Protein AF-A0A318E7V9-F1 (afdb_monomer_lite)

Organism: NCBI:txid985250

Radius of gyration: 25.45 Å; chains: 1; bounding box: 98×47×63 Å

Structure (mmCIF, N/CA/C/O backbone):
data_AF-A0A318E7V9-F1
#
_entry.id   AF-A0A318E7V9-F1
#
loop_
_atom_site.group_PDB
_atom_site.id
_atom_site.type_symbol
_atom_site.label_atom_id
_atom_site.label_alt_id
_atom_site.label_comp_id
_atom_site.label_asym_id
_atom_site.label_entity_id
_atom_site.label_seq_id
_atom_site.pdbx_PDB_ins_code
_atom_site.Cartn_x
_atom_site.Cartn_y
_atom_site.Cartn_z
_atom_site.occupancy
_atom_site.B_iso_or_equiv
_atom_site.auth_seq_id
_atom_site.auth_comp_id
_atom_site.auth_asym_id
_atom_site.auth_atom_id
_atom_site.pdbx_PDB_model_num
ATOM 1 N N . MET A 1 1 ? -69.175 25.626 -27.132 1.00 37.28 1 MET A N 1
ATOM 2 C CA . MET A 1 1 ? -69.167 24.151 -27.256 1.00 37.28 1 MET A CA 1
ATOM 3 C C . MET A 1 1 ? -67.862 23.679 -26.631 1.00 37.28 1 MET A C 1
ATOM 5 O O . MET A 1 1 ? -66.822 23.889 -27.226 1.00 37.28 1 MET A O 1
ATOM 9 N N . LEU A 1 2 ? -67.815 23.515 -25.309 1.00 35.59 2 LEU A N 1
ATOM 10 C CA . LEU A 1 2 ? -68.075 22.267 -24.577 1.00 35.59 2 LEU A CA 1
ATOM 11 C C . LEU A 1 2 ? -67.210 21.102 -25.097 1.00 35.59 2 LEU A C 1
ATOM 13 O O . LEU A 1 2 ? -67.615 20.417 -26.027 1.00 35.59 2 LEU A O 1
ATOM 17 N N . SER A 1 3 ? -66.051 20.890 -24.469 1.00 34.19 3 SER A N 1
ATOM 18 C CA . SER A 1 3 ? -65.355 19.600 -24.465 1.00 34.19 3 SER A CA 1
ATOM 19 C C . SER A 1 3 ? -64.949 19.277 -23.034 1.00 34.19 3 SER A C 1
ATOM 21 O O . SER A 1 3 ? -64.411 20.107 -22.306 1.00 34.19 3 SER A O 1
ATOM 23 N N . VAL A 1 4 ? -65.350 18.077 -22.647 1.00 36.44 4 VAL A N 1
ATOM 24 C CA . VAL A 1 4 ? -65.527 17.540 -21.303 1.00 36.44 4 VAL A CA 1
ATOM 25 C C . VAL A 1 4 ? -64.186 17.090 -20.716 1.00 36.44 4 VAL A C 1
ATOM 27 O O . VAL A 1 4 ? -63.471 16.318 -21.349 1.00 36.44 4 VAL A O 1
ATOM 30 N N . LEU A 1 5 ? -63.868 17.530 -19.493 1.00 35.12 5 LEU A N 1
ATOM 31 C CA . LEU A 1 5 ? -62.866 16.880 -18.642 1.00 35.12 5 LEU A CA 1
ATOM 32 C C . LEU A 1 5 ? -63.482 15.600 -18.060 1.00 35.12 5 LEU A C 1
ATOM 34 O O . LEU A 1 5 ? -64.432 15.672 -17.280 1.00 35.12 5 LEU A O 1
ATOM 38 N N . LEU A 1 6 ? -62.934 14.438 -18.416 1.00 36.97 6 LEU A N 1
ATOM 39 C CA . LEU A 1 6 ? -63.203 13.182 -17.718 1.00 36.97 6 LEU A CA 1
ATOM 40 C C . LEU A 1 6 ? -62.250 13.086 -16.516 1.00 36.97 6 LEU A C 1
ATOM 42 O O . LEU A 1 6 ? -61.045 12.912 -16.685 1.00 36.97 6 LEU A O 1
ATOM 46 N N . ALA A 1 7 ? -62.791 13.204 -15.306 1.00 40.47 7 ALA A N 1
ATOM 47 C CA . ALA A 1 7 ? -62.084 12.864 -14.079 1.00 40.47 7 ALA A CA 1
ATOM 48 C C . ALA A 1 7 ? -62.104 11.338 -13.900 1.00 40.47 7 ALA A C 1
ATOM 50 O O . ALA A 1 7 ? -63.152 10.759 -13.617 1.00 40.47 7 ALA A O 1
ATOM 51 N N . LEU A 1 8 ? -60.955 10.681 -14.065 1.00 39.03 8 LEU A N 1
ATOM 52 C CA . LEU A 1 8 ? -60.754 9.305 -13.614 1.00 39.03 8 LEU A CA 1
ATOM 53 C C . LEU A 1 8 ? -60.236 9.349 -12.174 1.00 39.03 8 LEU A C 1
ATOM 55 O O . LEU A 1 8 ? -59.047 9.521 -11.921 1.00 39.03 8 LEU A O 1
ATOM 59 N N . THR A 1 9 ? -61.156 9.218 -11.224 1.00 43.19 9 THR A N 1
ATOM 60 C CA . THR A 1 9 ? -60.852 8.939 -9.820 1.00 43.19 9 THR A CA 1
ATOM 61 C C . THR A 1 9 ? -60.405 7.482 -9.699 1.00 43.19 9 THR A C 1
ATOM 63 O O . THR A 1 9 ? -61.235 6.578 -9.606 1.00 43.19 9 THR A O 1
ATOM 66 N N . GLY A 1 10 ? -59.096 7.237 -9.740 1.00 39.94 10 GLY A N 1
ATOM 67 C CA . GLY A 1 10 ? -58.530 5.980 -9.252 1.00 39.94 10 GLY A CA 1
ATOM 68 C C . GLY A 1 10 ? -58.600 5.949 -7.721 1.00 39.94 10 GLY A C 1
ATOM 69 O O . GLY A 1 10 ? -58.435 7.002 -7.099 1.00 39.94 10 GLY A O 1
ATOM 70 N N . PRO A 1 11 ? -58.855 4.793 -7.083 1.00 43.66 11 PRO A N 1
ATOM 71 C CA . PRO A 1 11 ? -58.748 4.708 -5.639 1.00 43.66 11 PRO A CA 1
ATOM 72 C C . PRO A 1 11 ? -57.291 4.989 -5.273 1.00 43.66 11 PRO A C 1
ATOM 74 O O . PRO A 1 11 ? -56.378 4.338 -5.781 1.00 43.66 11 PRO A O 1
ATOM 77 N N . ALA A 1 12 ? -57.077 5.978 -4.407 1.00 43.66 12 ALA A N 1
ATOM 78 C CA . ALA A 1 12 ? -55.818 6.125 -3.707 1.00 43.66 12 ALA A CA 1
ATOM 79 C C . ALA A 1 12 ? -55.574 4.803 -2.973 1.00 43.66 12 ALA A C 1
ATOM 81 O O . ALA A 1 12 ? -56.265 4.486 -2.004 1.00 43.66 12 ALA A O 1
ATOM 82 N N . GLN A 1 13 ? -54.642 3.993 -3.476 1.00 44.66 13 GLN A N 1
ATOM 83 C CA . GLN A 1 13 ? -54.058 2.936 -2.673 1.00 44.66 13 GLN A CA 1
ATOM 84 C C . GLN A 1 13 ? -53.429 3.653 -1.487 1.00 44.66 13 GLN A C 1
ATOM 86 O O . GLN A 1 13 ? -52.423 4.345 -1.636 1.00 44.66 13 GLN A O 1
ATOM 91 N N . ALA A 1 14 ? -54.082 3.546 -0.332 1.00 43.56 14 ALA A N 1
ATOM 92 C CA . ALA A 1 14 ? -53.464 3.846 0.937 1.00 43.56 14 ALA A CA 1
ATOM 93 C C . ALA A 1 14 ? -52.206 2.980 0.990 1.00 43.56 14 ALA A C 1
ATOM 95 O O . ALA A 1 14 ? -52.280 1.768 1.195 1.00 43.56 14 ALA A O 1
ATOM 96 N N . GLN A 1 15 ? -51.056 3.592 0.715 1.00 48.06 15 GLN A N 1
ATOM 97 C CA . GLN A 1 15 ? -49.796 3.072 1.197 1.00 48.06 15 GLN A CA 1
ATOM 98 C C . GLN A 1 15 ? -49.979 3.060 2.709 1.00 48.06 15 GLN A C 1
ATOM 100 O O . GLN A 1 15 ? -49.971 4.106 3.349 1.00 48.06 15 GLN A O 1
ATOM 105 N N . THR A 1 16 ? -50.294 1.893 3.265 1.00 44.66 16 THR A N 1
ATOM 106 C CA . THR A 1 16 ? -50.144 1.659 4.693 1.00 44.66 16 THR A CA 1
ATOM 107 C C . THR A 1 16 ? -48.685 1.953 4.986 1.00 44.66 16 THR A C 1
ATOM 109 O O . THR A 1 16 ? -47.822 1.131 4.675 1.00 44.66 16 THR A O 1
ATOM 112 N N . GLU A 1 17 ? -48.413 3.157 5.490 1.00 44.03 17 GLU A N 1
ATOM 113 C CA . GLU A 1 17 ? -47.162 3.472 6.158 1.00 44.03 17 GLU A CA 1
ATOM 114 C C . GLU A 1 17 ? -46.961 2.356 7.175 1.00 44.03 17 GLU A C 1
ATOM 116 O O . GLU A 1 17 ? -47.747 2.180 8.110 1.00 44.03 17 GLU A O 1
ATOM 121 N N . ARG A 1 18 ? -45.965 1.511 6.910 1.00 50.75 18 ARG A N 1
ATOM 122 C CA . ARG A 1 18 ? -45.506 0.524 7.876 1.00 50.75 18 ARG A CA 1
ATOM 123 C C . ARG A 1 18 ? -45.201 1.328 9.147 1.00 50.75 18 ARG A C 1
ATOM 125 O O . ARG A 1 18 ? -44.535 2.359 9.009 1.00 50.75 18 ARG A O 1
ATOM 132 N N . PRO A 1 19 ? -45.712 0.943 10.334 1.00 53.81 19 PRO A N 1
ATOM 133 C CA . PRO A 1 19 ? -45.350 1.632 11.567 1.00 53.81 19 PRO A CA 1
ATOM 134 C C . PRO A 1 19 ? -43.831 1.754 11.580 1.00 53.81 19 PRO A C 1
ATOM 136 O O . PRO A 1 19 ? -43.168 0.784 11.214 1.00 53.81 19 PRO A O 1
ATOM 139 N N . ALA A 1 20 ? -43.292 2.934 11.892 1.00 55.31 20 ALA A N 1
ATOM 140 C CA . ALA A 1 20 ? -41.852 3.078 12.040 1.00 55.31 20 ALA A CA 1
ATOM 141 C C . ALA A 1 20 ? -41.410 2.017 13.055 1.00 55.31 20 ALA A C 1
ATOM 143 O O . ALA A 1 20 ? -41.781 2.112 14.226 1.00 55.31 20 ALA A O 1
ATOM 144 N N . ASP A 1 21 ? -40.742 0.964 12.572 1.00 66.25 21 ASP A N 1
ATOM 145 C CA . ASP A 1 21 ? -40.249 -0.118 13.416 1.00 66.25 21 ASP A CA 1
ATOM 146 C C . ASP A 1 21 ? -39.419 0.549 14.519 1.00 66.25 21 ASP A C 1
ATOM 148 O O . ASP A 1 21 ? -38.590 1.412 14.212 1.00 66.25 21 ASP A O 1
ATOM 152 N N . ASP A 1 22 ? -39.691 0.225 15.790 1.00 80.25 22 ASP A N 1
ATOM 153 C CA . ASP A 1 22 ? -38.943 0.786 16.918 1.00 80.25 22 ASP A CA 1
ATOM 154 C C . ASP A 1 22 ? -37.443 0.601 16.629 1.00 80.25 22 ASP A C 1
ATOM 156 O O . ASP A 1 22 ? -36.990 -0.546 16.522 1.00 80.25 22 ASP A O 1
ATOM 160 N N . PRO A 1 23 ? -36.661 1.690 16.476 1.00 76.44 23 PRO A N 1
ATOM 161 C CA . PRO A 1 23 ? -35.250 1.591 16.127 1.00 76.44 23 PRO A CA 1
ATOM 162 C C . PRO A 1 23 ? -34.469 0.698 17.094 1.00 76.44 23 PRO A C 1
ATOM 164 O O . PRO A 1 23 ? -33.533 0.015 16.680 1.00 76.44 23 PRO A O 1
ATOM 167 N N . HIS A 1 24 ? -34.870 0.649 18.368 1.00 77.19 24 HIS A N 1
ATOM 168 C CA . HIS A 1 24 ? -34.244 -0.222 19.357 1.00 77.19 24 HIS A CA 1
ATOM 169 C C . HIS A 1 24 ? -34.551 -1.699 19.104 1.00 77.19 24 HIS A C 1
ATOM 171 O O . HIS A 1 24 ? -33.645 -2.530 19.186 1.00 77.19 24 HIS A O 1
ATOM 177 N N . GLN A 1 25 ? -35.795 -2.031 18.751 1.00 82.25 25 GLN A N 1
ATOM 178 C CA . GLN A 1 25 ? -36.177 -3.395 18.388 1.00 82.25 25 GLN A CA 1
ATOM 179 C C . GLN A 1 25 ? -35.479 -3.840 17.095 1.00 82.25 25 GLN A C 1
ATOM 181 O O . GLN A 1 25 ? -34.926 -4.938 17.046 1.00 82.25 25 GLN A O 1
ATOM 186 N N . ALA A 1 26 ? -35.419 -2.970 16.084 1.00 80.62 26 ALA A N 1
ATOM 187 C CA . ALA A 1 26 ? -34.736 -3.261 14.826 1.00 80.62 26 ALA A CA 1
ATOM 188 C C . ALA A 1 26 ? -33.240 -3.565 15.036 1.00 80.62 26 ALA A C 1
ATOM 190 O O . ALA A 1 26 ? -32.713 -4.521 14.468 1.00 80.62 26 ALA A O 1
ATOM 191 N N . VAL A 1 27 ? -32.554 -2.802 15.897 1.00 81.25 27 VAL A N 1
ATOM 192 C CA . VAL A 1 27 ? -31.149 -3.069 16.258 1.00 81.25 27 VAL A CA 1
ATOM 193 C C . VAL A 1 27 ? -31.008 -4.371 17.053 1.00 81.25 27 VAL A C 1
ATOM 195 O O . VAL A 1 27 ? -30.080 -5.141 16.795 1.00 81.25 27 VAL A O 1
ATOM 198 N N . ALA A 1 28 ? -31.927 -4.650 17.984 1.00 83.44 28 ALA A N 1
ATOM 199 C CA . ALA A 1 28 ? -31.911 -5.871 18.793 1.00 83.44 28 ALA A CA 1
ATOM 200 C C . ALA A 1 28 ? -32.092 -7.147 17.952 1.00 83.44 28 ALA A C 1
ATOM 202 O O . ALA A 1 28 ? -31.483 -8.171 18.255 1.00 83.44 28 ALA A O 1
ATOM 203 N N . GLU A 1 29 ? -32.883 -7.084 16.880 1.00 85.56 29 GLU A N 1
ATOM 204 C CA . GLU A 1 29 ? -33.044 -8.177 15.915 1.00 85.56 29 GLU A CA 1
ATOM 205 C C . GLU A 1 29 ? -31.859 -8.266 14.936 1.00 85.56 29 GLU A C 1
ATOM 207 O O . GLU A 1 29 ? -31.438 -9.361 14.551 1.00 85.56 29 GLU A O 1
ATOM 212 N N . PHE A 1 30 ? -31.279 -7.124 14.555 1.00 87.56 30 PHE A N 1
ATOM 213 C CA . PHE A 1 30 ? -30.169 -7.053 13.606 1.00 87.56 30 PHE A CA 1
ATOM 214 C C . PHE A 1 30 ? -28.846 -7.578 14.179 1.00 87.56 30 PHE A C 1
ATOM 216 O O . PHE A 1 30 ? -28.163 -8.364 13.518 1.00 87.56 30 PHE A O 1
ATOM 223 N N . LEU A 1 31 ? -28.473 -7.180 15.399 1.00 89.56 31 LEU A N 1
ATOM 224 C CA . LEU A 1 31 ? -27.171 -7.495 16.005 1.00 89.56 31 LEU A CA 1
ATOM 225 C C . LEU A 1 31 ? -26.845 -9.006 16.053 1.00 89.56 31 LEU A C 1
ATOM 227 O O . LEU A 1 31 ? -25.748 -9.384 15.628 1.00 89.56 31 LEU A O 1
ATOM 231 N N . PRO A 1 32 ? -27.763 -9.902 16.478 1.00 92.56 32 PRO A N 1
ATOM 232 C CA . PRO A 1 32 ? -27.521 -11.347 16.471 1.00 92.56 32 PRO A CA 1
ATOM 233 C C . PRO A 1 32 ? -27.253 -11.937 15.078 1.00 92.56 32 PRO A C 1
ATOM 235 O O . PRO A 1 32 ? -26.625 -12.990 14.973 1.00 92.56 32 PRO A O 1
ATOM 238 N N . SER A 1 33 ? -27.691 -11.268 14.003 1.00 91.88 33 SER A N 1
ATOM 239 C CA . SER A 1 33 ? -27.450 -11.715 12.623 1.00 91.88 33 SER A CA 1
ATOM 240 C C . SER A 1 33 ? -26.012 -11.475 12.147 1.00 91.88 33 SER A C 1
ATOM 242 O O . SER A 1 33 ? -25.562 -12.107 11.189 1.00 91.88 33 SER A O 1
ATOM 244 N N . CYS A 1 34 ? -25.268 -10.590 12.816 1.00 95.31 34 CYS A N 1
ATOM 245 C CA . CYS A 1 34 ? -23.984 -10.115 12.319 1.00 95.31 34 CYS A CA 1
ATOM 246 C C . CYS A 1 34 ? -22.874 -11.167 12.368 1.00 95.31 34 CYS A C 1
ATOM 248 O O . CYS A 1 34 ? -22.229 -11.415 11.351 1.00 95.31 34 CYS A O 1
ATOM 250 N N . ALA A 1 35 ? -22.653 -11.818 13.513 1.00 93.06 35 ALA A N 1
ATOM 251 C CA . ALA A 1 35 ? -21.585 -12.814 13.633 1.00 93.06 35 ALA A CA 1
ATOM 252 C C . ALA A 1 35 ? -21.764 -14.012 12.669 1.00 93.06 35 ALA A C 1
ATOM 254 O O . ALA A 1 35 ? -20.801 -14.352 11.976 1.00 93.06 35 ALA A O 1
ATOM 255 N N . PRO A 1 36 ? -22.971 -14.606 12.521 1.00 95.12 36 PRO A N 1
ATOM 256 C CA . PRO A 1 36 ? -23.217 -15.628 11.502 1.00 95.12 36 PRO A CA 1
ATOM 257 C C . PRO A 1 36 ? -22.948 -15.147 10.071 1.00 95.12 36 PRO A C 1
ATOM 259 O O . PRO A 1 36 ? -22.400 -15.903 9.271 1.00 95.12 36 PRO A O 1
ATOM 262 N N . ARG A 1 37 ? -23.290 -13.891 9.748 1.00 95.56 37 ARG A N 1
ATOM 263 C CA . ARG A 1 37 ? -23.056 -13.307 8.418 1.00 95.56 37 ARG A CA 1
ATOM 264 C C . ARG A 1 37 ? -21.565 -13.240 8.085 1.00 95.56 37 ARG A C 1
ATOM 266 O O . ARG A 1 37 ? -21.173 -13.680 7.007 1.00 95.56 37 ARG A O 1
ATOM 273 N N . PHE A 1 38 ? -20.731 -12.754 9.009 1.00 96.81 38 PHE A N 1
ATOM 274 C CA . PHE A 1 38 ? -19.275 -12.753 8.818 1.00 96.81 38 PHE A CA 1
ATOM 275 C C . PHE A 1 38 ? -18.733 -14.172 8.627 1.00 96.81 38 PHE A C 1
ATOM 277 O O . PHE A 1 38 ? -18.029 -14.421 7.652 1.00 96.81 38 PHE A O 1
ATOM 284 N N . ALA A 1 39 ? -19.134 -15.118 9.483 1.00 96.62 39 ALA A N 1
ATOM 285 C CA . ALA A 1 39 ? -18.681 -16.505 9.397 1.00 96.62 39 ALA A CA 1
ATOM 286 C C . ALA A 1 39 ? -19.048 -17.174 8.058 1.00 96.62 39 ALA A C 1
ATOM 288 O O . ALA A 1 39 ? -18.232 -17.889 7.477 1.00 96.62 39 ALA A O 1
ATOM 289 N N . GLN A 1 40 ? -20.255 -16.923 7.543 1.00 96.50 40 GLN A N 1
ATOM 290 C CA . GLN A 1 40 ? -20.699 -17.460 6.256 1.00 96.50 40 GLN A CA 1
ATOM 291 C C . GLN A 1 40 ? -19.867 -16.915 5.088 1.00 96.50 40 GLN A C 1
ATOM 293 O O . GLN A 1 40 ? -19.450 -17.682 4.218 1.00 96.50 40 GLN A O 1
ATOM 298 N N . ILE A 1 41 ? -19.627 -15.602 5.053 1.00 96.88 41 ILE A N 1
ATOM 299 C CA . ILE A 1 41 ? -18.816 -14.978 4.000 1.00 96.88 41 ILE A CA 1
ATOM 300 C C . ILE A 1 41 ? -17.357 -15.427 4.105 1.00 96.88 41 ILE A C 1
ATOM 302 O O . ILE A 1 41 ? -16.764 -15.776 3.088 1.00 96.88 41 ILE A O 1
ATOM 306 N N . ASP A 1 42 ? -16.800 -15.509 5.314 1.00 97.06 42 ASP A N 1
ATOM 307 C CA . ASP A 1 42 ? -15.446 -16.019 5.541 1.00 97.06 42 ASP A CA 1
ATOM 308 C C . ASP A 1 42 ? -15.268 -17.449 5.022 1.00 97.06 42 ASP A C 1
ATOM 310 O O . ASP A 1 42 ? -14.267 -17.739 4.366 1.00 97.06 42 ASP A O 1
ATOM 314 N N . ALA A 1 43 ? -16.253 -18.324 5.249 1.00 97.62 43 ALA A N 1
ATOM 315 C CA . ALA A 1 43 ? -16.230 -19.689 4.733 1.00 97.62 43 ALA A CA 1
ATOM 316 C C . ALA A 1 43 ? -16.234 -19.724 3.195 1.00 97.62 43 ALA A C 1
ATOM 318 O O . ALA A 1 43 ? -15.397 -20.406 2.608 1.00 97.62 43 ALA A O 1
ATOM 319 N N . ARG A 1 44 ? -17.105 -18.937 2.543 1.00 97.62 44 ARG A N 1
ATOM 320 C CA . ARG A 1 44 ? -17.163 -18.834 1.069 1.00 97.62 44 ARG A CA 1
ATOM 321 C C . ARG A 1 44 ? -15.842 -18.339 0.479 1.00 97.62 44 ARG A C 1
ATOM 323 O O . ARG A 1 44 ? -15.347 -18.897 -0.495 1.00 97.62 44 ARG A O 1
ATOM 330 N N . VAL A 1 45 ? -15.263 -17.296 1.075 1.00 97.75 45 VAL A N 1
ATOM 331 C CA . VAL A 1 45 ? -13.985 -16.714 0.636 1.00 97.75 45 VAL A CA 1
ATOM 332 C C . VAL A 1 45 ? -12.839 -17.715 0.778 1.00 97.75 45 VAL A C 1
ATOM 334 O O . VAL A 1 45 ? -12.003 -17.825 -0.122 1.00 97.75 45 VAL A O 1
ATOM 337 N N . ALA A 1 46 ? -12.793 -18.447 1.895 1.00 96.12 46 ALA A N 1
ATOM 338 C CA . ALA A 1 46 ? -11.776 -19.462 2.138 1.00 96.12 46 ALA A CA 1
ATOM 339 C C . ALA A 1 46 ? -11.912 -20.654 1.178 1.00 96.12 46 ALA A C 1
ATOM 341 O O . ALA A 1 46 ? -10.911 -21.075 0.603 1.00 96.12 46 ALA A O 1
ATOM 342 N N . GLU A 1 47 ? -13.133 -21.152 0.962 1.00 97.44 47 GLU A N 1
ATOM 343 C CA . GLU A 1 47 ? -13.429 -22.255 0.038 1.00 97.44 47 GLU A CA 1
ATOM 344 C C . GLU A 1 47 ? -13.012 -21.925 -1.401 1.00 97.44 47 GLU A C 1
ATOM 346 O O . GLU A 1 47 ? -12.405 -22.753 -2.078 1.00 97.44 47 GLU A O 1
ATOM 351 N N . ALA A 1 48 ? -13.263 -20.693 -1.848 1.00 95.81 48 ALA A N 1
ATOM 352 C CA . ALA A 1 48 ? -12.861 -20.233 -3.175 1.00 95.81 48 ALA A CA 1
ATOM 353 C C . ALA A 1 48 ? -11.369 -19.856 -3.279 1.00 95.81 48 ALA A C 1
ATOM 355 O O . ALA A 1 48 ? -10.859 -19.650 -4.380 1.00 95.81 48 ALA A O 1
ATOM 356 N N . GLY A 1 49 ? -10.651 -19.734 -2.155 1.00 94.50 49 GLY A N 1
ATOM 357 C CA . GLY A 1 49 ? -9.241 -19.336 -2.143 1.00 94.50 49 GLY A CA 1
ATOM 358 C C . GLY A 1 49 ? -8.992 -17.900 -2.625 1.00 94.50 49 GLY A C 1
ATOM 359 O O . GLY A 1 49 ? -7.925 -17.620 -3.181 1.00 94.50 49 GLY A O 1
ATOM 360 N N . VAL A 1 50 ? -9.967 -17.003 -2.424 1.00 96.31 50 VAL A N 1
ATOM 361 C CA . VAL A 1 50 ? -9.952 -15.600 -2.897 1.00 96.31 50 VAL A CA 1
ATOM 362 C C . VAL A 1 50 ? -9.737 -14.576 -1.778 1.00 96.31 50 VAL A C 1
ATOM 364 O O . VAL A 1 50 ? -10.014 -13.393 -1.957 1.00 96.31 50 VAL A O 1
ATOM 367 N N . GLY A 1 51 ? -9.259 -15.028 -0.615 1.00 96.06 51 GLY A N 1
ATOM 368 C CA . GLY A 1 51 ? -8.951 -14.157 0.519 1.00 96.06 51 GLY A CA 1
ATOM 369 C C . GLY A 1 51 ? -7.920 -13.087 0.166 1.00 96.06 51 GLY A C 1
ATOM 370 O O . GLY A 1 51 ? -6.869 -13.409 -0.384 1.00 96.06 51 GLY A O 1
ATOM 371 N N . ASP A 1 52 ? -8.209 -11.835 0.520 1.00 96.06 52 ASP A N 1
ATOM 372 C CA . ASP A 1 52 ? -7.250 -10.738 0.389 1.00 96.06 52 ASP A CA 1
ATOM 373 C C . ASP A 1 52 ? -6.263 -10.751 1.564 1.00 96.06 52 ASP A C 1
ATOM 375 O O . ASP A 1 52 ? -6.653 -10.895 2.728 1.00 96.06 52 ASP A O 1
ATOM 379 N N . ALA A 1 53 ? -4.977 -10.592 1.249 1.00 93.12 53 ALA A N 1
ATOM 380 C CA . ALA A 1 53 ? -3.895 -10.627 2.221 1.00 93.12 53 ALA A CA 1
ATOM 381 C C . ALA A 1 53 ? -3.332 -9.234 2.567 1.00 93.12 53 ALA A C 1
ATOM 383 O O . ALA A 1 53 ? -2.395 -9.187 3.374 1.00 93.12 53 ALA A O 1
ATOM 384 N N . SER A 1 54 ? -3.911 -8.141 2.042 1.00 92.81 54 SER A N 1
ATOM 385 C CA . SER A 1 54 ? -3.495 -6.753 2.326 1.00 92.81 54 SER A CA 1
ATOM 386 C C . SER A 1 54 ? -3.606 -6.425 3.816 1.00 92.81 54 SER A C 1
ATOM 388 O O . SER A 1 54 ? -2.638 -5.997 4.442 1.00 92.81 54 SER A O 1
ATOM 390 N N . TYR A 1 55 ? -4.770 -6.714 4.406 1.00 95.19 55 TYR A N 1
ATOM 391 C CA . TYR A 1 55 ? -5.053 -6.484 5.822 1.00 95.19 55 TYR A CA 1
ATOM 392 C C . TYR A 1 55 ? -5.378 -7.790 6.544 1.00 95.19 55 TYR A C 1
ATOM 394 O O . TYR A 1 55 ? -5.990 -8.708 5.991 1.00 95.19 55 TYR A O 1
ATOM 402 N N . ARG A 1 56 ? -4.981 -7.894 7.815 1.00 93.88 56 ARG A N 1
ATOM 403 C CA . ARG A 1 56 ? -5.170 -9.108 8.621 1.00 93.88 56 ARG A CA 1
ATOM 404 C C . ARG A 1 56 ? -6.425 -9.006 9.475 1.00 93.88 56 ARG A C 1
ATOM 406 O O . ARG A 1 56 ? -6.583 -8.040 10.215 1.00 93.88 56 ARG A O 1
ATOM 413 N N . ARG A 1 57 ? -7.284 -10.027 9.410 1.00 95.00 57 ARG A N 1
ATOM 414 C CA . ARG A 1 57 ? -8.467 -10.162 10.279 1.00 95.00 57 ARG A CA 1
ATOM 415 C C . ARG A 1 57 ? -8.054 -10.193 11.746 1.00 95.00 57 ARG A C 1
ATOM 417 O O . ARG A 1 57 ? -7.178 -10.972 12.117 1.00 95.00 57 ARG A O 1
ATOM 424 N N . VAL A 1 58 ? -8.691 -9.355 12.558 1.00 96.81 58 VAL A N 1
ATOM 425 C CA . VAL A 1 58 ? -8.410 -9.254 13.991 1.00 96.81 58 VAL A CA 1
ATOM 426 C C . VAL A 1 58 ? -9.077 -10.421 14.721 1.00 96.81 58 VAL A C 1
ATOM 428 O O . VAL A 1 58 ? -10.287 -10.632 14.628 1.00 96.81 58 VAL A O 1
ATOM 431 N N . GLU A 1 59 ? -8.284 -11.197 15.457 1.00 92.56 59 GLU A N 1
ATOM 432 C CA . GLU A 1 59 ? -8.771 -12.367 16.197 1.00 92.56 59 GLU A CA 1
ATOM 433 C C . GLU A 1 59 ? -9.861 -11.975 17.211 1.00 92.56 59 GLU A C 1
ATOM 435 O O . GLU A 1 59 ? -9.641 -11.125 18.070 1.00 92.56 59 GLU A O 1
ATOM 440 N N . GLY A 1 60 ? -11.037 -12.605 17.117 1.00 94.50 60 GLY A N 1
ATOM 441 C CA . GLY A 1 60 ? -12.190 -12.314 17.979 1.00 94.50 60 GLY A CA 1
ATOM 442 C C . GLY A 1 60 ? -13.059 -11.135 17.528 1.00 94.50 60 GLY A C 1
ATOM 443 O O . GLY A 1 60 ? -14.139 -10.961 18.083 1.00 94.50 60 GLY A O 1
ATOM 444 N N . PHE A 1 61 ? -12.639 -10.384 16.504 1.00 96.94 61 PHE A N 1
ATOM 445 C CA . PHE A 1 61 ? -13.345 -9.213 15.974 1.00 96.94 61 PHE A CA 1
ATOM 446 C C . PHE A 1 61 ? -13.409 -9.301 14.433 1.00 96.94 61 PHE A C 1
ATOM 448 O O . PHE A 1 61 ? -12.684 -8.590 13.737 1.00 96.94 61 PHE A O 1
ATOM 455 N N . PRO A 1 62 ? -14.248 -10.192 13.860 1.00 95.62 62 PRO A N 1
ATOM 456 C CA . PRO A 1 62 ? -14.220 -10.553 12.430 1.00 95.62 62 PRO A CA 1
ATOM 457 C C . PRO A 1 62 ? -14.613 -9.421 11.465 1.00 95.62 62 PRO A C 1
ATOM 459 O O . PRO A 1 62 ? -14.457 -9.557 10.253 1.00 95.62 62 PRO A O 1
ATOM 462 N N . TYR A 1 63 ? -15.124 -8.321 12.014 1.00 96.69 63 TYR A N 1
ATOM 463 C CA . TYR A 1 63 ? -15.514 -7.095 11.324 1.00 96.69 63 TYR A CA 1
ATOM 464 C C . TYR A 1 63 ? -14.409 -6.025 11.321 1.00 96.69 63 TYR A C 1
ATOM 466 O O . TYR A 1 63 ? -14.647 -4.899 10.886 1.00 96.69 63 TYR A O 1
ATOM 474 N N . LEU A 1 64 ? -13.218 -6.354 11.834 1.00 98.19 64 LEU A N 1
ATOM 475 C CA . LEU A 1 64 ? -12.044 -5.486 11.855 1.00 98.19 64 LEU A CA 1
ATOM 476 C C . LEU A 1 64 ? -10.873 -6.169 11.150 1.00 98.19 64 LEU A C 1
ATOM 478 O O . LEU A 1 64 ? -10.582 -7.351 11.376 1.00 98.19 64 LEU A O 1
ATOM 482 N N . ARG A 1 65 ? -10.131 -5.392 10.357 1.00 97.81 65 ARG A N 1
ATOM 483 C CA . ARG A 1 65 ? -8.809 -5.786 9.869 1.00 97.81 65 ARG A CA 1
ATOM 484 C C . ARG A 1 65 ? -7.767 -4.741 10.204 1.00 97.81 65 ARG A C 1
ATOM 486 O O . ARG A 1 65 ? -8.042 -3.549 10.269 1.00 97.81 65 ARG A O 1
ATOM 493 N N . THR A 1 66 ? -6.544 -5.201 10.405 1.00 96.88 66 THR A N 1
ATOM 494 C CA . THR A 1 66 ? -5.429 -4.356 10.811 1.00 96.88 66 THR A CA 1
ATOM 495 C C . THR A 1 66 ? -4.191 -4.583 9.954 1.00 96.88 66 THR A C 1
ATOM 497 O O . THR A 1 66 ? -4.042 -5.608 9.285 1.00 96.88 66 THR A O 1
ATOM 500 N N . ASP A 1 67 ? -3.297 -3.609 10.011 1.00 95.06 67 ASP A N 1
ATOM 501 C CA . ASP A 1 67 ? -1.939 -3.621 9.495 1.00 95.06 67 ASP A CA 1
ATOM 502 C C . ASP A 1 67 ? -0.971 -3.159 10.599 1.00 95.06 67 ASP A C 1
ATOM 504 O O . ASP A 1 67 ? -1.348 -2.893 11.747 1.00 95.06 67 ASP A O 1
ATOM 508 N N . ARG A 1 68 ? 0.317 -3.074 10.261 1.00 94.25 68 ARG A N 1
ATOM 509 C CA . ARG A 1 68 ? 1.332 -2.620 11.215 1.00 94.25 68 ARG A CA 1
ATOM 510 C C . ARG A 1 68 ? 1.169 -1.143 11.570 1.00 94.25 68 ARG A C 1
ATOM 512 O O . ARG A 1 68 ? 1.387 -0.792 12.730 1.00 94.25 68 ARG A O 1
ATOM 519 N N . LEU A 1 69 ? 0.709 -0.303 10.641 1.00 95.75 69 LEU A N 1
ATOM 520 C CA . LEU A 1 69 ? 0.449 1.112 10.907 1.00 95.75 69 LEU A CA 1
ATOM 521 C C . LEU A 1 69 ? -0.612 1.290 11.997 1.00 95.75 69 LEU A C 1
ATOM 523 O O . LEU A 1 69 ? -0.340 1.948 13.000 1.00 95.75 69 LEU A O 1
ATOM 527 N N . MET A 1 70 ? -1.779 0.662 11.863 1.00 96.69 70 MET A N 1
ATOM 528 C CA . MET A 1 70 ? -2.850 0.736 12.860 1.00 96.69 70 MET A CA 1
ATOM 529 C C . MET A 1 70 ? -2.436 0.137 14.199 1.00 96.69 70 MET A C 1
ATOM 531 O O . MET A 1 70 ? -2.801 0.671 15.245 1.00 96.69 70 MET A O 1
ATOM 535 N N . SER A 1 71 ? -1.618 -0.915 14.205 1.00 94.75 71 SER A N 1
ATOM 536 C CA . SER A 1 71 ? -1.102 -1.472 15.460 1.00 94.75 71 SER A CA 1
ATOM 537 C C . SER A 1 71 ? -0.187 -0.525 16.240 1.00 94.75 71 SER A C 1
ATOM 539 O O . SER A 1 71 ? -0.089 -0.642 17.458 1.00 94.75 71 SER A O 1
ATOM 541 N N . SER A 1 72 ? 0.450 0.439 15.565 1.00 94.88 72 SER A N 1
ATOM 542 C CA . SER A 1 72 ? 1.401 1.363 16.194 1.00 94.88 72 SER A CA 1
ATOM 543 C C . SER A 1 72 ? 0.760 2.422 17.094 1.00 94.88 72 SER A C 1
ATOM 545 O O . SER A 1 72 ? 1.477 3.096 17.831 1.00 94.88 72 SER A O 1
ATOM 547 N N . TYR A 1 73 ? -0.563 2.597 17.013 1.00 95.69 73 TYR A N 1
ATOM 548 C CA . TYR A 1 73 ? -1.319 3.571 17.802 1.00 95.69 73 TYR A CA 1
ATOM 549 C C . TYR A 1 73 ? -1.769 3.022 19.163 1.00 95.69 73 TYR A C 1
ATOM 551 O O . TYR A 1 73 ? -2.424 3.745 19.901 1.00 95.69 73 TYR A O 1
ATOM 559 N N . ASP A 1 74 ? -1.420 1.780 19.532 1.00 90.94 74 ASP A N 1
ATOM 560 C CA . ASP A 1 74 ? -1.937 1.075 20.722 1.00 90.94 74 ASP A CA 1
ATOM 561 C C . ASP A 1 74 ? -1.784 1.828 22.058 1.00 90.94 74 ASP A C 1
ATOM 563 O O . ASP A 1 74 ? -2.508 1.537 23.009 1.00 90.94 74 ASP A O 1
ATOM 567 N N . ARG A 1 75 ? -0.864 2.797 22.133 1.00 90.38 75 ARG A N 1
ATOM 568 C CA . ARG A 1 75 ? -0.585 3.633 23.315 1.00 90.38 75 ARG A CA 1
ATOM 569 C C . ARG A 1 75 ? -1.174 5.044 23.263 1.00 90.38 75 ARG A C 1
ATOM 571 O O . ARG A 1 75 ? -0.899 5.837 24.153 1.00 90.38 75 ARG A O 1
ATOM 578 N N . GLU A 1 76 ? -1.939 5.373 22.229 1.00 93.25 76 GLU A N 1
ATOM 579 C CA . GLU A 1 76 ? -2.482 6.721 22.000 1.00 93.25 76 GLU A CA 1
ATOM 580 C C . GLU A 1 76 ? -4.014 6.760 21.992 1.00 93.25 76 GLU A C 1
ATOM 582 O O . GLU A 1 76 ? -4.603 7.798 21.707 1.00 93.25 76 GLU A O 1
ATOM 587 N N . LEU A 1 77 ? -4.664 5.635 22.299 1.00 95.44 77 LEU A N 1
ATOM 588 C CA . LEU A 1 77 ? -6.117 5.459 22.188 1.00 95.44 77 LEU A CA 1
ATOM 589 C C . LEU A 1 77 ? -6.889 5.868 23.453 1.00 95.44 77 LEU A C 1
ATOM 591 O O . LEU A 1 77 ? -8.075 5.572 23.563 1.00 95.44 77 LEU A O 1
ATOM 595 N N . ASP A 1 78 ? -6.226 6.532 24.403 1.00 93.75 78 ASP A N 1
ATOM 596 C CA . ASP A 1 78 ? -6.896 7.189 25.534 1.00 93.75 78 ASP A CA 1
ATOM 597 C C . ASP A 1 78 ? -7.599 8.493 25.096 1.00 93.75 78 ASP A C 1
ATOM 599 O O . ASP A 1 78 ? -8.487 8.985 25.792 1.00 93.75 78 ASP A O 1
ATOM 603 N N . ASP A 1 79 ? -7.215 9.046 23.939 1.00 94.75 79 ASP A N 1
ATOM 604 C CA . ASP A 1 79 ? -7.888 10.165 23.274 1.00 94.75 79 ASP A CA 1
ATOM 605 C C . ASP A 1 79 ? -9.103 9.643 22.472 1.00 94.75 79 ASP A C 1
ATOM 607 O O . ASP A 1 79 ? -8.914 8.834 21.553 1.00 94.75 79 ASP A O 1
ATOM 611 N N . PRO A 1 80 ? -10.341 10.083 22.783 1.00 94.94 80 PRO A N 1
ATOM 612 C CA . PRO A 1 80 ? -11.548 9.621 22.097 1.00 94.94 80 PRO A CA 1
ATOM 613 C C . PRO A 1 80 ? -11.538 9.859 20.583 1.00 94.94 80 PRO A C 1
ATOM 615 O O . PRO A 1 80 ? -11.957 8.979 19.833 1.00 94.94 80 PRO A O 1
ATOM 618 N N . ASP A 1 81 ? -11.009 10.995 20.117 1.00 96.56 81 ASP A N 1
ATOM 619 C CA . ASP A 1 81 ? -10.995 11.323 18.688 1.00 96.56 81 ASP A CA 1
ATOM 620 C C . ASP A 1 81 ? -10.032 10.391 17.936 1.00 96.56 81 ASP A C 1
ATOM 622 O O . ASP A 1 81 ? -10.312 9.939 16.819 1.00 96.56 81 ASP A O 1
ATOM 626 N N . LYS A 1 82 ? -8.899 10.047 18.566 1.00 97.06 82 LYS A N 1
ATOM 627 C CA . LYS A 1 82 ? -7.963 9.046 18.032 1.00 97.06 82 LYS A CA 1
ATOM 628 C C . LYS A 1 82 ? -8.565 7.649 18.046 1.00 97.06 82 LYS A C 1
ATOM 630 O O . LYS A 1 82 ? -8.396 6.924 17.067 1.00 97.06 82 LYS A O 1
ATOM 635 N N . LEU A 1 83 ? -9.255 7.265 19.120 1.00 97.31 83 LEU A N 1
ATOM 636 C CA . LEU A 1 83 ? -9.918 5.965 19.210 1.00 97.31 83 LEU A CA 1
ATOM 637 C C . LEU A 1 83 ? -10.961 5.797 18.099 1.00 97.31 83 LEU A C 1
ATOM 639 O O . LEU A 1 83 ? -10.957 4.774 17.412 1.00 97.31 83 LEU A O 1
ATOM 643 N N . ASP A 1 84 ? -11.799 6.806 17.871 1.00 97.06 84 ASP A N 1
ATOM 644 C CA . ASP A 1 84 ? -12.828 6.773 16.831 1.00 97.06 84 ASP A CA 1
ATOM 645 C C . ASP A 1 84 ? -12.222 6.698 15.425 1.00 97.06 84 ASP A C 1
ATOM 647 O O . ASP A 1 84 ? -12.644 5.870 14.609 1.00 97.06 84 ASP A O 1
ATOM 651 N N . ALA A 1 85 ? -11.191 7.502 15.145 1.00 97.88 85 ALA A N 1
ATOM 652 C CA . ALA A 1 85 ? -10.482 7.466 13.867 1.00 97.88 85 ALA A CA 1
ATOM 653 C C . ALA A 1 85 ? -9.760 6.125 13.636 1.00 97.88 85 ALA A C 1
ATOM 655 O O . ALA A 1 85 ? -9.769 5.591 12.524 1.00 97.88 85 ALA A O 1
ATOM 656 N N . TRP A 1 86 ? -9.183 5.540 14.687 1.00 98.19 86 TRP A N 1
ATOM 657 C CA . TRP A 1 86 ? -8.550 4.221 14.645 1.00 98.19 86 TRP A CA 1
ATOM 658 C C . TRP A 1 86 ? -9.565 3.106 14.373 1.00 98.19 86 TRP A C 1
ATOM 660 O O . TRP A 1 86 ? -9.362 2.289 13.475 1.00 98.19 86 TRP A O 1
ATOM 670 N N . LEU A 1 87 ? -10.703 3.102 15.073 1.00 98.12 87 LEU A N 1
ATOM 671 C CA . LEU A 1 87 ? -11.787 2.142 14.840 1.00 98.12 87 LEU A CA 1
ATOM 672 C C . LEU A 1 87 ? -12.412 2.292 13.452 1.00 98.12 87 LEU A C 1
ATOM 674 O O . LEU A 1 87 ? -12.780 1.295 12.828 1.00 98.12 87 LEU A O 1
ATOM 678 N N . LEU A 1 88 ? -12.567 3.522 12.957 1.00 98.06 88 LEU A N 1
ATOM 679 C CA . LEU A 1 88 ? -12.986 3.772 11.581 1.00 98.06 88 LEU A CA 1
ATOM 680 C C . LEU A 1 88 ? -12.014 3.125 10.595 1.00 98.06 88 LEU A C 1
ATOM 682 O O . LEU A 1 88 ? -12.449 2.316 9.781 1.00 98.06 88 LEU A O 1
ATOM 686 N N . GLN A 1 89 ? -10.710 3.367 10.743 1.00 98.38 89 GLN A N 1
ATOM 687 C CA . GLN A 1 89 ? -9.727 2.803 9.825 1.00 98.38 89 GLN A CA 1
ATOM 688 C C . GLN A 1 89 ? -9.693 1.267 9.845 1.00 98.38 89 GLN A C 1
ATOM 690 O O . GLN A 1 89 ? -9.578 0.649 8.791 1.00 98.38 89 GLN A O 1
ATOM 695 N N . LEU A 1 90 ? -9.827 0.621 11.009 1.00 98.56 90 LEU A N 1
ATOM 696 C CA . LEU A 1 90 ? -9.876 -0.848 11.086 1.00 98.56 90 LEU A CA 1
ATOM 697 C C . LEU A 1 90 ? -11.091 -1.450 10.358 1.00 98.56 90 LEU A C 1
ATOM 699 O O . LEU A 1 90 ? -11.000 -2.541 9.788 1.00 98.56 90 LEU A O 1
ATOM 703 N N . ARG A 1 91 ? -12.232 -0.750 10.381 1.00 98.50 91 ARG A N 1
ATOM 704 C CA . ARG A 1 91 ? -13.442 -1.139 9.639 1.00 98.50 91 ARG A CA 1
ATOM 705 C C . ARG A 1 91 ? -13.293 -0.862 8.147 1.00 98.50 91 ARG A C 1
ATOM 707 O O . ARG A 1 91 ? -13.715 -1.688 7.345 1.00 98.50 91 ARG A O 1
ATOM 714 N N . ASP A 1 92 ? -12.665 0.251 7.776 1.00 98.06 92 ASP A N 1
ATOM 715 C CA . ASP A 1 92 ? -12.377 0.578 6.377 1.00 98.06 92 ASP A CA 1
ATOM 716 C C . ASP A 1 92 ? -11.402 -0.428 5.756 1.00 98.06 92 ASP A C 1
ATOM 718 O O . ASP A 1 92 ? -11.623 -0.868 4.629 1.00 98.06 92 ASP A O 1
ATOM 722 N N . ASN A 1 93 ? -10.400 -0.880 6.516 1.00 98.06 93 ASN A N 1
ATOM 723 C CA . ASN A 1 93 ? -9.500 -1.963 6.123 1.00 98.06 93 ASN A CA 1
ATOM 724 C C . ASN A 1 93 ? -10.255 -3.282 5.882 1.00 98.06 93 ASN A C 1
ATOM 726 O O . ASN A 1 93 ? -9.986 -3.966 4.895 1.00 98.06 93 ASN A O 1
ATOM 730 N N . ASP A 1 94 ? -11.202 -3.660 6.759 1.00 98.50 94 ASP A N 1
ATOM 731 C CA . ASP A 1 94 ? -12.036 -4.845 6.502 1.00 98.50 94 ASP A CA 1
ATOM 732 C C . ASP A 1 94 ? -12.876 -4.644 5.247 1.00 98.50 94 ASP A C 1
ATOM 734 O O . ASP A 1 94 ? -12.815 -5.457 4.332 1.00 98.50 94 ASP A O 1
ATOM 738 N N . ASN A 1 95 ? -13.596 -3.530 5.164 1.00 97.88 95 ASN A N 1
ATOM 739 C CA . ASN A 1 95 ? -14.461 -3.211 4.041 1.00 97.88 95 ASN A CA 1
ATOM 740 C C . ASN A 1 95 ? -13.723 -3.220 2.690 1.00 97.88 95 ASN A C 1
ATOM 742 O O . ASN A 1 95 ? -14.250 -3.752 1.713 1.00 97.88 95 ASN A O 1
ATOM 746 N N . PHE A 1 96 ? -12.509 -2.671 2.638 1.00 97.62 96 PHE A N 1
ATOM 747 C CA . PHE A 1 96 ? -11.643 -2.724 1.465 1.00 97.62 96 PHE A CA 1
ATOM 748 C C . PHE A 1 96 ? -11.359 -4.171 1.047 1.00 97.62 96 PHE A C 1
ATOM 750 O O . PHE A 1 96 ? -11.671 -4.571 -0.076 1.00 97.62 96 PHE A O 1
ATOM 757 N N . SER A 1 97 ? -10.849 -4.990 1.973 1.00 97.81 97 SER A N 1
ATOM 758 C CA . SER A 1 97 ? -10.560 -6.395 1.687 1.00 97.81 97 SER A CA 1
ATOM 759 C C . SER A 1 97 ? -11.820 -7.181 1.313 1.00 97.81 97 SER A C 1
ATOM 761 O O . SER A 1 97 ? -11.763 -8.051 0.447 1.00 97.81 97 SER A O 1
ATOM 763 N N . ARG A 1 98 ? -12.972 -6.887 1.933 1.00 97.62 98 ARG A N 1
ATOM 764 C CA . ARG A 1 98 ? -14.253 -7.527 1.598 1.00 97.62 98 ARG A CA 1
ATOM 765 C C . ARG A 1 98 ? -14.698 -7.195 0.189 1.00 97.62 98 ARG A C 1
ATOM 767 O O . ARG A 1 98 ? -15.162 -8.091 -0.505 1.00 97.62 98 ARG A O 1
ATOM 774 N N . ASP A 1 99 ? -14.553 -5.951 -0.254 1.00 97.88 99 ASP A N 1
ATOM 775 C CA . ASP A 1 99 ? -14.925 -5.593 -1.621 1.00 97.88 99 ASP A CA 1
ATOM 776 C C . ASP A 1 99 ? -14.135 -6.417 -2.648 1.00 97.88 99 ASP A C 1
ATOM 778 O O . ASP A 1 99 ? -14.720 -6.988 -3.568 1.00 97.88 99 ASP A O 1
ATOM 782 N N . ILE A 1 100 ? -12.826 -6.566 -2.436 1.00 97.88 100 ILE A N 1
ATOM 783 C CA . ILE A 1 100 ? -11.947 -7.396 -3.271 1.00 97.88 100 ILE A CA 1
ATOM 784 C C . ILE A 1 100 ? -12.363 -8.870 -3.231 1.00 97.88 100 ILE A C 1
ATOM 786 O O . ILE A 1 100 ? -12.541 -9.496 -4.276 1.00 97.88 100 ILE A O 1
ATOM 790 N N . GLU A 1 101 ? -12.543 -9.427 -2.032 1.00 98.19 101 GLU A N 1
ATOM 791 C CA . GLU A 1 101 ? -12.938 -10.825 -1.832 1.00 98.19 101 GLU A CA 1
ATOM 792 C C . GLU A 1 101 ? -14.267 -11.142 -2.532 1.00 98.19 101 GLU A C 1
ATOM 794 O O . GLU A 1 101 ? -14.376 -12.146 -3.232 1.00 98.19 101 GLU A O 1
ATOM 799 N N . LEU A 1 102 ? -15.270 -10.268 -2.395 1.00 97.88 102 LEU A N 1
ATOM 800 C CA . LEU A 1 102 ? -16.587 -10.459 -3.000 1.00 97.88 102 LEU A CA 1
ATOM 801 C C . LEU A 1 102 ? -16.568 -10.277 -4.527 1.00 97.88 102 LEU A C 1
ATOM 803 O O . LEU A 1 102 ? -17.287 -10.996 -5.220 1.00 97.88 102 LEU A O 1
ATOM 807 N N . ARG A 1 103 ? -15.741 -9.370 -5.070 1.00 97.19 103 ARG A N 1
ATOM 808 C CA . ARG A 1 103 ? -15.516 -9.266 -6.528 1.00 97.19 103 ARG A CA 1
ATOM 809 C C . ARG A 1 103 ? -14.895 -10.547 -7.080 1.00 97.19 103 ARG A C 1
ATOM 811 O O . ARG A 1 103 ? -15.389 -11.093 -8.061 1.00 97.19 103 ARG A O 1
ATOM 818 N N . ASN A 1 104 ? -13.872 -11.068 -6.405 1.00 97.56 104 ASN A N 1
ATOM 819 C CA . ASN A 1 104 ? -13.169 -12.281 -6.823 1.00 97.56 104 ASN A CA 1
ATOM 820 C C . ASN A 1 104 ? -13.982 -13.569 -6.593 1.00 97.56 104 ASN A C 1
ATOM 822 O O . ASN A 1 104 ? -13.720 -14.578 -7.241 1.00 97.56 104 ASN A O 1
ATOM 826 N N . LEU A 1 105 ? -15.002 -13.542 -5.728 1.00 96.94 105 LEU A N 1
ATOM 827 C CA . LEU A 1 105 ? -16.035 -14.584 -5.661 1.00 96.94 105 LEU A CA 1
ATOM 828 C C . LEU A 1 105 ? -16.992 -14.569 -6.871 1.00 96.94 105 LEU A C 1
ATOM 830 O O . LEU A 1 105 ? -17.798 -15.487 -7.011 1.00 96.94 105 LEU A O 1
ATOM 834 N N . GLY A 1 106 ? -16.932 -13.543 -7.726 1.00 95.94 106 GLY A N 1
ATOM 835 C CA . GLY A 1 106 ? -17.787 -13.410 -8.905 1.00 95.94 106 GLY A CA 1
ATOM 836 C C . GLY A 1 106 ? -19.215 -12.963 -8.591 1.00 95.94 106 GLY A C 1
ATOM 837 O O . GLY A 1 106 ? -20.114 -13.216 -9.391 1.00 95.94 106 GLY A O 1
ATOM 838 N N . LEU A 1 107 ? -19.448 -12.326 -7.437 1.00 95.62 107 LEU A N 1
ATOM 839 C CA . LEU A 1 107 ? -20.765 -11.768 -7.123 1.00 95.62 107 LEU A CA 1
ATOM 840 C C . LEU A 1 107 ? -21.072 -10.599 -8.056 1.00 95.62 107 LEU A C 1
ATOM 842 O O . LEU A 1 107 ? -20.218 -9.744 -8.314 1.00 95.62 107 LEU A O 1
ATOM 846 N N . ASP A 1 108 ? -22.326 -10.516 -8.493 1.00 94.50 108 ASP A N 1
ATOM 847 C CA . ASP A 1 108 ? -22.781 -9.357 -9.245 1.00 94.50 108 ASP A CA 1
ATOM 848 C C . ASP A 1 108 ? -22.768 -8.083 -8.382 1.00 94.50 108 ASP A C 1
ATOM 850 O O . ASP A 1 108 ? -22.723 -8.110 -7.146 1.00 94.50 108 ASP A O 1
ATOM 854 N N . THR A 1 109 ? -22.809 -6.926 -9.044 1.00 94.44 109 THR A N 1
ATOM 855 C CA . THR A 1 109 ? -22.728 -5.624 -8.374 1.00 94.44 109 THR A CA 1
ATOM 856 C C . THR A 1 109 ? -23.827 -5.419 -7.332 1.00 94.44 109 THR A C 1
ATOM 858 O O . THR A 1 109 ? -23.555 -4.836 -6.286 1.00 94.44 109 THR A O 1
ATOM 861 N N . ARG A 1 110 ? -25.055 -5.894 -7.567 1.00 96.44 110 ARG A N 1
ATOM 862 C CA . ARG A 1 110 ? -26.178 -5.666 -6.651 1.00 96.44 110 ARG A CA 1
ATOM 863 C C . ARG A 1 110 ? -26.063 -6.540 -5.405 1.00 96.44 110 ARG A C 1
ATOM 865 O O . ARG A 1 110 ? -26.248 -6.025 -4.298 1.00 96.44 110 ARG A O 1
ATOM 872 N N . GLU A 1 111 ? -25.763 -7.828 -5.572 1.00 95.94 111 GLU A N 1
ATOM 873 C CA . GLU A 1 111 ? -25.537 -8.753 -4.455 1.00 95.94 111 GLU A CA 1
ATOM 874 C C . GLU A 1 111 ? -24.364 -8.261 -3.601 1.00 95.94 111 GLU A C 1
ATOM 876 O O . GLU A 1 111 ? -24.508 -8.078 -2.390 1.00 95.94 111 GLU A O 1
ATOM 881 N N . ARG A 1 112 ? -23.237 -7.935 -4.247 1.00 96.25 112 ARG A N 1
ATOM 882 C CA . ARG A 1 112 ? -22.039 -7.409 -3.584 1.00 96.25 112 ARG A CA 1
ATOM 883 C C . ARG A 1 112 ? -22.325 -6.125 -2.809 1.00 96.25 112 ARG A C 1
ATOM 885 O O . ARG A 1 112 ? -21.963 -6.036 -1.640 1.00 96.25 112 ARG A O 1
ATOM 892 N N . SER A 1 113 ? -22.982 -5.137 -3.421 1.00 96.44 113 SER A N 1
ATOM 893 C CA . SER A 1 113 ? -23.304 -3.877 -2.737 1.00 96.44 113 SER A CA 1
ATOM 894 C C . SER A 1 113 ? -24.214 -4.087 -1.528 1.00 96.44 113 SER A C 1
ATOM 896 O O . SER A 1 113 ? -23.994 -3.454 -0.499 1.00 96.44 113 SER A O 1
ATOM 898 N N . THR A 1 114 ? -25.195 -4.987 -1.625 1.00 96.00 114 THR A N 1
ATOM 899 C CA . THR A 1 114 ? -26.097 -5.304 -0.505 1.00 96.00 114 THR A CA 1
ATOM 900 C C . THR A 1 114 ? -25.321 -5.930 0.654 1.00 96.00 114 THR A C 1
ATOM 902 O O . THR A 1 114 ? -25.406 -5.450 1.781 1.00 96.00 114 THR A O 1
ATOM 905 N N . LEU A 1 115 ? -24.489 -6.938 0.370 1.00 95.75 115 LEU A N 1
ATOM 906 C CA . LEU A 1 115 ? -23.663 -7.593 1.388 1.00 95.75 115 LEU A CA 1
ATOM 907 C C . LEU A 1 115 ? -22.672 -6.629 2.047 1.00 95.75 115 LEU A C 1
ATOM 909 O O . LEU A 1 115 ? -22.541 -6.637 3.268 1.00 95.75 115 LEU A O 1
ATOM 913 N N . LEU A 1 116 ? -22.001 -5.774 1.269 1.00 96.88 116 LEU A N 1
ATOM 914 C CA . LEU A 1 116 ? -21.074 -4.780 1.816 1.00 96.88 116 LEU A CA 1
ATOM 915 C C . LEU A 1 116 ? -21.785 -3.786 2.738 1.00 96.88 116 LEU A C 1
ATOM 917 O O . LEU A 1 116 ? -21.248 -3.456 3.792 1.00 96.88 116 LEU A O 1
ATOM 921 N N . LEU A 1 117 ? -22.986 -3.323 2.380 1.00 95.62 117 LEU A N 1
ATOM 922 C CA . LEU A 1 117 ? -23.777 -2.437 3.239 1.00 95.62 117 LEU A CA 1
ATOM 923 C C . LEU A 1 117 ? -24.161 -3.125 4.555 1.00 95.62 117 LEU A C 1
ATOM 925 O O . LEU A 1 117 ? -23.935 -2.555 5.624 1.00 95.62 117 LEU A O 1
ATOM 929 N N . ASP A 1 118 ? -24.659 -4.360 4.491 1.00 94.06 118 ASP A N 1
ATOM 930 C CA . ASP A 1 118 ? -25.031 -5.140 5.675 1.00 94.06 118 ASP A CA 1
ATOM 931 C C . ASP A 1 118 ? -23.831 -5.399 6.596 1.00 94.06 118 ASP A C 1
ATOM 933 O O . ASP A 1 118 ? -23.932 -5.272 7.819 1.00 94.06 118 ASP A O 1
ATOM 937 N N . MET A 1 119 ? -22.676 -5.752 6.023 1.00 95.94 119 MET A N 1
ATOM 938 C CA . MET A 1 119 ? -21.446 -6.001 6.777 1.00 95.94 119 MET A CA 1
ATOM 939 C C . MET A 1 119 ? -20.893 -4.718 7.402 1.00 95.94 119 MET A C 1
ATOM 941 O O . MET A 1 119 ? -20.503 -4.744 8.568 1.00 95.94 119 MET A O 1
ATOM 945 N N . ARG A 1 120 ? -20.923 -3.583 6.688 1.00 96.38 120 ARG A N 1
ATOM 946 C CA . ARG A 1 120 ? -20.545 -2.268 7.241 1.00 96.38 120 ARG A CA 1
ATOM 947 C C . ARG A 1 120 ? -21.439 -1.882 8.413 1.00 96.38 120 ARG A C 1
ATOM 949 O O . ARG A 1 120 ? -20.933 -1.459 9.449 1.00 96.38 120 ARG A O 1
ATOM 956 N N . LEU A 1 121 ? -22.753 -2.060 8.277 1.00 95.00 121 LEU A N 1
ATOM 957 C CA . LEU A 1 121 ? -23.698 -1.767 9.352 1.00 95.00 121 LEU A CA 1
ATOM 958 C C . LEU A 1 121 ? -23.440 -2.660 10.573 1.00 95.00 121 LEU A C 1
ATOM 960 O O . LEU A 1 121 ? -23.417 -2.168 11.701 1.00 95.00 121 LEU A O 1
ATOM 964 N N . CYS A 1 122 ? -23.166 -3.949 10.354 1.00 96.00 122 CYS A N 1
ATOM 965 C CA . CYS A 1 122 ? -22.741 -4.852 11.419 1.00 96.00 122 CYS A CA 1
ATOM 966 C C . CYS A 1 122 ? -21.447 -4.395 12.094 1.00 96.00 122 CYS A C 1
ATOM 968 O O . CYS A 1 122 ? -21.386 -4.372 13.319 1.00 96.00 122 CYS A O 1
ATOM 970 N N . ALA A 1 123 ? -20.432 -4.003 11.321 1.00 97.19 123 ALA A N 1
ATOM 971 C CA . ALA A 1 123 ? -19.162 -3.530 11.856 1.00 97.19 123 ALA A CA 1
ATOM 972 C C . ALA A 1 123 ? -19.343 -2.285 12.736 1.00 97.19 123 ALA A C 1
ATOM 974 O O . ALA A 1 123 ? -18.754 -2.201 13.808 1.00 97.19 123 ALA A O 1
ATOM 975 N N . VAL A 1 124 ? -20.197 -1.337 12.327 1.00 95.50 124 VAL A N 1
ATOM 976 C CA . VAL A 1 124 ? -20.514 -0.140 13.124 1.00 95.50 124 VAL A CA 1
ATOM 977 C C . VAL A 1 124 ? -21.150 -0.509 14.461 1.00 95.50 124 VAL A C 1
ATOM 979 O O . VAL A 1 124 ? -20.651 -0.081 15.501 1.00 95.50 124 VAL A O 1
ATOM 982 N N . TRP A 1 125 ? -22.216 -1.312 14.447 1.00 94.12 125 TRP A N 1
ATOM 983 C CA . TRP A 1 125 ? -22.940 -1.649 15.671 1.00 94.12 125 TRP A CA 1
ATOM 984 C C . TRP A 1 125 ? -22.144 -2.561 16.605 1.00 94.12 125 TRP A C 1
ATOM 986 O O . TRP A 1 125 ? -22.154 -2.333 17.812 1.00 94.12 125 TRP A O 1
ATOM 996 N N . LEU A 1 126 ? -21.419 -3.549 16.073 1.00 94.44 126 LEU A N 1
ATOM 997 C CA . LEU A 1 126 ? -20.553 -4.406 16.886 1.00 94.44 126 LEU A CA 1
ATOM 998 C C . LEU A 1 126 ? -19.416 -3.598 17.521 1.00 94.44 126 LEU A C 1
ATOM 1000 O O . LEU A 1 126 ? -19.217 -3.697 18.728 1.00 94.44 126 LEU A O 1
ATOM 1004 N N . SER A 1 127 ? -18.731 -2.736 16.755 1.00 94.38 127 SER A N 1
ATOM 1005 C CA . SER A 1 127 ? -17.725 -1.823 17.315 1.00 94.38 127 SER A CA 1
ATOM 1006 C C . SER A 1 127 ? -18.306 -0.967 18.437 1.00 94.38 127 SER A C 1
ATOM 1008 O O . SER A 1 127 ? -17.734 -0.949 19.517 1.00 94.38 127 SER A O 1
ATOM 1010 N N . PHE A 1 128 ? -19.439 -0.298 18.204 1.00 92.38 128 PHE A N 1
ATOM 1011 C CA . PHE A 1 128 ? -20.056 0.597 19.186 1.00 92.38 128 PHE A CA 1
ATOM 1012 C C . PHE A 1 128 ? -20.441 -0.120 20.488 1.00 92.38 128 PHE A C 1
ATOM 1014 O O . PHE A 1 128 ? -20.164 0.373 21.579 1.00 92.38 128 PHE A O 1
ATOM 1021 N N . MET A 1 129 ? -21.064 -1.297 20.385 1.00 90.38 129 MET A N 1
ATOM 1022 C CA . MET A 1 129 ? -21.491 -2.060 21.559 1.00 90.38 129 MET A CA 1
ATOM 1023 C C . MET A 1 129 ? -20.302 -2.587 22.366 1.00 90.38 129 MET A C 1
ATOM 1025 O O . MET A 1 129 ? -20.342 -2.587 23.594 1.00 90.38 129 MET A O 1
ATOM 1029 N N . GLU A 1 130 ? -19.243 -3.036 21.691 1.00 92.12 130 GLU A N 1
ATOM 1030 C CA . GLU A 1 130 ? -18.087 -3.631 22.359 1.00 92.12 130 GLU A CA 1
ATOM 1031 C C . GLU A 1 130 ? -17.126 -2.594 22.944 1.00 92.12 130 GLU A C 1
ATOM 1033 O O . GLU A 1 130 ? -16.510 -2.857 23.974 1.00 92.12 130 GLU A O 1
ATOM 1038 N N . THR A 1 131 ? -17.003 -1.408 22.342 1.00 93.19 131 THR A N 1
ATOM 1039 C CA . THR A 1 131 ? -16.128 -0.347 22.870 1.00 93.19 131 THR A CA 1
ATOM 1040 C C . THR A 1 131 ? -16.719 0.348 24.096 1.00 93.19 131 THR A C 1
ATOM 1042 O O . THR A 1 131 ? -15.973 0.953 24.864 1.00 93.19 131 THR A O 1
ATOM 1045 N N . GLY A 1 132 ? -18.029 0.206 24.331 1.00 92.56 132 GLY A N 1
ATOM 1046 C CA . GLY A 1 132 ? -18.693 0.653 25.558 1.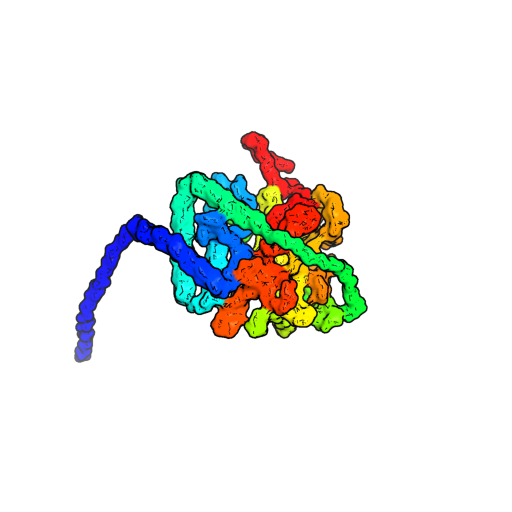00 92.56 132 GLY A CA 1
ATOM 1047 C C . GLY A 1 132 ? -18.278 -0.119 26.819 1.00 92.56 132 GLY A C 1
ATOM 1048 O O . GLY A 1 132 ? -18.453 0.390 27.925 1.00 92.56 132 GLY A O 1
ATOM 1049 N N . ASP A 1 133 ? -17.702 -1.318 26.674 1.00 95.56 133 ASP A N 1
ATOM 1050 C CA . ASP A 1 133 ? -17.110 -2.088 27.772 1.00 95.56 133 ASP A CA 1
ATOM 1051 C C . ASP A 1 133 ? -15.572 -1.909 27.784 1.00 95.56 133 ASP A C 1
ATOM 1053 O O . ASP A 1 133 ? -14.882 -2.365 26.864 1.00 95.56 133 ASP A O 1
ATOM 1057 N N . PRO A 1 134 ? -14.989 -1.300 28.838 1.00 95.12 134 PRO A N 1
ATOM 1058 C CA . PRO A 1 134 ? -13.545 -1.092 28.933 1.00 95.12 134 PRO A CA 1
ATOM 1059 C C . PRO A 1 134 ? -12.705 -2.376 28.864 1.00 95.12 134 PRO A C 1
ATOM 1061 O O . PRO A 1 134 ? -11.554 -2.333 28.425 1.00 95.12 134 PRO A O 1
ATOM 1064 N N . GLU A 1 135 ? -13.213 -3.524 29.318 1.00 96.62 135 GLU A N 1
ATOM 1065 C CA . GLU A 1 135 ? -12.477 -4.790 29.216 1.00 96.62 135 GLU A CA 1
ATOM 1066 C C . GLU A 1 135 ? -12.438 -5.300 27.776 1.00 96.62 135 GLU A C 1
ATOM 1068 O O . GLU A 1 135 ? -11.374 -5.723 27.301 1.00 96.62 135 GLU A O 1
ATOM 1073 N N . ARG A 1 136 ? -13.566 -5.189 27.066 1.00 96.25 136 ARG A N 1
ATOM 1074 C CA . ARG A 1 136 ? -13.683 -5.513 25.641 1.00 96.25 136 ARG A CA 1
ATOM 1075 C C . ARG A 1 136 ? -12.838 -4.597 24.771 1.00 96.25 136 ARG A C 1
ATOM 1077 O O . ARG A 1 136 ? -12.078 -5.112 23.952 1.00 96.25 136 ARG A O 1
ATOM 1084 N N . LEU A 1 137 ? -12.861 -3.286 25.010 1.00 96.25 137 LEU A N 1
ATOM 1085 C CA . LEU A 1 137 ? -11.992 -2.335 24.313 1.00 96.25 137 LEU A CA 1
ATOM 1086 C C . LEU A 1 137 ? -10.509 -2.703 24.483 1.00 96.25 137 LEU A C 1
ATOM 1088 O O . LEU A 1 137 ? -9.771 -2.823 23.505 1.00 96.25 137 LEU A O 1
ATOM 1092 N N . ARG A 1 138 ? -10.060 -2.977 25.715 1.00 96.06 138 ARG A N 1
ATOM 1093 C CA . ARG A 1 138 ? -8.670 -3.405 25.953 1.00 96.06 138 ARG A CA 1
ATOM 1094 C C . ARG A 1 138 ? -8.347 -4.737 25.274 1.00 96.06 138 ARG A C 1
ATOM 1096 O O . ARG A 1 138 ? -7.213 -4.933 24.838 1.00 96.06 138 ARG A O 1
ATOM 1103 N N . ALA A 1 139 ? -9.296 -5.672 25.209 1.00 97.19 139 ALA A N 1
ATOM 1104 C CA . ALA A 1 139 ? -9.116 -6.928 24.483 1.00 97.19 139 ALA A CA 1
ATOM 1105 C C . ALA A 1 139 ? -8.965 -6.695 22.973 1.00 97.19 139 ALA A C 1
ATOM 1107 O O . ALA A 1 139 ? -8.074 -7.290 22.368 1.00 97.19 139 ALA A O 1
ATOM 1108 N N . MET A 1 140 ? -9.753 -5.782 22.402 1.00 97.56 140 MET A N 1
ATOM 1109 C CA . MET A 1 140 ? -9.676 -5.374 20.999 1.00 97.56 140 MET A CA 1
ATOM 1110 C C . MET A 1 140 ? -8.314 -4.771 20.655 1.00 97.56 140 MET A C 1
ATOM 1112 O O . MET A 1 140 ? -7.650 -5.248 19.736 1.00 97.56 140 MET A O 1
ATOM 1116 N N . ILE A 1 141 ? -7.838 -3.802 21.443 1.00 96.88 141 ILE A N 1
ATOM 1117 C CA . ILE A 1 141 ? -6.521 -3.173 21.247 1.00 96.88 141 ILE A CA 1
ATOM 1118 C C . ILE A 1 141 ? -5.400 -4.224 21.291 1.00 96.88 141 ILE A C 1
ATOM 1120 O O . ILE A 1 141 ? -4.523 -4.254 20.424 1.00 96.88 141 ILE A O 1
ATOM 1124 N N . ARG A 1 142 ? -5.450 -5.156 22.257 1.00 96.25 142 ARG A N 1
ATOM 1125 C CA . ARG A 1 142 ? -4.480 -6.263 22.335 1.00 96.25 142 ARG A CA 1
ATOM 1126 C C . ARG A 1 142 ? -4.548 -7.194 21.124 1.00 96.25 142 ARG A C 1
ATOM 1128 O O . ARG A 1 142 ? -3.498 -7.615 20.639 1.00 96.25 142 ARG A O 1
ATOM 1135 N N . ALA A 1 143 ? -5.751 -7.533 20.661 1.00 96.81 143 ALA A N 1
ATOM 1136 C CA . ALA A 1 143 ? -5.948 -8.408 19.510 1.00 96.81 143 ALA A CA 1
ATOM 1137 C C . ALA A 1 143 ? -5.407 -7.772 18.225 1.00 96.81 143 ALA A C 1
ATOM 1139 O O . ALA A 1 143 ? -4.721 -8.448 17.456 1.00 96.81 143 ALA A O 1
ATOM 1140 N N . VAL A 1 144 ? -5.631 -6.469 18.031 1.00 96.62 144 VAL A N 1
ATOM 1141 C CA . VAL A 1 144 ? -5.068 -5.704 16.912 1.00 96.62 144 VAL A CA 1
ATOM 1142 C C . VAL A 1 144 ? -3.542 -5.771 16.922 1.00 96.62 144 VAL A C 1
ATOM 1144 O O . VAL A 1 144 ? -2.947 -6.197 15.931 1.00 96.62 144 VAL A O 1
ATOM 1147 N N . ARG A 1 145 ? -2.901 -5.455 18.055 1.00 93.88 145 ARG A N 1
ATOM 1148 C CA . ARG A 1 145 ? -1.436 -5.516 18.169 1.00 93.88 145 ARG A CA 1
ATOM 1149 C C . ARG A 1 145 ? -0.884 -6.906 17.853 1.00 93.88 145 ARG A C 1
ATOM 1151 O O . ARG A 1 145 ? -0.024 -7.048 16.989 1.00 93.88 145 ARG A O 1
ATOM 1158 N N . LYS A 1 146 ? -1.427 -7.942 18.500 1.00 93.31 146 LYS A N 1
ATOM 1159 C CA . LYS A 1 146 ? -1.003 -9.339 18.299 1.00 93.31 146 LYS A CA 1
ATOM 1160 C C . LYS A 1 146 ? -1.130 -9.766 16.831 1.00 93.31 146 LYS A C 1
ATOM 1162 O O . LYS A 1 146 ? -0.244 -10.427 16.298 1.00 93.31 146 LYS A O 1
ATOM 1167 N N . THR A 1 147 ? -2.227 -9.386 16.178 1.00 91.38 147 THR A N 1
ATOM 1168 C CA . THR A 1 147 ? -2.505 -9.732 14.776 1.00 91.38 147 THR A CA 1
ATOM 1169 C C . THR A 1 147 ? -1.504 -9.069 13.820 1.00 91.38 147 THR A C 1
ATOM 1171 O O . THR A 1 147 ? -1.051 -9.688 12.854 1.00 91.38 147 THR A O 1
ATOM 1174 N N . ALA A 1 148 ? -1.122 -7.818 14.079 1.00 84.31 148 ALA A N 1
ATOM 1175 C CA . ALA A 1 148 ? -0.161 -7.093 13.253 1.00 84.31 148 ALA A CA 1
ATOM 1176 C C . ALA A 1 148 ? 1.291 -7.577 13.431 1.00 84.31 148 ALA A C 1
ATOM 1178 O O . ALA A 1 148 ? 2.060 -7.594 12.465 1.00 84.31 148 ALA A O 1
ATOM 1179 N N . GLU A 1 149 ? 1.654 -8.017 14.637 1.00 77.88 149 GLU A N 1
ATOM 1180 C CA . GLU A 1 149 ? 2.986 -8.545 14.962 1.00 77.88 149 GLU A CA 1
ATOM 1181 C C . GLU A 1 149 ? 3.232 -9.963 14.424 1.00 77.88 149 GLU A C 1
ATOM 1183 O O . GLU A 1 149 ? 4.386 -10.384 14.333 1.00 77.88 149 GLU A O 1
ATOM 1188 N N . ALA A 1 150 ? 2.183 -10.693 14.025 1.00 69.38 150 ALA A N 1
ATOM 1189 C CA . ALA A 1 150 ? 2.302 -12.002 13.386 1.00 69.38 150 ALA A CA 1
ATOM 1190 C C . ALA A 1 150 ? 2.998 -11.875 12.014 1.00 69.38 150 ALA A C 1
ATOM 1192 O O . ALA A 1 150 ? 2.363 -11.700 10.970 1.00 69.38 150 ALA A O 1
ATOM 1193 N N . ALA A 1 151 ? 4.332 -11.893 12.028 1.00 59.03 151 ALA A N 1
ATOM 1194 C CA . ALA A 1 151 ? 5.170 -11.754 10.848 1.00 59.03 151 ALA A CA 1
ATOM 1195 C C . ALA A 1 151 ? 5.308 -13.086 10.085 1.00 59.03 151 ALA A C 1
ATOM 1197 O O . ALA A 1 151 ? 5.283 -14.160 10.694 1.00 59.03 151 ALA A O 1
ATOM 1198 N N . PRO A 1 152 ? 5.490 -13.036 8.753 1.00 61.41 152 PRO A N 1
ATOM 1199 C CA . PRO A 1 152 ? 5.947 -14.188 7.983 1.00 61.41 152 PRO A CA 1
ATOM 1200 C C . PRO A 1 152 ? 7.282 -14.702 8.543 1.00 61.41 152 PRO A C 1
ATOM 1202 O O . PRO A 1 152 ? 8.182 -13.915 8.823 1.00 61.41 152 PRO A O 1
ATOM 1205 N N . SER A 1 153 ? 7.407 -16.021 8.711 1.00 51.56 153 SER A N 1
ATOM 1206 C CA . SER A 1 153 ? 8.576 -16.656 9.346 1.00 51.56 153 SER A CA 1
ATOM 1207 C C . SER A 1 153 ? 9.726 -16.976 8.380 1.00 51.56 153 SER A C 1
ATOM 1209 O O . SER A 1 153 ? 10.785 -17.406 8.835 1.00 51.56 153 SER A O 1
ATOM 1211 N N . ALA A 1 154 ? 9.526 -16.857 7.067 1.00 61.78 154 ALA A N 1
ATOM 1212 C CA . ALA A 1 154 ? 10.558 -17.224 6.099 1.00 61.78 154 ALA A CA 1
ATOM 1213 C C . ALA A 1 154 ? 11.661 -16.157 6.060 1.00 61.78 154 ALA A C 1
ATOM 1215 O O . ALA A 1 154 ? 11.366 -14.979 6.214 1.00 61.78 154 ALA A O 1
ATOM 1216 N N . ALA A 1 155 ? 12.917 -16.559 5.866 1.00 61.25 155 ALA A N 1
ATOM 1217 C CA . ALA A 1 155 ? 13.989 -15.626 5.525 1.00 61.25 155 ALA A CA 1
ATOM 1218 C C . ALA A 1 155 ? 13.852 -15.198 4.049 1.00 61.25 155 ALA A C 1
ATOM 1220 O O . ALA A 1 155 ? 13.301 -15.976 3.260 1.00 61.25 155 ALA A O 1
ATOM 1221 N N . PRO A 1 156 ? 14.332 -14.001 3.659 1.00 64.38 156 PRO A N 1
ATOM 1222 C CA . PRO A 1 156 ? 14.429 -13.651 2.247 1.00 64.38 156 PRO A CA 1
ATOM 1223 C C . PRO A 1 156 ? 15.333 -14.647 1.504 1.00 64.38 156 PRO A C 1
ATOM 1225 O O . PRO A 1 156 ? 16.242 -15.212 2.123 1.00 64.38 156 PRO A O 1
ATOM 1228 N N . PRO A 1 157 ? 15.113 -14.865 0.197 1.00 64.62 157 PRO A N 1
ATOM 1229 C CA . PRO A 1 157 ? 16.044 -15.639 -0.614 1.00 64.62 157 PRO A CA 1
ATOM 1230 C C . PRO A 1 157 ? 17.438 -14.989 -0.600 1.00 64.62 157 PRO A C 1
ATOM 1232 O O . PRO A 1 157 ? 17.572 -13.764 -0.641 1.00 64.62 157 PRO A O 1
ATOM 1235 N N . GLU A 1 158 ? 18.485 -15.815 -0.524 1.00 58.03 158 GLU A N 1
ATOM 1236 C CA . GLU A 1 158 ? 19.858 -15.349 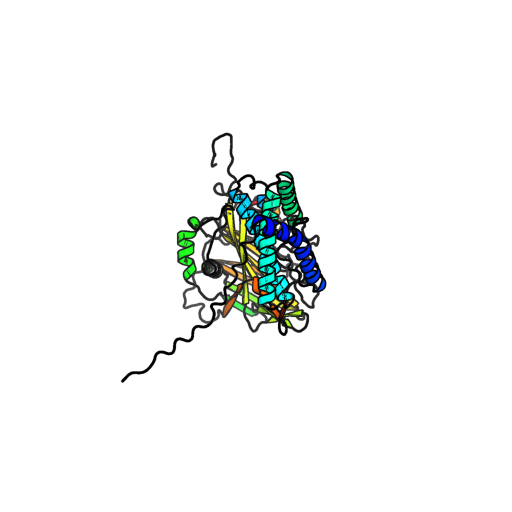-0.717 1.00 58.03 158 GLU A CA 1
ATOM 1237 C C . GLU A 1 158 ? 20.099 -15.126 -2.211 1.00 58.03 158 GLU A C 1
ATOM 1239 O O . GLU A 1 158 ? 20.223 -16.083 -2.975 1.00 58.03 158 GLU A O 1
ATOM 1244 N N . HIS A 1 159 ? 20.208 -13.863 -2.618 1.00 56.75 159 HIS A N 1
ATOM 1245 C CA . HIS A 1 159 ? 20.736 -13.501 -3.930 1.00 56.75 159 HIS A CA 1
ATOM 1246 C C . HIS A 1 159 ? 22.179 -13.036 -3.772 1.00 56.75 159 HIS A C 1
ATOM 1248 O O . HIS A 1 159 ? 22.472 -12.163 -2.955 1.00 56.75 159 HIS A O 1
ATOM 1254 N N . ALA A 1 160 ? 23.096 -13.619 -4.544 1.00 44.72 160 ALA A N 1
ATOM 1255 C CA . ALA A 1 160 ? 24.418 -13.026 -4.705 1.00 44.72 160 ALA A CA 1
ATOM 1256 C C . ALA A 1 160 ? 24.252 -11.681 -5.427 1.00 44.72 160 ALA A C 1
ATOM 1258 O O . ALA A 1 160 ? 23.484 -11.620 -6.387 1.00 44.72 160 ALA A O 1
ATOM 1259 N N . ASP A 1 161 ? 24.973 -10.636 -4.999 1.00 45.91 161 ASP A N 1
ATOM 1260 C CA . ASP A 1 161 ? 25.067 -9.374 -5.743 1.00 45.91 161 ASP A CA 1
ATOM 1261 C C . ASP A 1 161 ? 25.540 -9.690 -7.171 1.00 45.91 161 ASP A C 1
ATOM 1263 O O . ASP A 1 161 ? 26.727 -9.909 -7.432 1.00 45.91 161 ASP A O 1
ATOM 1267 N N . ALA A 1 162 ? 24.594 -9.800 -8.100 1.00 45.41 162 ALA A N 1
ATOM 1268 C CA . ALA A 1 162 ? 24.894 -10.112 -9.479 1.00 45.41 162 ALA A CA 1
ATOM 1269 C C . ALA A 1 162 ? 25.460 -8.841 -10.127 1.00 45.41 162 ALA A C 1
ATOM 1271 O O . ALA A 1 162 ? 24.816 -7.788 -10.078 1.00 45.41 162 ALA A O 1
ATOM 1272 N N . PRO A 1 163 ? 26.667 -8.888 -10.718 1.00 45.84 163 PRO A N 1
ATOM 1273 C CA . PRO A 1 163 ? 27.201 -7.731 -11.414 1.00 45.84 163 PRO A CA 1
ATOM 1274 C C . PRO A 1 163 ? 26.276 -7.373 -12.580 1.00 45.84 163 PRO A C 1
ATOM 1276 O O . PRO A 1 163 ? 25.846 -8.256 -13.325 1.00 45.84 163 PRO A O 1
ATOM 1279 N N . ALA A 1 164 ? 26.006 -6.075 -12.745 1.00 51.19 164 ALA A N 1
ATOM 1280 C CA . ALA A 1 164 ? 25.217 -5.553 -13.855 1.00 51.19 164 ALA A CA 1
ATOM 1281 C C . ALA A 1 164 ? 25.728 -6.133 -15.182 1.00 51.19 164 ALA A C 1
ATOM 1283 O O . ALA A 1 164 ? 26.932 -6.104 -15.470 1.00 51.19 164 ALA A O 1
ATOM 1284 N N . SER A 1 165 ? 24.827 -6.689 -15.992 1.00 52.31 165 SER A N 1
ATOM 1285 C CA . SER A 1 165 ? 25.231 -7.324 -17.245 1.00 52.31 165 SER A CA 1
ATOM 1286 C C . SER A 1 165 ? 25.855 -6.285 -18.196 1.00 52.31 165 SER A C 1
ATOM 1288 O O . SER A 1 165 ? 25.223 -5.319 -18.620 1.00 52.31 165 SER A O 1
ATOM 1290 N N . GLY A 1 166 ? 27.130 -6.476 -18.561 1.00 48.81 166 GLY A N 1
ATOM 1291 C CA . GLY A 1 166 ? 27.942 -5.505 -19.321 1.00 48.81 166 GLY A CA 1
ATOM 1292 C C . GLY A 1 166 ? 27.507 -5.236 -20.773 1.00 48.81 166 GLY A C 1
ATOM 1293 O O . GLY A 1 166 ? 28.251 -4.622 -21.536 1.00 48.81 166 GLY A O 1
ATOM 1294 N N . ARG A 1 167 ? 26.326 -5.714 -21.185 1.00 56.53 167 ARG A N 1
ATOM 1295 C CA . ARG A 1 167 ? 25.740 -5.506 -22.519 1.00 56.53 167 ARG A CA 1
ATOM 1296 C C . ARG A 1 167 ? 24.208 -5.385 -22.483 1.00 56.53 167 ARG A C 1
ATOM 1298 O O . ARG A 1 167 ? 23.532 -5.820 -23.410 1.00 56.53 167 ARG A O 1
ATOM 1305 N N . ALA A 1 168 ? 23.669 -4.808 -21.410 1.00 68.56 168 ALA A N 1
ATOM 1306 C CA . ALA A 1 168 ? 22.236 -4.597 -21.242 1.00 68.56 168 ALA A CA 1
ATOM 1307 C C . ALA A 1 168 ? 21.675 -3.558 -22.228 1.00 68.56 168 ALA A C 1
ATOM 1309 O O . ALA A 1 168 ? 22.240 -2.476 -22.407 1.00 68.56 168 ALA A O 1
ATOM 1310 N N . THR A 1 169 ? 20.517 -3.845 -22.825 1.00 80.81 169 THR A N 1
ATOM 1311 C CA . THR A 1 169 ? 19.698 -2.788 -23.433 1.00 80.81 169 THR A CA 1
ATOM 1312 C C . THR A 1 169 ? 19.115 -1.937 -22.317 1.00 80.81 169 THR A C 1
ATOM 1314 O O . THR A 1 169 ? 18.469 -2.489 -21.428 1.00 80.81 169 THR A O 1
ATOM 1317 N N . GLN A 1 170 ? 19.312 -0.621 -22.372 1.00 88.06 170 GLN A N 1
ATOM 1318 C CA . GLN A 1 170 ? 18.720 0.318 -21.421 1.00 88.06 170 GLN A CA 1
ATOM 1319 C C . GLN A 1 170 ? 17.570 1.097 -22.058 1.00 88.06 170 GLN A C 1
ATOM 1321 O O . GLN A 1 170 ? 17.656 1.517 -23.216 1.00 88.06 170 GLN A O 1
ATOM 1326 N N . ARG A 1 171 ? 16.487 1.293 -21.304 1.00 91.69 171 ARG A N 1
ATOM 1327 C CA . ARG A 1 171 ? 15.342 2.124 -21.698 1.00 91.69 171 ARG A CA 1
ATOM 1328 C C . ARG A 1 171 ? 14.961 3.070 -20.571 1.00 91.69 171 ARG A C 1
ATOM 1330 O O . ARG A 1 171 ? 15.007 2.697 -19.403 1.00 91.69 171 ARG A O 1
ATOM 1337 N N . VAL A 1 172 ? 14.566 4.280 -20.954 1.00 92.94 172 VAL A N 1
ATOM 1338 C CA . VAL A 1 172 ? 14.129 5.332 -20.033 1.00 92.94 172 VAL A CA 1
ATOM 1339 C C . VAL A 1 172 ? 12.607 5.404 -20.048 1.00 92.94 172 VAL A C 1
ATOM 1341 O O . VAL A 1 172 ? 12.006 5.492 -21.122 1.00 92.94 172 VAL A O 1
ATOM 1344 N N . TRP A 1 173 ? 12.005 5.386 -18.864 1.00 94.19 173 TRP A N 1
ATOM 1345 C CA . TRP A 1 173 ? 10.564 5.357 -18.656 1.00 94.19 173 TRP A CA 1
ATOM 1346 C C . TRP A 1 173 ? 10.141 6.427 -17.653 1.00 94.19 173 TRP A C 1
ATOM 1348 O O . TRP A 1 173 ? 10.736 6.539 -16.584 1.00 94.19 173 TRP A O 1
ATOM 1358 N N . ARG A 1 174 ? 9.103 7.199 -17.969 1.00 93.00 174 ARG A N 1
ATOM 1359 C CA . ARG A 1 174 ? 8.586 8.268 -17.102 1.00 93.00 174 ARG A CA 1
ATOM 1360 C C . ARG A 1 174 ? 7.067 8.198 -16.969 1.00 93.00 174 ARG A C 1
ATOM 1362 O O . ARG A 1 174 ? 6.392 7.704 -17.871 1.00 93.00 174 ARG A O 1
ATOM 1369 N N . ALA A 1 175 ? 6.544 8.690 -15.851 1.00 91.62 175 ALA A N 1
ATOM 1370 C CA . ALA A 1 175 ? 5.109 8.889 -15.713 1.00 91.62 175 ALA A CA 1
ATOM 1371 C C . ALA A 1 175 ? 4.656 9.995 -16.678 1.00 91.62 175 ALA A C 1
ATOM 1373 O O . ALA A 1 175 ? 5.421 10.915 -16.988 1.00 91.62 175 ALA A O 1
ATOM 1374 N N . ALA A 1 176 ? 3.412 9.914 -17.147 1.00 80.62 176 ALA A N 1
ATOM 1375 C CA . ALA A 1 176 ? 2.793 11.033 -17.846 1.00 80.62 176 ALA A CA 1
ATOM 1376 C C . ALA A 1 176 ? 2.728 12.251 -16.908 1.00 80.62 176 ALA A C 1
ATOM 1378 O O . ALA A 1 176 ? 2.384 12.106 -15.737 1.00 80.62 176 ALA A O 1
ATOM 1379 N N . ALA A 1 177 ? 3.072 13.438 -17.412 1.00 73.25 177 ALA A N 1
ATOM 1380 C CA . ALA A 1 177 ? 3.123 14.650 -16.596 1.00 73.25 177 ALA A CA 1
ATOM 1381 C C . ALA A 1 177 ? 1.746 15.009 -16.005 1.00 73.25 177 ALA A C 1
ATOM 1383 O O . ALA A 1 177 ? 0.722 14.879 -16.679 1.00 73.25 177 ALA A O 1
ATOM 1384 N N . ASN A 1 178 ? 1.742 15.503 -14.765 1.00 76.00 178 ASN A N 1
ATOM 1385 C CA . ASN A 1 178 ? 0.576 16.074 -14.094 1.00 76.00 178 ASN A CA 1
ATOM 1386 C C . ASN A 1 178 ? 1.001 17.367 -13.375 1.00 76.00 178 ASN A C 1
ATOM 1388 O O . ASN A 1 178 ? 1.852 17.333 -12.492 1.00 76.00 178 ASN A O 1
ATOM 1392 N N . ASP A 1 179 ? 0.414 18.502 -13.755 1.00 74.94 179 ASP A N 1
ATOM 1393 C CA . ASP A 1 179 ? 0.772 19.821 -13.216 1.00 74.94 179 ASP A CA 1
ATOM 1394 C C . ASP A 1 179 ? 0.071 20.182 -11.888 1.00 74.94 179 ASP A C 1
ATOM 1396 O O . ASP A 1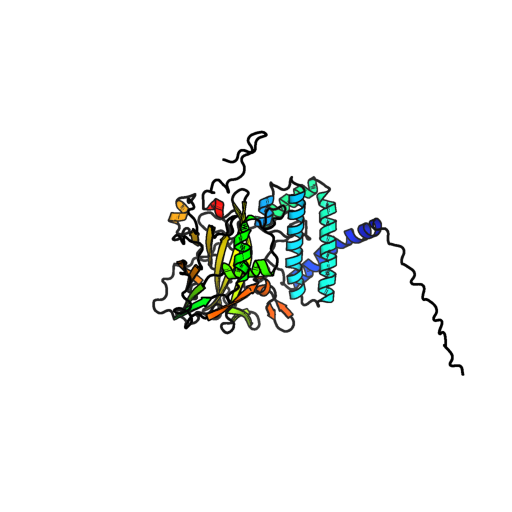 179 ? 0.406 21.198 -11.273 1.00 74.94 179 ASP A O 1
ATOM 1400 N N . GLU A 1 180 ? -0.881 19.372 -11.415 1.00 83.88 180 GLU A N 1
ATOM 1401 C CA . GLU A 1 180 ? -1.706 19.666 -10.230 1.00 83.88 180 GLU A CA 1
ATOM 1402 C C . GLU A 1 180 ? -0.938 19.541 -8.903 1.00 83.88 180 GLU A C 1
ATOM 1404 O O . GLU A 1 180 ? -1.332 20.112 -7.882 1.00 83.88 180 GLU A O 1
ATOM 1409 N N . ALA A 1 181 ? 0.196 18.836 -8.901 1.00 88.56 181 ALA A N 1
ATOM 1410 C CA . ALA A 1 181 ? 0.984 18.591 -7.695 1.00 88.56 181 ALA A CA 1
ATOM 1411 C C . ALA A 1 181 ? 1.590 19.869 -7.097 1.00 88.56 181 ALA A C 1
ATOM 1413 O O . ALA A 1 181 ? 1.726 19.983 -5.877 1.00 88.56 181 ALA A O 1
ATOM 1414 N N . ARG A 1 182 ? 1.920 20.853 -7.943 1.00 88.62 182 ARG A N 1
ATOM 1415 C CA . ARG A 1 182 ? 2.616 22.084 -7.538 1.00 88.62 182 ARG A CA 1
ATOM 1416 C C . ARG A 1 182 ? 1.850 22.851 -6.460 1.00 88.62 182 ARG A C 1
ATOM 1418 O O . ARG A 1 182 ? 2.423 23.194 -5.429 1.00 88.62 182 ARG A O 1
ATOM 1425 N N . GLU A 1 183 ? 0.548 23.059 -6.658 1.00 89.69 183 GLU A N 1
ATOM 1426 C CA . GLU A 1 183 ? -0.299 23.766 -5.686 1.00 89.69 183 GLU A CA 1
ATOM 1427 C C . GLU A 1 183 ? -0.402 22.991 -4.363 1.00 89.69 183 GLU A C 1
ATOM 1429 O O . GLU A 1 183 ? -0.374 23.581 -3.280 1.00 89.69 183 GLU A O 1
ATOM 1434 N N . LEU A 1 184 ? -0.499 21.659 -4.429 1.00 92.94 184 LEU A N 1
ATOM 1435 C CA . LEU A 1 184 ? -0.553 20.806 -3.242 1.00 92.94 184 LEU A CA 1
ATOM 1436 C C . LEU A 1 184 ? 0.739 20.895 -2.429 1.00 92.94 184 LEU A C 1
ATOM 1438 O O . LEU A 1 184 ? 0.668 21.021 -1.205 1.00 92.94 184 LEU A O 1
ATOM 1442 N N . LEU A 1 185 ? 1.895 20.891 -3.095 1.00 92.44 185 LEU A N 1
ATOM 1443 C CA . LEU A 1 185 ? 3.199 21.014 -2.449 1.00 92.44 185 LEU A CA 1
ATOM 1444 C C . LEU A 1 185 ? 3.405 22.387 -1.796 1.00 92.44 185 LEU A C 1
ATOM 1446 O O . LEU A 1 185 ? 3.847 22.454 -0.650 1.00 92.44 185 LEU A O 1
ATOM 1450 N N . GLU A 1 186 ? 3.001 23.481 -2.450 1.00 93.00 186 GLU A N 1
ATOM 1451 C CA . GLU A 1 186 ? 3.097 24.844 -1.892 1.00 93.00 186 GLU A CA 1
ATOM 1452 C C . GLU A 1 186 ? 2.329 25.024 -0.571 1.00 93.00 186 GLU A C 1
ATOM 1454 O O . GLU A 1 186 ? 2.644 25.897 0.249 1.00 93.00 186 GLU A O 1
ATOM 1459 N N . ARG A 1 187 ? 1.309 24.193 -0.338 1.00 93.94 187 ARG A N 1
ATOM 1460 C CA . ARG A 1 187 ? 0.500 24.205 0.886 1.00 93.94 187 ARG A CA 1
ATOM 1461 C C . ARG A 1 187 ? 0.581 22.912 1.692 1.00 93.94 187 ARG A C 1
ATOM 1463 O O . ARG A 1 187 ? -0.238 22.756 2.596 1.00 93.94 187 ARG A O 1
ATOM 1470 N N . PHE A 1 188 ? 1.545 22.027 1.427 1.00 94.81 188 PHE A N 1
ATOM 1471 C CA . PHE A 1 188 ? 1.574 20.673 1.995 1.00 94.81 188 PHE A CA 1
ATOM 1472 C C . PHE A 1 188 ? 1.492 20.663 3.529 1.00 94.81 188 PHE A C 1
ATOM 1474 O O . PHE A 1 188 ? 0.671 19.956 4.115 1.00 94.81 188 PHE A O 1
ATOM 1481 N N . ALA A 1 189 ? 2.265 21.535 4.183 1.00 93.62 189 ALA A N 1
ATOM 1482 C CA . ALA A 1 189 ? 2.280 21.687 5.641 1.00 93.62 189 ALA A CA 1
ATOM 1483 C C . ALA A 1 189 ? 0.930 22.134 6.244 1.00 93.62 189 ALA A C 1
ATOM 1485 O O . ALA A 1 189 ? 0.714 22.013 7.447 1.00 93.62 189 ALA A O 1
ATOM 1486 N N . ARG A 1 190 ? 0.012 22.662 5.423 1.00 94.50 190 ARG A N 1
ATOM 1487 C CA . ARG A 1 190 ? -1.327 23.131 5.821 1.00 94.50 190 ARG A CA 1
ATOM 1488 C C . ARG A 1 190 ? -2.453 22.205 5.354 1.00 94.50 190 ARG A C 1
ATOM 1490 O O . ARG A 1 190 ? -3.619 22.548 5.538 1.00 94.50 190 ARG A O 1
ATOM 1497 N N . LEU A 1 191 ? -2.134 21.070 4.728 1.00 95.31 191 LEU A N 1
ATOM 1498 C CA . LEU A 1 191 ? -3.141 20.090 4.326 1.00 95.31 191 LEU A CA 1
ATOM 1499 C C . LEU A 1 191 ? -3.886 19.547 5.557 1.00 95.31 191 LEU A C 1
ATOM 1501 O O . LEU A 1 191 ? -3.276 19.398 6.623 1.00 95.31 191 LEU A O 1
ATOM 1505 N N . PRO A 1 192 ? -5.192 19.243 5.428 1.00 95.50 192 PRO A N 1
ATOM 1506 C CA . PRO A 1 192 ? -5.988 18.737 6.538 1.00 95.50 192 PRO A CA 1
ATOM 1507 C C . PRO A 1 192 ? -5.398 17.428 7.071 1.00 95.50 192 PRO A C 1
ATOM 1509 O O . PRO A 1 192 ? -4.908 16.593 6.305 1.00 95.50 192 PRO A O 1
ATOM 1512 N N . ARG A 1 193 ? -5.458 17.253 8.393 1.00 95.31 193 ARG A N 1
ATOM 1513 C CA . ARG A 1 193 ? -5.025 16.040 9.092 1.00 95.31 193 ARG A CA 1
ATOM 1514 C C . ARG A 1 193 ? -6.202 15.432 9.841 1.00 95.31 193 ARG A C 1
ATOM 1516 O O . ARG A 1 193 ? -6.988 16.173 10.428 1.00 95.31 193 ARG A O 1
ATOM 1523 N N . ASP A 1 194 ? -6.318 14.110 9.816 1.00 96.06 194 ASP A N 1
ATOM 1524 C CA . ASP A 1 194 ? -7.278 13.395 10.661 1.00 96.06 194 ASP A CA 1
ATOM 1525 C C . ASP A 1 194 ? -6.789 13.331 12.131 1.00 96.06 194 ASP A C 1
ATOM 1527 O O . ASP A 1 194 ? -5.655 13.739 12.417 1.00 96.06 194 ASP A O 1
ATOM 1531 N N . PRO A 1 195 ? -7.596 12.829 13.087 1.00 97.00 195 PRO A N 1
ATOM 1532 C CA . PRO A 1 195 ? -7.165 12.682 14.484 1.00 97.00 195 PRO A CA 1
ATOM 1533 C C . PRO A 1 195 ? -5.922 11.796 14.675 1.00 97.00 195 PRO A C 1
ATOM 1535 O O . PRO A 1 195 ? -5.153 11.993 15.615 1.00 97.00 195 PRO A O 1
ATOM 1538 N N . LEU A 1 196 ? -5.659 10.867 13.746 1.00 96.56 196 LEU A N 1
ATOM 1539 C CA . LEU A 1 196 ? -4.438 10.052 13.708 1.00 96.56 196 LEU A CA 1
ATOM 1540 C C . LEU A 1 196 ? -3.249 10.773 13.055 1.00 96.56 196 LEU A C 1
ATOM 1542 O O . LEU A 1 196 ? -2.202 10.153 12.858 1.00 96.56 196 LEU A O 1
ATOM 1546 N N . ARG A 1 197 ? -3.391 12.072 12.750 1.00 95.44 197 ARG A N 1
ATOM 1547 C CA . ARG A 1 197 ? -2.397 12.983 12.155 1.00 95.44 197 ARG A CA 1
ATOM 1548 C C . ARG A 1 197 ? -2.035 12.653 10.699 1.00 95.44 197 ARG A C 1
ATOM 1550 O O . ARG A 1 197 ? -1.080 13.216 10.153 1.00 95.44 197 ARG A O 1
ATOM 1557 N N . ARG A 1 198 ? -2.809 11.795 10.033 1.00 95.69 198 ARG A N 1
ATOM 1558 C CA . ARG A 1 198 ? -2.606 11.417 8.627 1.00 95.69 198 ARG A CA 1
ATOM 1559 C C . ARG A 1 198 ? -3.097 12.520 7.701 1.00 95.69 198 ARG A C 1
ATOM 1561 O O . ARG A 1 198 ? -4.136 13.125 7.953 1.00 95.69 198 ARG A O 1
ATOM 1568 N N . THR A 1 199 ? -2.356 12.787 6.629 1.00 95.81 199 THR A N 1
ATOM 1569 C CA . THR A 1 199 ? -2.763 13.767 5.611 1.00 95.81 199 THR A CA 1
ATOM 1570 C C . THR A 1 199 ? -4.006 13.305 4.866 1.00 95.81 199 THR A C 1
ATOM 1572 O O . THR A 1 199 ? -4.017 12.212 4.307 1.00 95.81 199 THR A O 1
ATOM 1575 N N . GLY A 1 200 ? -5.026 14.158 4.813 1.00 92.62 200 GLY A N 1
ATOM 1576 C CA . GLY A 1 200 ? -6.198 13.964 3.968 1.00 92.62 200 GLY A CA 1
ATOM 1577 C C . GLY A 1 200 ? -6.011 14.615 2.598 1.00 92.62 200 GLY A C 1
ATOM 1578 O O . GLY A 1 200 ? -5.663 15.793 2.508 1.00 92.62 200 GLY A O 1
ATOM 1579 N N . LEU A 1 201 ? -6.280 13.858 1.536 1.00 94.62 201 LEU A N 1
ATOM 1580 C CA . LEU A 1 201 ? -6.304 14.329 0.151 1.00 94.62 201 LEU A CA 1
ATOM 1581 C C . LEU A 1 201 ? -7.514 13.747 -0.582 1.00 94.62 201 LEU A C 1
ATOM 1583 O O . LEU A 1 201 ? -8.059 12.712 -0.192 1.00 94.62 201 LEU A O 1
ATOM 1587 N N . THR A 1 202 ? -7.925 14.421 -1.655 1.00 94.00 202 THR A N 1
ATOM 1588 C CA . THR A 1 202 ? -8.851 13.854 -2.642 1.00 94.00 202 THR A CA 1
ATOM 1589 C C . THR A 1 202 ? -8.149 12.766 -3.457 1.00 94.00 202 THR A C 1
ATOM 1591 O O . THR A 1 202 ? -6.922 12.675 -3.451 1.00 94.00 202 THR A O 1
ATOM 1594 N N . VAL A 1 203 ? -8.920 11.957 -4.190 1.00 91.44 203 VAL A N 1
ATOM 1595 C CA . VAL A 1 203 ? -8.370 10.936 -5.103 1.00 91.44 203 VAL A CA 1
ATOM 1596 C C . VAL A 1 203 ? -7.409 11.568 -6.116 1.00 91.44 203 VAL A C 1
ATOM 1598 O O . VAL A 1 203 ? -6.282 11.099 -6.259 1.00 91.44 203 VAL A O 1
ATOM 1601 N N . ASP A 1 204 ? -7.805 12.685 -6.728 1.00 92.25 204 ASP A N 1
ATOM 1602 C CA . ASP A 1 204 ? -6.959 13.409 -7.686 1.00 92.25 204 ASP A CA 1
ATOM 1603 C C . ASP A 1 204 ? -5.700 13.973 -7.018 1.00 92.25 204 ASP A C 1
ATOM 1605 O O . ASP A 1 204 ? -4.615 13.906 -7.583 1.00 92.25 204 ASP A O 1
ATOM 1609 N N . GLY A 1 205 ? -5.804 14.442 -5.768 1.00 94.62 205 GLY A N 1
ATOM 1610 C CA . GLY A 1 205 ? -4.650 14.930 -5.017 1.00 94.62 205 GLY A CA 1
ATOM 1611 C C . GLY A 1 205 ? -3.631 13.835 -4.692 1.00 94.62 205 GLY A C 1
ATOM 1612 O O . GLY A 1 205 ? -2.426 14.081 -4.764 1.00 94.62 205 GLY A O 1
ATOM 1613 N N . TRP A 1 206 ? -4.096 12.621 -4.379 1.00 95.12 206 TRP A N 1
ATOM 1614 C CA . TRP A 1 206 ? -3.219 11.458 -4.219 1.00 95.12 206 TRP A CA 1
ATOM 1615 C C . TRP A 1 206 ? -2.511 11.099 -5.523 1.00 95.12 206 TRP A C 1
ATOM 1617 O O . TRP A 1 206 ? -1.303 10.873 -5.505 1.00 95.12 206 TRP A O 1
ATOM 1627 N N . LEU A 1 207 ? -3.239 11.084 -6.643 1.00 94.00 207 LEU A N 1
ATOM 1628 C CA . LEU A 1 207 ? -2.669 10.795 -7.956 1.00 94.00 207 LEU A CA 1
ATOM 1629 C C . LEU A 1 207 ? -1.671 11.874 -8.393 1.00 94.00 207 LEU A C 1
ATOM 1631 O O . LEU A 1 207 ? -0.597 11.540 -8.877 1.00 94.00 207 LEU A O 1
ATOM 1635 N N . ALA A 1 208 ? -1.986 13.154 -8.192 1.00 93.75 208 ALA A N 1
ATOM 1636 C CA . ALA A 1 208 ? -1.109 14.262 -8.549 1.00 93.75 208 ALA A CA 1
ATOM 1637 C C . ALA A 1 208 ? 0.236 14.176 -7.816 1.00 93.75 208 ALA A C 1
ATOM 1639 O O . ALA A 1 208 ? 1.288 14.224 -8.452 1.00 93.75 208 ALA A O 1
ATOM 1640 N N . LEU A 1 209 ? 0.217 13.978 -6.493 1.00 94.62 209 LEU A N 1
ATOM 1641 C CA . LEU A 1 209 ? 1.451 13.818 -5.722 1.00 94.62 209 LEU A CA 1
ATOM 1642 C C . LEU A 1 209 ? 2.187 12.512 -6.054 1.00 94.62 209 LEU A C 1
ATOM 1644 O O . LEU A 1 209 ? 3.413 12.521 -6.132 1.00 94.62 209 LEU A O 1
ATOM 1648 N N . ALA A 1 210 ? 1.476 11.407 -6.292 1.00 95.38 210 ALA A N 1
ATOM 1649 C CA . ALA A 1 210 ? 2.110 10.172 -6.747 1.00 95.38 210 ALA A CA 1
ATOM 1650 C C . ALA A 1 210 ? 2.809 10.365 -8.101 1.00 95.38 210 ALA A C 1
ATOM 1652 O O . ALA A 1 210 ? 3.917 9.887 -8.289 1.00 95.38 210 ALA A O 1
ATOM 1653 N N . THR A 1 211 ? 2.216 11.100 -9.040 1.00 94.00 211 THR A N 1
ATOM 1654 C CA . THR A 1 211 ? 2.859 11.399 -10.325 1.00 94.00 211 THR A CA 1
ATOM 1655 C C . THR A 1 211 ? 4.095 12.284 -10.161 1.00 94.00 211 THR A C 1
ATOM 1657 O O . THR A 1 211 ? 5.113 12.015 -10.792 1.00 94.00 211 THR A O 1
ATOM 1660 N N . GLU A 1 212 ? 4.039 13.301 -9.297 1.00 92.88 212 GLU A N 1
ATOM 1661 C CA . GLU A 1 212 ? 5.171 14.198 -9.012 1.00 92.88 212 GLU A CA 1
ATOM 1662 C C . GLU A 1 212 ? 6.378 13.458 -8.428 1.00 92.88 212 GLU A C 1
ATOM 1664 O O . GLU A 1 212 ? 7.518 13.698 -8.820 1.00 92.88 212 GLU A O 1
ATOM 1669 N N . PHE A 1 213 ? 6.132 12.523 -7.508 1.00 93.62 213 PHE A N 1
ATOM 1670 C CA . PHE A 1 213 ? 7.190 11.737 -6.873 1.00 93.62 213 PHE A CA 1
ATOM 1671 C C . PHE A 1 213 ? 7.510 10.430 -7.608 1.00 93.62 213 PHE A C 1
ATOM 1673 O O . PHE A 1 213 ? 8.362 9.666 -7.141 1.00 93.62 213 PHE A O 1
ATOM 1680 N N . ALA A 1 214 ? 6.851 10.150 -8.735 1.00 94.31 214 ALA A N 1
ATOM 1681 C CA . ALA A 1 214 ? 7.117 8.960 -9.522 1.00 94.31 214 ALA A CA 1
ATOM 1682 C C . ALA A 1 214 ? 8.512 9.067 -10.162 1.00 94.31 214 ALA A C 1
ATOM 1684 O O . ALA A 1 214 ? 8.807 10.041 -10.862 1.00 94.31 214 ALA A O 1
ATOM 1685 N N . PRO A 1 215 ? 9.400 8.080 -9.963 1.00 92.19 215 PRO A N 1
ATOM 1686 C CA . PRO A 1 215 ? 10.736 8.159 -10.525 1.00 92.19 215 PRO A CA 1
ATOM 1687 C C . PRO A 1 215 ? 10.710 8.011 -12.051 1.00 92.19 215 PRO A C 1
ATOM 1689 O O . PRO A 1 215 ? 9.852 7.348 -12.650 1.00 92.19 215 PRO A O 1
ATOM 1692 N N . THR A 1 216 ? 11.728 8.591 -12.682 1.00 93.44 216 THR A N 1
ATOM 1693 C CA . THR A 1 216 ? 12.142 8.190 -14.024 1.00 93.44 216 THR A CA 1
ATOM 1694 C C . THR A 1 216 ? 12.932 6.891 -13.905 1.00 93.44 216 THR A C 1
ATOM 1696 O O . THR A 1 216 ? 14.009 6.861 -13.310 1.00 93.44 216 THR A O 1
ATOM 1699 N N . TRP A 1 217 ? 12.415 5.810 -14.476 1.00 94.75 217 TRP A N 1
ATOM 1700 C CA . TRP A 1 217 ? 13.069 4.507 -14.446 1.00 94.75 217 TRP A CA 1
ATOM 1701 C C . TRP A 1 217 ? 14.051 4.368 -15.603 1.00 94.75 217 TRP A C 1
ATOM 1703 O O . TRP A 1 217 ? 13.692 4.573 -16.764 1.00 94.75 217 TRP A O 1
ATOM 1713 N N . ILE A 1 218 ? 15.281 3.967 -15.298 1.00 93.88 218 ILE A N 1
ATOM 1714 C CA . ILE A 1 218 ? 16.286 3.567 -16.283 1.00 93.88 218 ILE A CA 1
ATOM 1715 C C . ILE A 1 218 ? 16.466 2.063 -16.143 1.00 93.88 218 ILE A C 1
ATOM 1717 O O . ILE A 1 218 ? 17.185 1.579 -15.274 1.00 93.88 218 ILE A O 1
ATOM 1721 N N . ILE A 1 219 ? 15.765 1.316 -16.986 1.00 93.31 219 ILE A N 1
ATOM 1722 C CA . ILE A 1 219 ? 15.690 -0.138 -16.869 1.00 93.31 219 ILE A CA 1
ATOM 1723 C C . ILE A 1 219 ? 16.686 -0.751 -17.845 1.00 93.31 219 ILE A C 1
ATOM 1725 O O . ILE A 1 219 ? 16.609 -0.501 -19.049 1.00 93.31 219 ILE A O 1
ATOM 1729 N N . GLY A 1 220 ? 17.621 -1.538 -17.323 1.00 91.19 220 GLY A N 1
ATOM 1730 C CA . GLY A 1 220 ? 18.532 -2.388 -18.077 1.00 91.19 220 GLY A CA 1
ATOM 1731 C C . GLY A 1 220 ? 18.033 -3.831 -18.122 1.00 91.19 220 GLY A C 1
ATOM 1732 O O . GLY A 1 220 ? 17.468 -4.321 -17.155 1.00 91.19 220 GLY A O 1
ATOM 1733 N N . SER A 1 221 ? 18.250 -4.521 -19.239 1.00 88.31 221 SER A N 1
ATOM 1734 C CA . SER A 1 221 ? 18.102 -5.980 -19.324 1.00 88.31 221 SER A CA 1
ATOM 1735 C C . SER A 1 221 ? 19.104 -6.539 -20.330 1.00 88.31 221 SER A C 1
ATOM 1737 O O . SER A 1 221 ? 19.197 -6.050 -21.461 1.00 88.31 221 SER A O 1
ATOM 1739 N N . GLY A 1 222 ? 19.846 -7.569 -19.932 1.00 84.94 222 GLY A N 1
ATOM 1740 C CA . GLY A 1 222 ? 20.680 -8.387 -20.811 1.00 84.94 222 GLY A CA 1
ATOM 1741 C C . GLY A 1 222 ? 19.860 -9.329 -21.698 1.00 84.94 222 GLY A C 1
ATOM 1742 O O . GLY A 1 222 ? 20.344 -9.764 -22.742 1.00 84.94 222 GLY A O 1
ATOM 1743 N N . ARG A 1 223 ? 18.599 -9.595 -21.332 1.00 81.44 223 ARG A N 1
ATOM 1744 C CA . ARG A 1 223 ? 17.634 -10.394 -22.113 1.00 81.44 223 ARG A CA 1
ATOM 1745 C C . ARG A 1 223 ? 16.822 -9.575 -23.121 1.00 81.44 223 ARG A C 1
ATOM 1747 O O . ARG A 1 223 ? 16.083 -10.145 -23.918 1.00 81.44 223 ARG A O 1
ATOM 1754 N N . GLY A 1 224 ? 16.957 -8.248 -23.107 1.00 77.62 224 GLY A N 1
ATOM 1755 C CA . GLY A 1 224 ? 16.259 -7.335 -24.021 1.00 77.62 224 GLY A CA 1
ATOM 1756 C C . GLY A 1 224 ? 14.897 -6.833 -23.522 1.00 77.62 224 GLY A C 1
ATOM 1757 O O . GLY A 1 224 ? 14.279 -5.985 -24.177 1.00 77.62 224 GLY A O 1
ATOM 1758 N N . ASN A 1 225 ? 14.444 -7.293 -22.350 1.00 84.38 225 ASN A N 1
ATOM 1759 C CA . ASN A 1 225 ? 13.141 -6.962 -21.767 1.00 84.38 225 ASN A CA 1
ATOM 1760 C C . ASN A 1 225 ? 13.246 -5.835 -20.734 1.00 84.38 225 ASN A C 1
ATOM 1762 O O . ASN A 1 225 ? 12.949 -5.990 -19.558 1.00 84.38 225 ASN A O 1
ATOM 1766 N N . ALA A 1 226 ? 13.631 -4.652 -21.204 1.00 90.50 226 ALA A N 1
ATOM 1767 C CA . ALA A 1 226 ? 13.743 -3.449 -20.380 1.00 90.50 226 ALA A CA 1
ATOM 1768 C C . ALA A 1 226 ? 12.419 -2.656 -20.287 1.00 90.50 226 ALA A C 1
ATOM 1770 O O . ALA A 1 226 ? 12.394 -1.460 -20.585 1.00 90.50 226 ALA A O 1
ATOM 1771 N N . THR A 1 227 ? 11.296 -3.316 -19.975 1.00 94.06 227 THR A N 1
ATOM 1772 C CA . THR A 1 227 ? 9.954 -2.691 -19.967 1.00 94.06 227 THR A CA 1
ATOM 1773 C C . THR A 1 227 ? 9.243 -2.937 -18.634 1.00 94.06 227 THR A C 1
ATOM 1775 O O . THR A 1 227 ? 9.054 -4.104 -18.284 1.00 94.06 227 THR A O 1
ATOM 1778 N N . PRO A 1 228 ? 8.820 -1.885 -17.906 1.00 96.50 228 PRO A N 1
ATOM 1779 C CA . PRO A 1 228 ? 7.956 -2.052 -16.743 1.00 96.50 228 PRO A CA 1
ATOM 1780 C C . PRO A 1 228 ? 6.602 -2.547 -17.245 1.00 96.50 228 PRO A C 1
ATOM 1782 O O . PRO A 1 228 ? 6.085 -1.980 -18.197 1.00 96.50 228 PRO A O 1
ATOM 1785 N N . SER A 1 229 ? 6.047 -3.614 -16.694 1.00 96.44 229 SER A N 1
ATOM 1786 C CA . SER A 1 229 ? 4.962 -4.349 -17.354 1.00 96.44 229 SER A CA 1
ATOM 1787 C C . SER A 1 229 ? 3.703 -4.426 -16.499 1.00 96.44 229 SER A C 1
ATOM 1789 O O . SER A 1 229 ? 3.764 -4.613 -15.282 1.00 96.44 229 SER A O 1
ATOM 1791 N N . ALA A 1 230 ? 2.540 -4.330 -17.146 1.00 97.69 230 ALA A N 1
ATOM 1792 C CA . ALA A 1 230 ? 1.284 -4.722 -16.520 1.00 97.69 230 ALA A CA 1
ATOM 1793 C C . ALA A 1 230 ? 1.300 -6.228 -16.206 1.00 97.69 230 ALA A C 1
ATOM 1795 O O . ALA A 1 230 ? 1.969 -6.999 -16.892 1.00 97.69 230 ALA A O 1
ATOM 1796 N N . LEU A 1 231 ? 0.541 -6.662 -15.197 1.00 97.38 231 LEU A N 1
ATOM 1797 C CA . LEU A 1 231 ? 0.362 -8.086 -14.929 1.00 97.38 231 LEU A CA 1
ATOM 1798 C C . LEU A 1 231 ? -0.942 -8.546 -15.570 1.00 97.38 231 LEU A C 1
ATOM 1800 O O . LEU A 1 231 ? -1.949 -7.836 -15.539 1.00 97.38 231 LEU A O 1
ATOM 1804 N N . ALA A 1 232 ? -0.918 -9.724 -16.180 1.00 96.44 232 ALA A N 1
ATOM 1805 C CA . ALA A 1 232 ? -2.078 -10.297 -16.843 1.00 96.44 232 ALA A CA 1
ATOM 1806 C C . ALA A 1 232 ? -2.166 -11.795 -16.579 1.00 96.44 232 ALA A C 1
ATOM 1808 O O . ALA A 1 232 ? -1.153 -12.478 -16.443 1.00 96.44 232 ALA A O 1
ATOM 1809 N N . TRP A 1 233 ? -3.390 -12.311 -16.539 1.00 95.50 233 TRP A N 1
ATOM 1810 C CA . TRP A 1 233 ? -3.632 -13.742 -16.458 1.00 95.50 233 TRP A CA 1
ATOM 1811 C C . TRP A 1 233 ? -3.361 -14.422 -17.801 1.00 95.50 233 TRP A C 1
ATOM 1813 O O . TRP A 1 233 ? -3.933 -14.043 -18.822 1.00 95.50 233 TRP A O 1
ATOM 1823 N N . HIS A 1 234 ? -2.542 -15.469 -17.772 1.00 92.25 234 HIS A N 1
ATOM 1824 C CA . HIS A 1 234 ? -2.393 -16.449 -18.840 1.00 92.25 234 HIS A CA 1
ATOM 1825 C C . HIS A 1 234 ? -2.780 -17.824 -18.274 1.00 92.25 234 HIS A C 1
ATOM 1827 O O . HIS A 1 234 ? -2.039 -18.452 -17.515 1.00 92.25 234 HIS A O 1
ATOM 1833 N N . ASP A 1 235 ? -4.005 -18.255 -18.581 1.00 88.75 235 ASP A N 1
ATOM 1834 C CA . ASP A 1 235 ? -4.672 -19.431 -18.011 1.00 88.75 235 ASP A CA 1
ATOM 1835 C C . ASP A 1 235 ? -4.748 -19.431 -16.469 1.00 88.75 235 ASP A C 1
ATOM 1837 O O . ASP A 1 235 ? -5.715 -18.943 -15.869 1.00 88.75 235 ASP A O 1
ATOM 1841 N N . THR A 1 236 ? -3.752 -20.029 -15.811 1.00 88.69 236 THR A N 1
ATOM 1842 C CA . THR A 1 236 ? -3.697 -20.256 -14.358 1.00 88.69 236 THR A CA 1
ATOM 1843 C C . THR A 1 236 ? -2.548 -19.541 -13.661 1.00 88.69 236 THR A C 1
ATOM 1845 O O . THR A 1 236 ? -2.445 -19.650 -12.441 1.00 88.69 236 THR A O 1
ATOM 1848 N N . HIS A 1 237 ? -1.690 -18.841 -14.399 1.00 91.69 237 HIS A N 1
ATOM 1849 C CA . HIS A 1 237 ? -0.567 -18.085 -13.853 1.00 91.69 237 HIS A CA 1
ATOM 1850 C C . HIS A 1 237 ? -0.553 -16.670 -14.424 1.00 91.69 237 HIS A C 1
ATOM 1852 O O . HIS A 1 237 ? -1.192 -16.375 -15.436 1.00 91.69 237 HIS A O 1
ATOM 1858 N N . LEU A 1 238 ? 0.157 -15.783 -13.744 1.00 94.56 238 LEU A N 1
ATOM 1859 C CA . LEU A 1 238 ? 0.401 -14.436 -14.227 1.00 94.56 238 LEU A CA 1
ATOM 1860 C C . LEU A 1 238 ? 1.583 -14.408 -15.185 1.00 94.56 238 LEU A C 1
ATOM 1862 O O . LEU A 1 238 ? 2.544 -15.158 -15.027 1.00 94.56 238 LEU A O 1
ATOM 1866 N N . VAL A 1 239 ? 1.518 -13.474 -16.125 1.00 93.62 239 VAL A N 1
ATOM 1867 C CA . VAL A 1 239 ? 2.623 -13.080 -16.996 1.00 93.62 239 VAL A CA 1
ATOM 1868 C C . VAL A 1 239 ? 2.804 -11.564 -16.955 1.00 93.62 239 VAL A C 1
ATOM 1870 O O . VAL A 1 239 ? 1.848 -10.812 -16.735 1.00 93.62 239 VAL A O 1
ATOM 1873 N N . ALA A 1 240 ? 4.035 -11.115 -17.188 1.00 94.31 240 ALA A N 1
ATOM 1874 C CA . ALA A 1 240 ? 4.351 -9.710 -17.410 1.00 94.31 240 ALA A CA 1
ATOM 1875 C C . ALA A 1 240 ? 4.006 -9.316 -18.859 1.00 94.31 240 ALA A C 1
ATOM 1877 O O . ALA A 1 240 ? 4.648 -9.748 -19.819 1.00 94.31 240 ALA A O 1
ATOM 1878 N N . ASP A 1 241 ? 2.987 -8.479 -19.025 1.00 95.06 241 ASP A N 1
ATOM 1879 C CA . ASP A 1 241 ? 2.542 -7.964 -20.316 1.00 95.06 241 ASP A CA 1
ATOM 1880 C C . ASP A 1 241 ? 3.376 -6.747 -20.739 1.00 95.06 241 ASP A C 1
ATOM 1882 O O . ASP A 1 241 ? 3.058 -5.589 -20.452 1.00 95.06 241 ASP A O 1
ATOM 1886 N N . THR A 1 242 ? 4.461 -7.029 -21.460 1.00 93.25 242 THR A N 1
ATOM 1887 C CA . THR A 1 242 ? 5.402 -6.011 -21.958 1.00 93.25 242 THR A CA 1
ATOM 1888 C C . THR A 1 242 ? 4.805 -5.061 -23.005 1.00 93.25 242 THR A C 1
ATOM 1890 O O . THR A 1 242 ? 5.421 -4.041 -23.319 1.00 93.25 242 THR A O 1
ATOM 1893 N N . ALA A 1 243 ? 3.614 -5.349 -23.548 1.00 95.00 243 ALA A N 1
ATOM 1894 C CA . ALA A 1 243 ? 2.928 -4.453 -24.479 1.00 95.00 243 ALA A CA 1
ATOM 1895 C C . ALA A 1 243 ? 2.204 -3.301 -23.764 1.00 95.00 243 ALA A C 1
ATOM 1897 O O . ALA A 1 243 ? 1.863 -2.305 -24.405 1.00 95.00 243 ALA A O 1
ATOM 1898 N N . ARG A 1 244 ? 1.993 -3.410 -22.445 1.00 95.94 244 ARG A N 1
ATOM 1899 C CA . ARG A 1 244 ? 1.368 -2.380 -21.609 1.00 95.94 244 ARG A CA 1
ATOM 1900 C C . ARG A 1 244 ? 2.348 -1.891 -20.543 1.00 95.94 244 ARG A C 1
ATOM 1902 O O . ARG A 1 244 ? 2.390 -2.456 -19.450 1.00 95.94 244 ARG A O 1
ATOM 1909 N N . PRO A 1 245 ? 3.125 -0.832 -20.832 1.00 96.75 245 PRO A N 1
ATOM 1910 C CA . PRO A 1 245 ? 4.056 -0.288 -19.864 1.00 96.75 245 PRO A CA 1
ATOM 1911 C C . PRO A 1 245 ? 3.335 0.267 -18.637 1.00 96.75 245 PRO A C 1
ATOM 1913 O O . PRO A 1 245 ? 2.524 1.185 -18.764 1.00 96.75 245 PRO A O 1
ATOM 1916 N N . THR A 1 246 ? 3.571 -0.302 -17.457 1.00 97.69 246 THR A N 1
ATOM 1917 C CA . THR A 1 246 ? 2.808 0.036 -16.244 1.00 97.69 246 THR A CA 1
ATOM 1918 C C . THR A 1 246 ? 3.688 0.011 -15.005 1.00 97.69 246 THR A C 1
ATOM 1920 O O . THR A 1 246 ? 4.496 -0.897 -14.820 1.00 97.69 246 THR A O 1
ATOM 1923 N N . VAL A 1 247 ? 3.491 1.008 -14.149 1.00 98.19 247 VAL A N 1
ATOM 1924 C CA . VAL A 1 247 ? 4.004 1.061 -12.780 1.00 98.19 247 VAL A CA 1
ATOM 1925 C C . VAL A 1 247 ? 2.801 1.201 -11.866 1.00 98.19 247 VAL A C 1
ATOM 1927 O O . VAL A 1 247 ? 1.939 2.050 -12.099 1.00 98.19 247 VAL A O 1
ATOM 1930 N N . TYR A 1 248 ? 2.737 0.372 -10.832 1.00 98.38 248 TYR A N 1
ATOM 1931 C CA . TYR A 1 248 ? 1.665 0.460 -9.850 1.00 98.38 248 TYR A CA 1
ATOM 1932 C C . TYR A 1 248 ? 2.091 1.357 -8.699 1.00 98.38 248 TYR A C 1
ATOM 1934 O O . TYR A 1 248 ? 3.270 1.360 -8.349 1.00 98.38 248 TYR A O 1
ATOM 1942 N N . PHE A 1 249 ? 1.163 2.082 -8.083 1.00 97.69 249 PHE A N 1
ATOM 1943 C CA . PHE A 1 249 ? 1.454 2.885 -6.902 1.00 97.69 249 PHE A CA 1
ATOM 1944 C C . PHE A 1 249 ? 0.417 2.716 -5.799 1.00 97.69 249 PHE A C 1
ATOM 1946 O O . PHE A 1 249 ? -0.740 2.399 -6.059 1.00 97.69 249 PHE A O 1
ATOM 1953 N N . MET A 1 250 ? 0.840 2.964 -4.564 1.00 96.31 250 MET A N 1
ATOM 1954 C CA . MET A 1 250 ? -0.033 2.989 -3.398 1.00 96.31 250 MET A CA 1
ATOM 1955 C C . MET A 1 250 ? 0.413 4.094 -2.432 1.00 96.31 250 MET A C 1
ATOM 1957 O O . MET A 1 250 ? 1.596 4.130 -2.068 1.00 96.31 250 MET A O 1
ATOM 1961 N N . PRO A 1 251 ? -0.490 4.990 -1.999 1.00 96.25 251 PRO A N 1
ATOM 1962 C CA . PRO A 1 251 ? -0.210 5.895 -0.895 1.00 96.25 251 PRO A CA 1
ATOM 1963 C C . PRO A 1 251 ? -0.188 5.125 0.431 1.00 96.25 251 PRO A C 1
ATOM 1965 O O . PRO A 1 251 ? -0.975 4.208 0.658 1.00 96.25 251 PRO A O 1
ATOM 1968 N N . ALA A 1 252 ? 0.711 5.509 1.326 1.00 96.06 252 ALA A N 1
ATOM 1969 C CA . ALA A 1 252 ? 0.865 4.902 2.641 1.00 96.06 252 ALA A CA 1
ATOM 1970 C C . ALA A 1 252 ? 1.336 5.942 3.666 1.00 96.06 252 ALA A C 1
ATOM 1972 O O . ALA A 1 252 ? 1.562 7.111 3.342 1.00 96.06 252 ALA A O 1
ATOM 1973 N N . PHE A 1 253 ? 1.491 5.514 4.919 1.00 97.19 253 PHE A N 1
ATOM 1974 C CA . PHE A 1 253 ? 2.054 6.349 5.973 1.00 97.19 253 PHE A CA 1
ATOM 1975 C C . PHE A 1 253 ? 3.082 5.583 6.801 1.00 97.19 253 PHE A C 1
ATOM 1977 O O . PHE A 1 253 ? 2.886 4.415 7.138 1.00 97.19 253 PHE A O 1
ATOM 1984 N N . ALA A 1 254 ? 4.128 6.298 7.197 1.00 96.44 254 ALA A N 1
ATOM 1985 C CA . ALA A 1 254 ? 5.070 5.901 8.230 1.00 96.44 254 ALA A CA 1
ATOM 1986 C C . ALA A 1 254 ? 4.947 6.827 9.445 1.00 96.44 254 ALA A C 1
ATOM 1988 O O . ALA A 1 254 ? 4.211 7.815 9.452 1.00 96.44 254 ALA A O 1
ATOM 1989 N N . ARG A 1 255 ? 5.685 6.494 10.496 1.00 95.06 255 ARG A N 1
ATOM 1990 C CA . ARG A 1 255 ? 5.742 7.206 11.763 1.00 95.06 255 ARG A CA 1
ATOM 1991 C C . ARG A 1 255 ? 7.189 7.405 12.191 1.00 95.06 255 ARG A C 1
ATOM 1993 O O . ARG A 1 255 ? 8.011 6.493 12.125 1.00 95.06 255 ARG A O 1
ATOM 2000 N N . ALA A 1 256 ? 7.473 8.601 12.673 1.00 93.25 256 ALA A N 1
ATOM 2001 C CA . ALA A 1 256 ? 8.751 8.987 13.247 1.00 93.25 256 ALA A CA 1
ATOM 2002 C C . ALA A 1 256 ? 8.448 9.788 14.512 1.00 93.25 256 ALA A C 1
ATOM 2004 O O . ALA A 1 256 ? 7.894 10.879 14.418 1.00 93.25 256 ALA A O 1
ATOM 2005 N N . GLY A 1 257 ? 8.717 9.217 15.690 1.00 90.31 257 GLY A N 1
ATOM 2006 C CA . GLY A 1 257 ? 8.272 9.803 16.952 1.00 90.31 257 GLY A CA 1
ATOM 2007 C C . GLY A 1 257 ? 6.748 9.938 16.979 1.00 90.31 257 GLY A C 1
ATOM 2008 O O . GLY A 1 257 ? 6.041 8.923 16.888 1.00 90.31 257 GLY A O 1
ATOM 2009 N N . ASP A 1 258 ? 6.279 11.184 17.066 1.00 87.25 258 ASP A N 1
ATOM 2010 C CA . ASP A 1 258 ? 4.859 11.564 17.037 1.00 87.25 258 ASP A CA 1
ATOM 2011 C C . ASP A 1 258 ? 4.404 12.083 15.659 1.00 87.25 258 ASP A C 1
ATOM 2013 O O . ASP A 1 258 ? 3.213 12.316 15.431 1.00 87.25 258 ASP A O 1
ATOM 2017 N N . THR A 1 259 ? 5.335 12.224 14.712 1.00 92.06 259 THR A N 1
ATOM 2018 C CA . THR A 1 259 ? 5.060 12.677 13.349 1.00 92.06 259 THR A CA 1
ATOM 2019 C C . THR A 1 259 ? 4.588 11.516 12.477 1.00 92.06 259 THR A C 1
ATOM 2021 O O . THR A 1 259 ? 5.136 10.409 12.513 1.00 92.06 259 THR A O 1
ATOM 2024 N N . VAL A 1 260 ? 3.571 11.781 11.653 1.00 95.44 260 VAL A N 1
ATOM 2025 C CA . VAL A 1 260 ? 3.066 10.855 10.634 1.00 95.44 260 VAL A CA 1
ATOM 2026 C C . VAL A 1 260 ? 3.503 11.339 9.257 1.00 95.44 260 VAL A C 1
ATOM 2028 O O . VAL A 1 260 ? 3.111 12.416 8.800 1.00 95.44 260 VAL A O 1
ATOM 2031 N N . LEU A 1 261 ? 4.331 10.526 8.609 1.00 96.56 261 LEU A N 1
ATOM 2032 C CA . LEU A 1 261 ? 5.003 10.822 7.351 1.00 96.56 261 LEU A CA 1
ATOM 2033 C C . LEU A 1 261 ? 4.233 10.184 6.197 1.00 96.56 261 LEU A C 1
ATOM 2035 O O . LEU A 1 261 ? 3.914 8.997 6.246 1.00 96.56 261 LEU A O 1
ATOM 2039 N N . MET A 1 262 ? 3.939 10.960 5.155 1.00 97.25 262 MET A N 1
ATOM 2040 C CA . MET A 1 262 ? 3.308 10.436 3.942 1.00 97.25 262 MET A CA 1
ATOM 2041 C C . MET A 1 262 ? 4.319 9.614 3.141 1.00 97.25 262 MET A C 1
ATOM 2043 O O . MET A 1 262 ? 5.482 10.002 3.028 1.00 97.25 262 MET A O 1
ATOM 2047 N N . GLN A 1 263 ? 3.873 8.501 2.565 1.00 97.38 263 GLN A N 1
ATOM 2048 C CA . GLN A 1 263 ? 4.681 7.652 1.700 1.00 97.38 263 GLN A CA 1
ATOM 2049 C C . GLN A 1 263 ? 3.972 7.363 0.377 1.00 97.38 263 GLN A C 1
ATOM 2051 O O . GLN A 1 263 ? 2.753 7.211 0.335 1.00 97.38 263 GLN A O 1
ATOM 2056 N N . PHE A 1 264 ? 4.756 7.221 -0.689 1.00 97.44 264 PHE A N 1
ATOM 2057 C CA . PHE A 1 264 ? 4.314 6.650 -1.960 1.00 97.44 264 PHE A CA 1
ATOM 2058 C C . PHE A 1 264 ? 5.143 5.413 -2.260 1.00 97.44 264 PHE A C 1
ATOM 2060 O O . PHE A 1 264 ? 6.372 5.479 -2.274 1.00 97.44 264 PHE A O 1
ATOM 2067 N N . HIS A 1 265 ? 4.472 4.284 -2.452 1.00 97.94 265 HIS A N 1
ATOM 2068 C CA . HIS A 1 265 ? 5.089 3.015 -2.809 1.00 97.94 265 HIS A CA 1
ATOM 2069 C C . HIS A 1 265 ? 4.833 2.775 -4.291 1.00 97.94 265 HIS A C 1
ATOM 2071 O O . HIS A 1 265 ? 3.685 2.848 -4.714 1.00 97.94 265 HIS A O 1
ATOM 2077 N N . TYR A 1 266 ? 5.868 2.461 -5.055 1.00 98.31 266 TYR A N 1
ATOM 2078 C CA . TYR A 1 266 ? 5.810 2.137 -6.472 1.00 98.31 266 TYR A CA 1
ATOM 2079 C C . TYR A 1 266 ? 6.249 0.694 -6.667 1.00 98.31 266 TYR A C 1
ATOM 2081 O O . TYR A 1 266 ? 7.262 0.274 -6.114 1.00 98.31 266 TYR A O 1
ATOM 2089 N N . PHE A 1 267 ? 5.501 -0.053 -7.465 1.00 98.06 267 PHE A N 1
ATOM 2090 C CA . PHE A 1 267 ? 5.759 -1.451 -7.769 1.00 98.06 267 PHE A CA 1
ATOM 2091 C C . PHE A 1 267 ? 5.982 -1.568 -9.267 1.00 98.06 267 PHE A C 1
ATOM 2093 O O . PHE A 1 267 ? 5.098 -1.250 -10.071 1.00 98.06 267 PHE A O 1
ATOM 2100 N N . VAL A 1 268 ? 7.175 -2.015 -9.635 1.00 97.44 268 VAL A N 1
ATOM 2101 C CA . VAL A 1 268 ? 7.567 -2.204 -11.026 1.00 97.44 268 VAL A CA 1
ATOM 2102 C C . VAL A 1 268 ? 7.814 -3.675 -11.259 1.00 97.44 268 VAL A C 1
ATOM 2104 O O . VAL A 1 268 ? 8.622 -4.276 -10.558 1.00 97.44 268 VAL A O 1
ATOM 2107 N N . TRP A 1 269 ? 7.127 -4.232 -12.249 1.00 96.31 269 TRP A N 1
ATOM 2108 C CA . TRP A 1 269 ? 7.223 -5.641 -12.605 1.00 96.31 269 TRP A CA 1
ATOM 2109 C C . TRP A 1 269 ? 7.900 -5.812 -13.959 1.00 96.31 269 TRP A C 1
ATOM 2111 O O . TRP A 1 269 ? 7.699 -5.004 -14.871 1.00 96.31 269 TRP A O 1
ATOM 2121 N N . PHE A 1 270 ? 8.671 -6.882 -14.102 1.00 92.50 270 PHE A N 1
ATOM 2122 C CA . PHE A 1 270 ? 9.424 -7.214 -15.303 1.00 92.50 270 PHE A CA 1
ATOM 2123 C C . PHE A 1 270 ? 9.173 -8.666 -15.704 1.00 92.50 270 PHE A C 1
ATOM 2125 O O . PHE A 1 270 ? 8.842 -9.512 -14.876 1.00 92.50 270 PHE A O 1
ATOM 2132 N N . ALA A 1 271 ? 9.350 -8.958 -16.991 1.00 90.19 271 ALA A N 1
ATOM 2133 C CA . ALA A 1 271 ? 9.381 -10.335 -17.465 1.00 90.19 271 ALA A CA 1
ATOM 2134 C C . ALA A 1 271 ? 10.703 -10.995 -17.038 1.00 90.19 271 ALA A C 1
ATOM 2136 O O . ALA A 1 271 ? 11.766 -10.608 -17.531 1.00 90.19 271 ALA A O 1
ATOM 2137 N N . GLY A 1 272 ? 10.613 -11.982 -16.148 1.00 79.44 272 GLY A N 1
ATOM 2138 C CA . GLY A 1 272 ? 11.732 -12.765 -15.629 1.00 79.44 272 GLY A CA 1
ATOM 2139 C C . GLY A 1 272 ? 12.140 -13.931 -16.538 1.00 79.44 272 GLY A C 1
ATOM 2140 O O . GLY A 1 272 ? 11.757 -14.017 -17.709 1.00 79.44 272 GLY A O 1
ATOM 2141 N N . ALA A 1 273 ? 12.970 -14.838 -16.012 1.00 73.50 273 ALA A N 1
ATOM 2142 C CA . ALA A 1 273 ? 13.402 -16.041 -16.741 1.00 73.50 273 ALA A CA 1
ATOM 2143 C C . ALA A 1 273 ? 12.247 -17.040 -16.859 1.00 73.50 273 ALA A C 1
ATOM 2145 O O . ALA A 1 273 ? 11.430 -17.121 -15.954 1.00 73.50 273 ALA A O 1
ATOM 2146 N N . ASP A 1 274 ? 12.190 -17.824 -17.939 1.00 71.38 274 ASP A N 1
ATOM 2147 C CA . ASP A 1 274 ? 11.255 -18.957 -18.068 1.00 71.38 274 ASP A CA 1
ATOM 2148 C C . ASP A 1 274 ? 9.766 -18.619 -17.809 1.00 71.38 274 ASP A C 1
ATOM 2150 O O . ASP A 1 274 ? 8.974 -19.479 -17.427 1.00 71.38 274 ASP A O 1
ATOM 2154 N N . GLY A 1 275 ? 9.368 -17.363 -18.056 1.00 70.25 275 GLY A N 1
ATOM 2155 C CA . GLY A 1 275 ? 7.999 -16.878 -17.843 1.00 70.25 275 GLY A CA 1
ATOM 2156 C C . GLY A 1 275 ? 7.698 -16.391 -16.421 1.00 70.25 275 GLY A C 1
ATOM 2157 O O . GLY A 1 275 ? 6.530 -16.168 -16.110 1.00 70.25 275 GLY A O 1
ATOM 2158 N N . ASP A 1 276 ? 8.719 -16.225 -15.577 1.00 83.12 276 ASP A N 1
ATOM 2159 C CA . ASP A 1 276 ? 8.584 -15.655 -14.236 1.00 83.12 276 ASP A CA 1
ATOM 2160 C C . ASP A 1 276 ? 8.299 -14.142 -14.255 1.00 83.12 276 ASP A C 1
ATOM 2162 O O . ASP A 1 276 ? 8.391 -13.474 -15.293 1.00 83.12 276 ASP A O 1
ATOM 2166 N N . ILE A 1 277 ? 7.953 -13.595 -13.091 1.00 90.88 277 ILE A N 1
ATOM 2167 C CA . ILE A 1 277 ? 7.751 -12.167 -12.868 1.00 90.88 277 ILE A CA 1
ATOM 2168 C C . ILE A 1 277 ? 8.667 -11.710 -11.742 1.00 90.88 277 ILE A C 1
ATOM 2170 O O . ILE A 1 277 ? 8.458 -12.031 -10.573 1.00 90.88 277 ILE A O 1
ATOM 2174 N N . ASP A 1 278 ? 9.619 -10.873 -12.120 1.00 88.94 278 ASP A N 1
ATOM 2175 C CA . ASP A 1 278 ? 10.509 -10.175 -11.208 1.00 88.94 278 ASP A CA 1
ATOM 2176 C C . ASP A 1 278 ? 9.958 -8.776 -10.910 1.00 88.94 278 ASP A C 1
ATOM 2178 O O . ASP A 1 278 ? 9.160 -8.228 -11.678 1.00 88.94 278 ASP A O 1
ATOM 2182 N N . GLY A 1 279 ? 10.375 -8.157 -9.805 1.00 93.75 279 GLY A N 1
ATOM 2183 C CA . GLY A 1 279 ? 9.924 -6.802 -9.513 1.00 93.75 279 GLY A CA 1
ATOM 2184 C C . GLY A 1 279 ? 10.682 -6.076 -8.420 1.00 93.75 279 GLY A C 1
ATOM 2185 O O . GLY A 1 279 ? 11.319 -6.682 -7.564 1.00 93.75 279 GLY A O 1
ATOM 2186 N N . VAL A 1 280 ? 10.571 -4.752 -8.451 1.00 96.06 280 VAL A N 1
ATOM 2187 C CA . VAL A 1 280 ? 11.135 -3.834 -7.459 1.00 96.06 280 VAL A CA 1
ATOM 2188 C C . VAL A 1 280 ? 10.008 -3.037 -6.824 1.00 96.06 280 VAL A C 1
ATOM 2190 O O . VAL A 1 280 ? 9.123 -2.522 -7.511 1.00 96.06 280 VAL A O 1
ATOM 2193 N N . ILE A 1 281 ? 10.081 -2.901 -5.506 1.00 97.44 281 ILE A N 1
ATOM 2194 C CA . ILE A 1 281 ? 9.302 -1.952 -4.725 1.00 97.44 281 ILE A CA 1
ATOM 2195 C C . ILE A 1 281 ? 10.204 -0.755 -4.440 1.00 97.44 281 ILE A C 1
ATOM 2197 O O . ILE A 1 281 ? 11.298 -0.918 -3.907 1.00 97.44 281 ILE A O 1
ATOM 2201 N N . TRP A 1 282 ? 9.749 0.443 -4.787 1.00 97.69 282 TRP A N 1
ATOM 2202 C CA . TRP A 1 282 ? 10.421 1.709 -4.510 1.00 97.69 282 TRP A CA 1
ATOM 2203 C C . TRP A 1 282 ? 9.525 2.585 -3.656 1.00 97.69 282 TRP A C 1
ATOM 2205 O O . TRP A 1 282 ? 8.340 2.722 -3.945 1.00 97.69 282 TRP A O 1
ATOM 2215 N N . ARG A 1 283 ? 10.067 3.200 -2.614 1.00 96.94 283 ARG A N 1
ATOM 2216 C CA . ARG A 1 283 ? 9.303 4.038 -1.700 1.00 96.94 283 ARG A CA 1
ATOM 2217 C C . ARG A 1 283 ? 9.906 5.421 -1.601 1.00 96.94 283 ARG A C 1
ATOM 2219 O O . ARG A 1 283 ? 11.114 5.579 -1.462 1.00 96.94 283 ARG A O 1
ATOM 2226 N N . VAL A 1 284 ? 9.030 6.415 -1.601 1.00 96.75 284 VAL A N 1
ATOM 2227 C CA . VAL A 1 284 ? 9.346 7.806 -1.283 1.00 96.75 284 VAL A CA 1
ATOM 2228 C C . VAL A 1 284 ? 8.673 8.136 0.043 1.00 96.75 284 VAL A C 1
ATOM 2230 O O . VAL A 1 284 ? 7.467 7.948 0.168 1.00 96.75 284 VAL A O 1
ATOM 2233 N N . THR A 1 285 ? 9.431 8.621 1.027 1.00 96.81 285 THR A N 1
ATOM 2234 C CA . THR A 1 285 ? 8.898 9.117 2.308 1.00 96.81 285 THR A CA 1
ATOM 2235 C C . THR A 1 285 ? 9.047 10.627 2.362 1.00 96.81 285 THR A C 1
ATOM 2237 O O . THR A 1 285 ? 10.154 11.125 2.169 1.00 96.81 285 THR A O 1
ATOM 2240 N N . LEU A 1 286 ? 7.961 11.349 2.638 1.00 95.62 286 LEU A N 1
ATOM 2241 C CA . LEU A 1 286 ? 7.934 12.810 2.697 1.00 95.62 286 L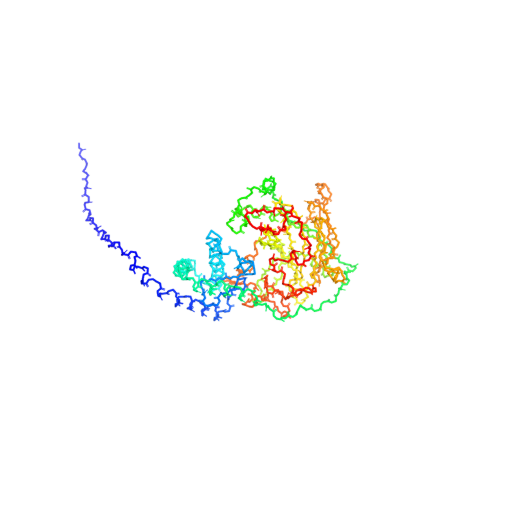EU A CA 1
ATOM 2242 C C . LEU A 1 286 ? 7.960 13.316 4.142 1.00 95.62 286 LEU A C 1
ATOM 2244 O O . LEU A 1 286 ? 7.336 12.723 5.024 1.00 95.62 286 LEU A O 1
ATOM 2248 N N . ASP A 1 287 ? 8.639 14.438 4.362 1.00 93.25 287 ASP A N 1
ATOM 2249 C CA . ASP A 1 287 ? 8.567 15.205 5.603 1.00 93.25 287 ASP A CA 1
ATOM 2250 C C . ASP A 1 287 ? 7.246 15.997 5.728 1.00 93.25 287 ASP A C 1
ATOM 2252 O O . ASP A 1 287 ? 6.380 15.980 4.846 1.00 93.25 287 ASP A O 1
ATOM 2256 N N . GLU A 1 288 ? 7.069 16.722 6.837 1.00 91.75 288 GLU A N 1
ATOM 2257 C CA . GLU A 1 288 ? 5.856 17.517 7.094 1.00 91.75 288 GLU A CA 1
ATOM 2258 C C . GLU A 1 288 ? 5.673 18.712 6.142 1.00 91.75 288 GLU A C 1
ATOM 2260 O O . GLU A 1 288 ? 4.586 19.287 6.086 1.00 91.75 288 GLU A O 1
ATOM 2265 N N . ASN A 1 289 ? 6.695 19.058 5.355 1.00 91.94 289 ASN A N 1
ATOM 2266 C CA . ASN A 1 289 ? 6.653 20.099 4.331 1.00 91.94 289 ASN A CA 1
ATOM 2267 C C . ASN A 1 289 ? 6.467 19.531 2.915 1.00 91.94 289 ASN A C 1
ATOM 2269 O O . ASN A 1 289 ? 6.495 20.297 1.952 1.00 91.94 289 ASN A O 1
ATOM 2273 N N . GLY A 1 290 ? 6.281 18.216 2.777 1.00 92.81 290 GLY A N 1
ATOM 2274 C CA . GLY A 1 290 ? 6.092 17.557 1.487 1.00 92.81 290 GLY A CA 1
ATOM 2275 C C . GLY A 1 290 ? 7.390 17.388 0.708 1.00 92.81 290 GLY A C 1
ATOM 2276 O O . GLY A 1 290 ? 7.348 17.167 -0.497 1.00 92.81 290 GLY A O 1
ATOM 2277 N N . ARG A 1 291 ? 8.550 17.506 1.363 1.00 92.69 291 ARG A N 1
ATOM 2278 C CA . ARG A 1 291 ? 9.846 17.261 0.728 1.00 92.69 291 ARG A CA 1
ATOM 2279 C C . ARG A 1 291 ? 10.263 15.818 0.973 1.00 92.69 291 ARG A C 1
ATOM 2281 O O . ARG A 1 291 ? 10.038 15.309 2.071 1.00 92.69 291 ARG A O 1
ATOM 2288 N N . PRO A 1 292 ? 10.919 15.158 0.010 1.00 93.94 292 PRO A N 1
ATOM 2289 C CA . PRO A 1 292 ? 11.488 13.844 0.253 1.00 93.94 292 PRO A CA 1
ATOM 2290 C C . PRO A 1 292 ? 12.446 13.864 1.446 1.00 93.94 292 PRO A C 1
ATOM 2292 O O . PRO A 1 292 ? 13.322 14.721 1.546 1.00 93.94 292 PRO A O 1
ATOM 2295 N N . LEU A 1 293 ? 12.245 12.925 2.364 1.00 93.81 293 LEU A N 1
ATOM 2296 C CA . LEU A 1 293 ? 13.072 12.664 3.538 1.00 93.81 293 LEU A CA 1
ATOM 2297 C C . LEU A 1 293 ? 13.995 11.468 3.272 1.00 93.81 293 LEU A C 1
ATOM 2299 O O . LEU A 1 293 ? 15.204 11.527 3.511 1.00 93.81 293 LEU A O 1
ATOM 2303 N N . LEU A 1 294 ? 13.414 10.395 2.731 1.00 94.31 294 LEU A N 1
ATOM 2304 C CA . LEU A 1 294 ? 14.075 9.135 2.413 1.00 94.31 294 LEU A CA 1
ATOM 2305 C C . LEU A 1 294 ? 13.513 8.552 1.121 1.00 94.31 294 LEU A C 1
ATOM 2307 O O . LEU A 1 294 ? 12.319 8.686 0.834 1.00 94.31 294 LEU A O 1
ATOM 2311 N N . TYR A 1 295 ? 14.369 7.812 0.430 1.00 95.94 295 TYR A N 1
ATOM 2312 C CA . TYR A 1 295 ? 13.964 6.826 -0.554 1.00 95.94 295 TYR A CA 1
ATOM 2313 C C . TYR A 1 295 ? 14.428 5.449 -0.111 1.00 95.94 295 TYR A C 1
ATOM 2315 O O . TYR A 1 295 ? 15.510 5.319 0.457 1.00 95.94 295 TYR A O 1
ATOM 2323 N N . ASP A 1 296 ? 13.655 4.412 -0.383 1.00 95.25 296 ASP A N 1
ATOM 2324 C CA . ASP A 1 296 ? 14.104 3.048 -0.141 1.00 95.25 296 ASP A CA 1
ATOM 2325 C C . ASP A 1 296 ? 13.576 2.081 -1.195 1.00 95.25 296 ASP A C 1
ATOM 2327 O O . ASP A 1 296 ? 12.638 2.380 -1.933 1.00 95.25 296 ASP A O 1
ATOM 2331 N N . SER A 1 297 ? 14.250 0.944 -1.317 1.00 95.81 297 SER A N 1
ATOM 2332 C CA . SER A 1 297 ? 13.944 -0.075 -2.313 1.00 95.81 297 SER A CA 1
ATOM 2333 C C . SER A 1 297 ? 13.997 -1.467 -1.716 1.00 95.81 297 SER A C 1
ATOM 2335 O O . SER A 1 297 ? 14.761 -1.706 -0.782 1.00 95.81 297 SER A O 1
ATOM 2337 N N . LEU A 1 298 ? 13.195 -2.372 -2.264 1.00 94.62 298 LEU A N 1
ATOM 2338 C CA . LEU A 1 298 ? 13.151 -3.786 -1.914 1.00 94.62 298 LEU A CA 1
ATOM 2339 C C . LEU A 1 298 ? 12.871 -4.594 -3.183 1.00 94.62 298 LEU A C 1
ATOM 2341 O O . LEU A 1 298 ? 11.992 -4.219 -3.960 1.00 94.62 298 LEU A O 1
ATOM 2345 N N . GLY A 1 299 ? 13.565 -5.713 -3.384 1.00 93.62 299 GLY A N 1
ATOM 2346 C CA . GLY A 1 299 ? 13.119 -6.710 -4.355 1.00 93.62 299 GLY A CA 1
ATOM 2347 C C . GLY A 1 299 ? 11.731 -7.215 -3.959 1.00 93.62 299 GLY A C 1
ATOM 2348 O O . GLY A 1 299 ? 11.430 -7.363 -2.776 1.00 93.62 299 GLY A O 1
ATOM 2349 N N . ALA A 1 300 ? 10.848 -7.470 -4.917 1.00 92.94 300 ALA A N 1
ATOM 2350 C CA . ALA A 1 300 ? 9.476 -7.871 -4.609 1.00 92.94 300 ALA A CA 1
ATOM 2351 C C . ALA A 1 300 ? 9.390 -9.233 -3.888 1.00 92.94 300 ALA A C 1
ATOM 2353 O O . ALA A 1 300 ? 8.350 -9.585 -3.348 1.00 92.94 300 ALA A O 1
ATOM 2354 N N . ASP A 1 301 ? 10.478 -9.998 -3.841 1.00 89.19 301 ASP A N 1
ATOM 2355 C CA . ASP A 1 301 ? 10.640 -11.219 -3.046 1.00 89.19 301 ASP A CA 1
ATOM 2356 C C . ASP A 1 301 ? 11.123 -10.976 -1.598 1.00 89.19 301 ASP A C 1
ATOM 2358 O O . ASP A 1 301 ? 11.173 -11.900 -0.783 1.00 89.19 301 ASP A O 1
ATOM 2362 N N . GLY A 1 302 ? 11.458 -9.731 -1.249 1.00 89.81 302 GLY A N 1
ATOM 2363 C CA . GLY A 1 302 ? 11.953 -9.315 0.063 1.00 89.81 302 GLY A CA 1
ATOM 2364 C C . GLY A 1 302 ? 13.468 -9.173 0.175 1.00 89.81 302 GLY A C 1
ATOM 2365 O O . GLY A 1 302 ? 13.968 -8.941 1.278 1.00 89.81 302 GLY A O 1
ATOM 2366 N N . SER A 1 303 ? 14.198 -9.323 -0.926 1.00 87.56 303 SER A N 1
ATOM 2367 C CA . SER A 1 303 ? 15.652 -9.203 -0.974 1.00 87.56 303 SER A CA 1
ATOM 2368 C C . SER A 1 303 ? 16.141 -7.759 -1.191 1.00 87.56 303 SER A C 1
ATOM 2370 O O . SER A 1 303 ? 15.354 -6.833 -1.399 1.00 87.56 303 SER A O 1
ATOM 2372 N N . ALA A 1 304 ? 17.464 -7.563 -1.121 1.00 88.12 304 ALA A N 1
ATOM 2373 C CA . ALA A 1 304 ? 18.165 -6.362 -1.595 1.00 88.12 304 ALA A CA 1
ATOM 2374 C C . ALA A 1 304 ? 17.657 -5.010 -1.046 1.00 88.12 304 ALA A C 1
ATOM 2376 O O . ALA A 1 304 ? 17.675 -3.999 -1.747 1.00 88.12 304 ALA A O 1
ATOM 2377 N N . TYR A 1 305 ? 17.240 -4.974 0.225 1.00 93.00 305 TYR A N 1
ATOM 2378 C CA . TYR A 1 305 ? 16.769 -3.742 0.857 1.00 93.00 305 TYR A CA 1
ATOM 2379 C C . TYR A 1 305 ? 17.859 -2.666 0.934 1.00 93.00 305 TYR A C 1
ATOM 2381 O O . TYR A 1 305 ? 18.927 -2.900 1.509 1.00 93.00 305 TYR A O 1
ATOM 2389 N N . ARG A 1 306 ? 17.565 -1.470 0.414 1.00 93.69 306 ARG A N 1
ATOM 2390 C CA . ARG A 1 306 ? 18.466 -0.305 0.446 1.00 93.69 306 ARG A CA 1
ATOM 2391 C C . ARG A 1 306 ? 17.713 0.975 0.775 1.00 93.69 306 ARG A C 1
ATOM 2393 O O . ARG A 1 306 ? 16.583 1.148 0.331 1.00 93.69 306 ARG A O 1
ATOM 2400 N N . ILE A 1 307 ? 18.364 1.884 1.500 1.00 94.81 307 ILE A N 1
ATOM 2401 C CA . ILE A 1 307 ? 17.853 3.212 1.860 1.00 94.81 307 ILE A CA 1
ATOM 2402 C C . ILE A 1 307 ? 18.807 4.288 1.335 1.00 94.81 307 ILE A C 1
ATOM 2404 O O . ILE A 1 307 ? 20.004 4.240 1.611 1.00 94.81 307 ILE A O 1
ATOM 2408 N N . HIS A 1 308 ? 18.256 5.297 0.668 1.00 93.69 308 HIS A N 1
ATOM 2409 C CA . HIS A 1 308 ? 18.923 6.524 0.249 1.00 93.69 308 HIS A CA 1
ATOM 2410 C C . HIS A 1 308 ? 18.371 7.708 1.042 1.00 93.69 308 HIS A C 1
ATOM 2412 O O . HIS A 1 308 ? 17.156 7.887 1.171 1.00 93.69 308 HIS A O 1
ATOM 2418 N N . ARG A 1 309 ? 19.256 8.554 1.569 1.00 93.06 309 ARG A N 1
ATOM 2419 C CA . ARG A 1 309 ? 18.842 9.767 2.278 1.00 93.06 309 ARG A CA 1
ATOM 2420 C C . ARG A 1 309 ? 18.612 10.904 1.289 1.00 93.06 309 ARG A C 1
ATOM 2422 O O . ARG A 1 309 ? 19.498 11.209 0.494 1.00 93.06 309 ARG A O 1
ATOM 2429 N N . ALA A 1 310 ? 17.444 11.539 1.373 1.00 92.56 310 ALA A N 1
ATOM 2430 C CA . ALA A 1 310 ? 17.136 12.754 0.616 1.00 92.56 310 ALA A CA 1
ATOM 2431 C C . ALA A 1 310 ? 17.486 14.035 1.397 1.00 92.56 310 ALA A C 1
ATOM 2433 O O . ALA A 1 310 ? 17.664 15.106 0.816 1.00 92.56 310 ALA A O 1
ATOM 2434 N N . GLN A 1 311 ? 17.620 13.911 2.722 1.00 90.94 311 GLN A N 1
ATOM 2435 C CA . GLN A 1 311 ? 18.024 14.969 3.646 1.00 90.94 311 GLN A CA 1
ATOM 2436 C C . GLN A 1 311 ? 19.139 14.478 4.574 1.00 90.94 311 GLN A C 1
ATOM 2438 O O . GLN A 1 311 ? 19.351 13.276 4.734 1.00 90.94 311 GLN A O 1
ATOM 2443 N N . ALA A 1 312 ? 19.848 15.405 5.219 1.00 88.25 312 ALA A N 1
ATOM 2444 C CA . ALA A 1 312 ? 20.899 15.065 6.171 1.00 88.25 312 ALA A CA 1
ATOM 2445 C C . ALA A 1 312 ? 20.307 14.389 7.425 1.00 88.25 312 ALA A C 1
ATOM 2447 O O . ALA A 1 312 ? 19.819 15.059 8.332 1.00 88.25 312 ALA A O 1
ATOM 2448 N N . LEU A 1 313 ? 20.367 13.055 7.466 1.00 89.62 313 LEU A N 1
ATOM 2449 C CA . LEU A 1 313 ? 19.919 12.228 8.587 1.00 89.62 313 LEU A CA 1
ATOM 2450 C C . LEU A 1 313 ? 21.086 11.446 9.188 1.00 89.62 313 LEU A C 1
ATOM 2452 O O . LEU A 1 313 ? 21.845 10.768 8.481 1.00 89.62 313 LEU A O 1
ATOM 2456 N N . GLU A 1 314 ? 21.206 11.522 10.512 1.00 92.06 314 GLU A N 1
ATOM 2457 C CA . GLU A 1 314 ? 22.226 10.796 11.261 1.00 92.06 314 GLU A CA 1
ATOM 2458 C C . GLU A 1 314 ? 21.823 9.328 11.424 1.00 92.06 314 GLU A C 1
ATOM 2460 O O . GLU A 1 314 ? 20.716 9.005 11.854 1.00 92.06 314 GLU A O 1
ATOM 2465 N N . VAL A 1 315 ? 22.731 8.418 11.075 1.00 92.75 315 VAL A N 1
ATOM 2466 C CA . VAL A 1 315 ? 22.501 6.975 11.188 1.00 92.75 315 VAL A CA 1
ATOM 2467 C C . VAL A 1 315 ? 22.630 6.545 12.648 1.00 92.75 315 VAL A C 1
ATOM 2469 O O . VAL A 1 315 ? 23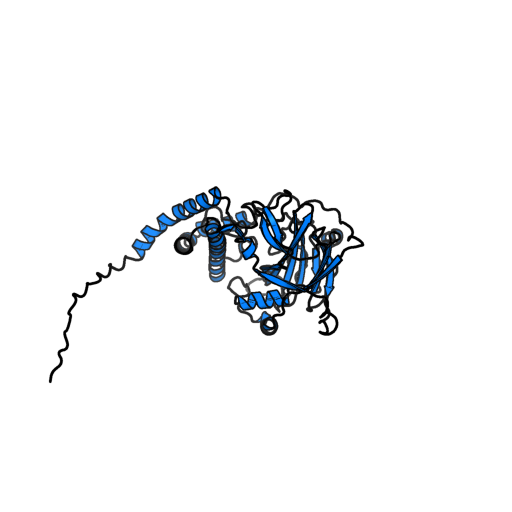.652 6.773 13.287 1.00 92.75 315 VAL A O 1
ATOM 2472 N N . ARG A 1 316 ? 21.614 5.851 13.169 1.00 90.81 316 ARG A N 1
ATOM 2473 C CA . ARG A 1 316 ? 21.526 5.453 14.582 1.00 90.81 316 ARG A CA 1
ATOM 2474 C C . ARG A 1 316 ? 22.546 4.385 14.988 1.00 90.81 316 ARG A C 1
ATOM 2476 O O . ARG A 1 316 ? 22.988 4.350 16.137 1.00 90.81 316 ARG A O 1
ATOM 2483 N N . HIS A 1 317 ? 22.883 3.471 14.076 1.00 85.62 317 HIS A N 1
ATOM 2484 C CA . HIS A 1 317 ? 23.680 2.280 14.375 1.00 85.62 317 HIS A CA 1
ATOM 2485 C C . HIS A 1 317 ? 24.776 2.033 13.327 1.00 85.62 317 HIS A C 1
ATOM 2487 O O . HIS A 1 317 ? 24.450 1.794 12.172 1.00 85.62 317 HIS A O 1
ATOM 2493 N N . PRO A 1 318 ? 26.065 1.923 13.703 1.00 84.75 318 PRO A N 1
ATOM 2494 C CA . PRO A 1 318 ? 27.142 1.653 12.740 1.00 84.75 318 PRO A CA 1
ATOM 2495 C C . PRO A 1 318 ? 26.978 0.350 11.938 1.00 84.75 318 PRO A C 1
ATOM 2497 O O . PRO A 1 318 ? 27.452 0.244 10.811 1.00 84.75 318 PRO A O 1
ATOM 2500 N N . ARG A 1 319 ? 26.286 -0.655 12.500 1.00 84.31 319 ARG A N 1
ATOM 2501 C CA . ARG A 1 319 ? 26.045 -1.943 11.824 1.00 84.31 319 ARG A CA 1
ATOM 2502 C C . ARG A 1 319 ? 25.212 -1.811 10.548 1.00 84.31 319 ARG A C 1
ATOM 2504 O O . ARG A 1 319 ? 25.348 -2.661 9.678 1.00 84.31 319 ARG A O 1
ATOM 2511 N N . THR A 1 320 ? 24.359 -0.792 10.428 1.00 86.50 320 THR A N 1
ATOM 2512 C CA . THR A 1 320 ? 23.538 -0.604 9.219 1.00 86.50 320 THR A CA 1
ATOM 2513 C C . THR A 1 320 ? 24.386 -0.139 8.036 1.00 86.50 320 THR A C 1
ATOM 2515 O O . THR A 1 320 ? 24.152 -0.592 6.921 1.00 86.50 320 THR A O 1
ATOM 2518 N N . LEU A 1 321 ? 25.419 0.674 8.290 1.00 85.38 321 LEU A N 1
ATOM 2519 C CA . LEU A 1 321 ? 26.431 1.050 7.296 1.00 85.38 321 LEU A CA 1
ATOM 2520 C C . LEU A 1 321 ? 27.261 -0.167 6.874 1.00 85.38 321 LEU A C 1
ATOM 2522 O O . LEU A 1 321 ? 27.437 -0.418 5.689 1.00 85.38 321 LEU A O 1
ATOM 2526 N N . ALA A 1 322 ? 27.722 -0.964 7.844 1.00 81.25 322 ALA A N 1
ATOM 2527 C CA . ALA A 1 322 ? 28.529 -2.155 7.568 1.00 81.25 322 ALA A CA 1
ATOM 2528 C C . ALA A 1 322 ? 27.778 -3.236 6.765 1.00 81.25 322 ALA A C 1
ATOM 2530 O O . ALA A 1 322 ? 28.413 -4.029 6.079 1.00 81.25 322 ALA A O 1
ATOM 2531 N N . ALA A 1 323 ? 26.445 -3.273 6.853 1.00 82.56 323 ALA A N 1
ATOM 2532 C CA . ALA A 1 323 ? 25.596 -4.198 6.103 1.00 82.56 323 ALA A CA 1
ATOM 2533 C C . ALA A 1 323 ? 25.240 -3.706 4.685 1.00 82.56 323 ALA A C 1
ATOM 2535 O O . ALA A 1 323 ? 24.536 -4.414 3.975 1.00 82.56 323 ALA A O 1
ATOM 2536 N N . GLY A 1 324 ? 25.656 -2.496 4.287 1.00 85.38 324 GLY A N 1
ATOM 2537 C CA . GLY A 1 324 ? 25.330 -1.928 2.972 1.00 85.38 324 GLY A CA 1
ATOM 2538 C C . GLY A 1 324 ? 23.859 -1.534 2.785 1.00 85.38 324 GLY A C 1
ATOM 2539 O O . GLY A 1 324 ? 23.448 -1.242 1.668 1.00 85.38 324 GLY A O 1
ATOM 2540 N N . VAL A 1 325 ? 23.061 -1.507 3.863 1.00 91.56 325 VAL A N 1
ATOM 2541 C CA . VAL A 1 325 ? 21.641 -1.107 3.803 1.00 91.56 325 VAL A CA 1
ATOM 2542 C C . VAL A 1 325 ? 21.502 0.391 3.546 1.00 91.56 325 VAL A C 1
ATOM 2544 O O . VAL A 1 325 ? 20.599 0.817 2.834 1.00 91.56 325 VAL A O 1
ATOM 2547 N N . ILE A 1 326 ? 22.384 1.202 4.134 1.00 93.06 326 ILE A N 1
ATOM 2548 C CA . ILE A 1 326 ? 22.437 2.639 3.858 1.00 93.06 326 ILE A CA 1
ATOM 2549 C C . ILE A 1 326 ? 23.310 2.843 2.621 1.00 93.06 326 ILE A C 1
ATOM 2551 O O . ILE A 1 326 ? 24.519 2.616 2.677 1.00 93.06 326 ILE A O 1
ATOM 2555 N N . ALA A 1 327 ? 22.678 3.236 1.520 1.00 90.38 327 ALA A N 1
ATOM 2556 C CA . ALA A 1 327 ? 23.321 3.528 0.249 1.00 90.38 327 ALA A CA 1
ATOM 2557 C C . ALA A 1 327 ? 23.755 5.005 0.169 1.00 90.38 327 ALA A C 1
ATOM 2559 O O . ALA A 1 327 ? 23.638 5.763 1.136 1.00 90.38 327 ALA A O 1
ATOM 2560 N N . GLU A 1 328 ? 24.287 5.404 -0.986 1.00 87.00 328 GLU A N 1
ATOM 2561 C CA . GLU A 1 328 ? 24.710 6.781 -1.239 1.00 87.00 328 GLU A CA 1
ATOM 2562 C C . GLU A 1 328 ? 23.540 7.771 -1.155 1.00 87.00 328 GLU A C 1
ATOM 2564 O O . GLU A 1 328 ? 22.392 7.453 -1.492 1.00 87.00 328 GLU A O 1
ATOM 2569 N N . ASP A 1 329 ? 23.851 8.982 -0.691 1.00 87.69 329 ASP A N 1
ATOM 2570 C CA . ASP A 1 329 ? 22.867 10.042 -0.493 1.00 87.69 329 ASP A CA 1
ATOM 2571 C C . ASP A 1 329 ? 22.418 10.630 -1.828 1.00 87.69 329 ASP A C 1
ATOM 2573 O O . ASP A 1 329 ? 23.225 10.912 -2.712 1.00 87.69 329 ASP A O 1
ATOM 2577 N N . VAL A 1 330 ? 21.118 10.891 -1.933 1.00 86.88 330 VAL A N 1
ATOM 2578 C CA . VAL A 1 330 ? 20.487 11.494 -3.109 1.00 86.88 330 VAL A CA 1
ATOM 2579 C C . VAL A 1 330 ? 19.854 12.798 -2.648 1.00 86.88 330 VAL A C 1
ATOM 2581 O O . VAL A 1 330 ? 18.638 12.921 -2.510 1.00 86.88 330 VAL A O 1
ATOM 2584 N N . LEU A 1 331 ? 20.716 13.755 -2.302 1.00 81.00 331 LEU A N 1
ATOM 2585 C CA . LEU A 1 331 ? 20.293 15.021 -1.713 1.00 81.00 331 LEU A CA 1
ATOM 2586 C C . LEU A 1 331 ? 19.592 15.894 -2.757 1.00 81.00 331 LEU A C 1
ATOM 2588 O O . LEU A 1 331 ? 20.130 16.148 -3.834 1.00 81.00 331 LEU A O 1
ATOM 2592 N N . GLY A 1 332 ? 18.412 16.402 -2.404 1.00 70.19 332 GLY A N 1
ATOM 2593 C CA . GLY A 1 332 ? 17.639 17.312 -3.245 1.00 70.19 332 GLY A CA 1
ATOM 2594 C C . GLY A 1 332 ? 16.158 16.953 -3.323 1.00 70.19 332 GLY A C 1
ATOM 2595 O O . GLY A 1 332 ? 15.707 15.939 -2.797 1.00 70.19 332 GLY A O 1
ATOM 2596 N N . THR A 1 333 ? 15.395 17.822 -3.985 1.00 67.75 333 THR A N 1
ATOM 2597 C CA . THR A 1 333 ? 13.933 17.707 -4.141 1.00 67.75 333 THR A CA 1
ATOM 2598 C C . THR A 1 333 ? 13.502 17.603 -5.606 1.00 67.75 333 THR A C 1
ATOM 2600 O O . THR A 1 333 ? 12.330 17.789 -5.905 1.00 67.75 333 THR A O 1
ATOM 2603 N N . GLY A 1 334 ? 14.453 17.413 -6.526 1.00 66.12 334 GLY A N 1
ATOM 2604 C CA . GLY A 1 334 ? 14.186 17.293 -7.959 1.00 66.12 334 GLY A CA 1
ATOM 2605 C C . GLY A 1 334 ? 13.717 15.889 -8.361 1.00 66.12 334 GLY A C 1
ATOM 2606 O O . GLY A 1 334 ? 13.768 14.971 -7.541 1.00 66.12 334 GLY A O 1
ATOM 2607 N N . PRO A 1 335 ? 13.295 15.707 -9.625 1.00 75.81 335 PRO A N 1
ATOM 2608 C CA . PRO A 1 335 ? 12.865 14.408 -10.135 1.00 75.81 335 PRO A CA 1
ATOM 2609 C C . PRO A 1 335 ? 13.976 13.370 -9.965 1.00 75.81 335 PRO A C 1
ATOM 2611 O O . PRO A 1 335 ? 15.133 13.660 -10.249 1.00 75.81 335 PRO A O 1
ATOM 2614 N N . LEU A 1 336 ? 13.649 12.155 -9.523 1.00 89.00 336 LEU A N 1
ATOM 2615 C CA . LEU A 1 336 ? 14.641 11.090 -9.344 1.00 89.00 336 LEU A CA 1
ATOM 2616 C C . LEU A 1 336 ? 14.803 10.231 -10.595 1.00 89.00 336 LEU A C 1
ATOM 2618 O O . LEU A 1 336 ? 13.825 9.910 -11.274 1.00 89.00 336 LEU A O 1
ATOM 2622 N N . ARG A 1 337 ? 16.036 9.783 -10.842 1.00 91.19 337 ARG A N 1
ATOM 2623 C CA . ARG A 1 337 ? 16.334 8.693 -11.774 1.00 91.19 337 ARG A CA 1
ATOM 2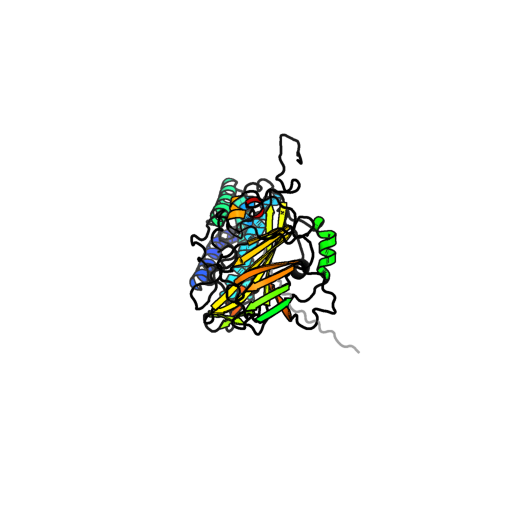624 C C . ARG A 1 337 ? 16.716 7.450 -10.987 1.00 91.19 337 ARG A C 1
ATOM 2626 O O . ARG A 1 337 ? 17.641 7.486 -10.181 1.00 91.19 337 ARG A O 1
ATOM 2633 N N . VAL A 1 338 ? 16.006 6.354 -11.230 1.00 94.25 338 VAL A N 1
ATOM 2634 C CA . VAL A 1 338 ? 16.241 5.068 -10.564 1.00 94.25 338 VAL A CA 1
ATOM 2635 C C . VAL A 1 338 ? 16.659 4.052 -11.615 1.00 94.25 338 VAL A C 1
ATOM 2637 O O . VAL A 1 338 ? 15.892 3.736 -12.527 1.00 94.25 338 VAL A O 1
ATOM 2640 N N . HIS A 1 339 ? 17.890 3.558 -11.503 1.00 93.88 339 HIS A N 1
ATOM 2641 C CA . HIS A 1 339 ? 18.426 2.530 -12.384 1.00 93.88 339 HIS A CA 1
ATOM 2642 C C . HIS A 1 339 ? 18.093 1.151 -11.830 1.00 93.88 339 HIS A C 1
ATOM 2644 O O . HIS A 1 339 ? 18.395 0.857 -10.672 1.00 93.88 339 HIS A O 1
ATOM 2650 N N . VAL A 1 340 ? 17.500 0.308 -12.669 1.00 93.62 340 VAL A N 1
ATOM 2651 C CA . VAL A 1 340 ? 17.099 -1.053 -12.307 1.00 93.62 340 VAL A CA 1
ATOM 2652 C C . VAL A 1 340 ? 17.659 -2.038 -13.319 1.00 93.62 340 VAL A C 1
ATOM 2654 O O . VAL A 1 340 ? 17.538 -1.821 -14.525 1.00 93.62 340 VAL A O 1
ATOM 2657 N N . ASP A 1 341 ? 18.235 -3.134 -12.837 1.00 91.00 341 ASP A N 1
ATOM 2658 C CA . ASP A 1 341 ? 18.484 -4.319 -13.653 1.00 91.00 341 ASP A CA 1
ATOM 2659 C C . ASP A 1 341 ? 17.253 -5.234 -13.563 1.00 91.00 341 ASP A C 1
ATOM 2661 O O . ASP A 1 341 ? 16.943 -5.786 -12.507 1.00 91.00 341 ASP A O 1
ATOM 2665 N N . ALA A 1 342 ? 16.511 -5.340 -14.665 1.00 90.25 342 ALA A N 1
ATOM 2666 C CA . ALA A 1 342 ? 15.280 -6.121 -14.735 1.00 90.25 342 ALA A CA 1
ATOM 2667 C C . ALA A 1 342 ? 15.524 -7.633 -14.669 1.00 90.25 342 ALA A C 1
ATOM 2669 O O . ALA A 1 342 ? 14.598 -8.363 -14.335 1.00 90.25 342 ALA A O 1
ATOM 2670 N N . ASP A 1 343 ? 16.737 -8.108 -14.973 1.00 85.62 343 ASP A N 1
ATOM 2671 C CA . ASP A 1 343 ? 17.045 -9.540 -14.942 1.00 85.62 343 ASP A CA 1
ATOM 2672 C C . ASP A 1 343 ? 17.363 -10.028 -13.515 1.00 85.62 343 ASP A C 1
ATOM 2674 O O . ASP A 1 343 ? 17.394 -11.236 -13.279 1.00 85.62 343 ASP A O 1
ATOM 2678 N N . THR A 1 344 ? 17.636 -9.103 -12.585 1.00 84.38 344 THR A N 1
ATOM 2679 C CA . THR A 1 344 ? 17.981 -9.387 -11.179 1.00 84.38 344 THR A CA 1
ATOM 2680 C C . THR A 1 344 ? 17.066 -8.686 -10.176 1.00 84.38 344 THR A C 1
ATOM 2682 O O . THR A 1 344 ? 17.253 -8.843 -8.972 1.00 84.38 344 THR A O 1
ATOM 2685 N N . ALA A 1 345 ? 16.102 -7.894 -10.657 1.00 87.75 345 ALA A N 1
ATOM 2686 C CA . ALA A 1 345 ? 15.223 -7.063 -9.837 1.00 87.75 345 ALA A CA 1
ATOM 2687 C C . ALA A 1 345 ? 15.978 -6.158 -8.843 1.00 87.75 345 ALA A C 1
ATOM 2689 O O . ALA A 1 345 ? 15.511 -5.913 -7.731 1.00 87.75 345 ALA A O 1
ATOM 2690 N N . ALA A 1 346 ? 17.157 -5.663 -9.225 1.00 88.06 346 ALA A N 1
ATOM 2691 C CA . ALA A 1 346 ? 18.018 -4.893 -8.335 1.00 88.06 346 ALA A CA 1
ATOM 2692 C C . ALA A 1 346 ? 18.054 -3.411 -8.721 1.00 88.06 346 ALA A C 1
ATOM 2694 O O . ALA A 1 346 ? 18.252 -3.062 -9.887 1.00 88.06 346 ALA A O 1
ATOM 2695 N N . VAL A 1 347 ? 17.942 -2.527 -7.724 1.00 92.62 347 VAL A N 1
ATOM 2696 C CA . VAL A 1 347 ? 18.267 -1.104 -7.892 1.00 92.62 347 VAL A CA 1
ATOM 2697 C C . VAL A 1 347 ? 19.787 -0.948 -7.901 1.00 92.62 347 VAL A C 1
ATOM 2699 O O . VAL A 1 347 ? 20.461 -1.189 -6.896 1.00 92.62 347 VAL A O 1
ATOM 2702 N N . THR A 1 348 ? 20.338 -0.544 -9.045 1.00 90.56 348 THR A N 1
ATOM 2703 C CA . THR A 1 348 ? 21.792 -0.478 -9.259 1.00 90.56 348 THR A CA 1
ATOM 2704 C C . THR A 1 348 ? 22.375 0.905 -9.000 1.00 90.56 348 THR A C 1
ATOM 2706 O O . THR A 1 348 ? 23.535 1.006 -8.617 1.00 90.56 348 THR A O 1
ATOM 2709 N N . ALA A 1 349 ? 21.593 1.962 -9.222 1.00 90.00 349 ALA A N 1
ATOM 2710 C CA . ALA A 1 349 ? 21.993 3.346 -8.984 1.00 90.00 349 ALA A CA 1
ATOM 2711 C C . ALA A 1 349 ? 20.761 4.234 -8.794 1.00 90.00 349 ALA A C 1
ATOM 2713 O O . ALA A 1 349 ? 19.688 3.953 -9.336 1.00 90.00 349 ALA A O 1
ATOM 2714 N N . VAL A 1 350 ? 20.930 5.318 -8.044 1.00 91.56 350 VAL A N 1
ATOM 2715 C CA . VAL A 1 350 ? 19.905 6.341 -7.840 1.00 91.56 350 VAL A CA 1
ATOM 2716 C C . VAL A 1 350 ? 20.576 7.696 -7.962 1.00 91.56 350 VAL A C 1
ATOM 2718 O O . VAL A 1 350 ? 21.573 7.955 -7.295 1.00 91.56 350 VAL A O 1
ATOM 2721 N N . GLU A 1 351 ? 20.033 8.549 -8.820 1.00 87.88 351 GLU A N 1
ATOM 2722 C CA . GLU A 1 351 ? 20.640 9.830 -9.161 1.00 87.88 351 GLU A CA 1
ATOM 2723 C C . GLU A 1 351 ? 19.596 10.952 -9.079 1.00 87.88 351 GLU A C 1
ATOM 2725 O O . GLU A 1 351 ? 18.437 10.749 -9.474 1.00 87.88 351 GLU A O 1
ATOM 2730 N N . PRO A 1 352 ? 19.979 12.160 -8.625 1.00 84.06 352 PRO A N 1
ATOM 2731 C CA . PRO A 1 352 ? 19.166 13.343 -8.849 1.00 84.06 352 PRO A CA 1
ATOM 2732 C C . PRO A 1 352 ? 19.005 13.560 -10.357 1.00 84.06 352 PRO A C 1
ATOM 2734 O O . PRO A 1 352 ? 19.981 13.630 -11.105 1.00 84.06 352 PRO A O 1
ATOM 2737 N N . GLY A 1 353 ? 17.773 13.682 -10.827 1.00 66.62 353 GLY A N 1
ATOM 2738 C CA . GLY A 1 353 ? 17.495 14.143 -12.176 1.00 66.62 353 GLY A CA 1
ATOM 2739 C C . GLY A 1 353 ? 17.649 15.658 -12.241 1.00 66.62 353 GLY A C 1
ATOM 2740 O O . GLY A 1 353 ? 17.037 16.389 -11.463 1.00 66.62 353 GLY A O 1
ATOM 2741 N N . GLU A 1 354 ? 18.432 16.157 -13.199 1.00 56.94 354 GLU A N 1
ATOM 2742 C CA . GLU A 1 354 ? 18.293 17.558 -13.601 1.00 56.94 354 GLU A CA 1
ATOM 2743 C C . GLU A 1 354 ? 16.852 17.801 -14.092 1.00 56.94 354 GLU A C 1
ATOM 2745 O O . GLU A 1 354 ? 16.289 16.907 -14.744 1.00 56.94 354 GLU A O 1
ATOM 2750 N N . PRO A 1 355 ? 16.251 18.985 -13.835 1.00 51.06 355 PRO A N 1
ATOM 2751 C CA . PRO A 1 355 ? 15.057 19.403 -14.549 1.00 51.06 355 PRO A CA 1
ATOM 2752 C C . PRO A 1 355 ? 15.412 19.385 -16.029 1.00 51.06 355 PRO A C 1
ATOM 2754 O O . PRO A 1 355 ? 16.211 20.180 -16.522 1.00 51.06 355 PRO A O 1
ATOM 2757 N N . VAL A 1 356 ? 14.894 18.376 -16.709 1.00 45.66 356 VAL A N 1
ATOM 2758 C CA . VAL A 1 356 ? 15.239 18.069 -18.082 1.00 45.66 356 VAL A CA 1
ATOM 2759 C C . VAL A 1 356 ? 14.917 19.292 -18.934 1.00 45.66 356 VAL A C 1
ATOM 2761 O O . VAL A 1 356 ? 13.757 19.685 -19.030 1.00 45.66 356 VAL A O 1
ATOM 2764 N N . SER A 1 357 ? 15.922 19.888 -19.583 1.00 41.69 357 SER A N 1
ATOM 2765 C CA . SER A 1 357 ? 15.637 20.780 -20.706 1.00 41.69 357 SER A CA 1
ATOM 2766 C C . SER A 1 357 ? 14.844 19.965 -21.728 1.00 41.69 357 SER A C 1
ATOM 2768 O O . SER A 1 357 ? 15.331 18.929 -22.192 1.00 41.69 357 SER A O 1
ATOM 2770 N N . GLU A 1 358 ? 13.630 20.415 -22.065 1.00 44.31 358 GLU A N 1
ATOM 2771 C CA . GLU A 1 358 ? 12.702 19.771 -23.014 1.00 44.31 358 GLU A CA 1
ATOM 2772 C C . GLU A 1 358 ? 13.371 19.326 -24.328 1.00 44.31 358 GLU A C 1
ATOM 2774 O O . GLU A 1 358 ? 12.863 18.457 -25.027 1.00 44.31 358 GLU A O 1
ATOM 2779 N N . THR A 1 359 ? 14.535 19.880 -24.667 1.00 41.44 359 THR A N 1
ATOM 2780 C CA . THR A 1 359 ? 15.228 19.664 -25.938 1.00 41.44 359 THR A CA 1
ATOM 2781 C C . THR A 1 359 ? 16.193 18.470 -25.988 1.00 41.44 359 THR A C 1
ATOM 2783 O O . THR A 1 359 ? 16.543 18.067 -27.094 1.00 41.44 359 THR A O 1
ATOM 2786 N N . ALA A 1 360 ? 16.599 17.851 -24.866 1.00 43.84 360 ALA A N 1
ATOM 2787 C CA . ALA A 1 360 ? 17.625 16.785 -24.885 1.00 43.84 360 ALA A CA 1
ATOM 2788 C C . ALA A 1 360 ? 17.115 15.353 -24.600 1.00 43.84 360 ALA A C 1
ATOM 2790 O O . ALA A 1 360 ? 17.732 14.390 -25.049 1.00 43.84 360 ALA A O 1
ATOM 2791 N N . VAL A 1 361 ? 15.985 15.183 -23.900 1.00 47.78 361 VAL A N 1
ATOM 2792 C CA . VAL A 1 361 ? 15.431 13.853 -23.522 1.00 47.78 361 VAL A CA 1
ATOM 2793 C C . VAL A 1 361 ? 14.176 13.483 -24.328 1.00 47.78 361 VAL A C 1
ATOM 2795 O O . VAL A 1 361 ? 13.745 12.330 -24.338 1.00 47.78 361 VAL A O 1
ATOM 2798 N N . ALA A 1 362 ? 13.614 14.434 -25.077 1.00 44.81 362 ALA A N 1
ATOM 2799 C CA . ALA A 1 362 ? 12.347 14.276 -25.791 1.00 44.81 362 ALA A CA 1
ATOM 2800 C C . ALA A 1 362 ? 12.373 13.315 -26.998 1.00 44.81 362 ALA A C 1
ATOM 2802 O O . ALA A 1 362 ? 11.351 13.150 -27.655 1.00 44.81 362 ALA A O 1
ATOM 2803 N N . THR A 1 363 ? 13.494 12.654 -27.305 1.00 49.69 363 THR A N 1
ATOM 2804 C CA . THR A 1 363 ? 13.565 11.709 -28.437 1.00 49.69 363 THR A CA 1
ATOM 2805 C C . THR A 1 363 ? 13.735 10.237 -28.044 1.00 49.69 363 THR A C 1
ATOM 2807 O O . THR A 1 363 ? 13.644 9.385 -28.926 1.00 49.69 363 THR A O 1
ATOM 2810 N N . THR A 1 364 ? 13.915 9.891 -26.756 1.00 68.31 364 THR A N 1
ATOM 2811 C CA . THR A 1 364 ? 14.166 8.487 -26.339 1.00 68.31 364 THR A CA 1
ATOM 2812 C C . THR A 1 364 ? 13.403 7.989 -25.106 1.00 68.31 364 THR A C 1
ATOM 2814 O O . THR A 1 364 ? 13.290 6.770 -24.944 1.00 68.31 364 THR A O 1
ATOM 2817 N N . ALA A 1 365 ? 12.868 8.870 -24.251 1.00 79.62 365 ALA A N 1
ATOM 2818 C CA . ALA A 1 365 ? 12.074 8.452 -23.094 1.00 79.62 365 ALA A CA 1
ATOM 2819 C C . ALA A 1 365 ? 10.668 7.998 -23.512 1.00 79.62 365 ALA A C 1
ATOM 2821 O O . ALA A 1 365 ? 10.031 8.615 -24.366 1.00 79.62 365 ALA A O 1
ATOM 2822 N N . ARG A 1 366 ? 10.192 6.912 -22.904 1.00 91.44 366 ARG A N 1
ATOM 2823 C CA . ARG A 1 366 ? 8.848 6.364 -23.115 1.00 91.44 366 ARG A CA 1
ATOM 2824 C C . ARG A 1 366 ? 7.982 6.625 -21.894 1.00 91.44 366 ARG A C 1
ATOM 2826 O O . ARG A 1 366 ? 8.487 6.678 -20.775 1.00 91.44 366 ARG A O 1
ATOM 2833 N N . ASP A 1 367 ? 6.682 6.727 -22.110 1.00 92.94 367 ASP A N 1
ATOM 2834 C CA . ASP A 1 367 ? 5.741 6.907 -21.013 1.00 92.94 367 ASP A CA 1
ATOM 2835 C C . ASP A 1 367 ? 5.246 5.542 -20.505 1.00 92.94 367 ASP A C 1
ATOM 2837 O O . ASP A 1 367 ? 5.079 4.597 -21.284 1.00 92.94 367 ASP A O 1
ATOM 2841 N N . TYR A 1 368 ? 5.027 5.436 -19.195 1.00 95.00 368 TYR A N 1
ATOM 2842 C CA . TYR A 1 368 ? 4.296 4.332 -18.572 1.00 95.00 368 TYR A CA 1
ATOM 2843 C C . TYR A 1 368 ? 2.988 4.828 -17.959 1.00 95.00 368 TYR A C 1
ATOM 2845 O O . TYR A 1 368 ? 2.870 5.988 -17.557 1.00 95.00 368 TYR A O 1
ATOM 2853 N N . ALA A 1 369 ? 2.009 3.932 -17.851 1.00 95.69 369 ALA A N 1
ATOM 2854 C CA . ALA A 1 369 ? 0.803 4.191 -17.079 1.00 95.69 369 ALA A CA 1
ATOM 2855 C C . ALA A 1 369 ? 1.103 4.047 -15.581 1.00 95.69 369 ALA A C 1
ATOM 2857 O O . ALA A 1 369 ? 1.620 3.012 -15.152 1.00 95.69 369 ALA A O 1
ATOM 2858 N N . LEU A 1 370 ? 0.779 5.074 -14.795 1.00 96.25 370 LEU A N 1
ATOM 2859 C CA . LEU A 1 370 ? 0.808 5.015 -13.336 1.00 96.25 370 LEU A CA 1
ATOM 2860 C C . LEU A 1 370 ? -0.577 4.569 -12.847 1.00 96.25 370 LEU A C 1
ATOM 2862 O O . LEU A 1 370 ? -1.559 5.283 -13.037 1.00 96.25 370 LEU A O 1
ATOM 2866 N N . VAL A 1 371 ? -0.666 3.362 -12.288 1.00 96.44 371 VAL A N 1
ATOM 2867 C CA . VAL A 1 371 ? -1.935 2.677 -11.982 1.00 96.44 371 VAL A CA 1
ATOM 2868 C C . VAL A 1 371 ? -2.032 2.378 -10.488 1.00 96.44 371 VAL A C 1
ATOM 2870 O O . VAL A 1 371 ? -1.031 2.077 -9.848 1.00 96.44 371 VAL A O 1
ATOM 2873 N N . ALA A 1 372 ? -3.226 2.455 -9.911 1.00 96.75 372 ALA A N 1
ATOM 2874 C CA . ALA A 1 372 ? -3.441 2.130 -8.503 1.00 96.75 372 ALA A CA 1
ATOM 2875 C C . ALA A 1 372 ? -3.089 0.650 -8.220 1.00 96.75 372 ALA A C 1
ATOM 2877 O O . ALA A 1 372 ? -3.443 -0.240 -8.998 1.00 96.75 372 ALA A O 1
ATOM 2878 N N . TYR A 1 373 ? -2.368 0.371 -7.133 1.00 97.50 373 TYR A N 1
ATOM 2879 C CA . TYR A 1 373 ? -1.937 -0.982 -6.748 1.00 97.50 373 TYR A CA 1
ATOM 2880 C C . TYR A 1 373 ? -3.111 -1.953 -6.583 1.00 97.50 373 TYR A C 1
ATOM 2882 O O . TYR A 1 373 ? -2.991 -3.142 -6.870 1.00 97.50 373 TYR A O 1
ATOM 2890 N N . GLU A 1 374 ? -4.263 -1.430 -6.178 1.00 96.38 374 GLU A N 1
ATOM 2891 C CA . GLU A 1 374 ? -5.525 -2.132 -5.995 1.00 96.38 374 GLU A CA 1
ATOM 2892 C C . GLU A 1 374 ? -5.978 -2.897 -7.245 1.00 96.38 374 GLU A C 1
ATOM 2894 O O . GLU A 1 374 ? -6.623 -3.938 -7.118 1.00 96.38 374 GLU A O 1
ATOM 2899 N N . GLU A 1 375 ? -5.599 -2.449 -8.447 1.00 97.12 375 GLU A N 1
ATOM 2900 C CA . GLU A 1 375 ? -5.911 -3.144 -9.703 1.00 97.12 375 GLU A CA 1
ATOM 2901 C C . GLU A 1 375 ? -5.286 -4.547 -9.761 1.00 97.12 375 GLU A C 1
ATOM 2903 O O . GLU A 1 375 ? -5.866 -5.470 -10.337 1.00 97.12 375 GLU A O 1
ATOM 2908 N N . LEU A 1 376 ? -4.148 -4.762 -9.086 1.00 98.00 376 LEU A N 1
ATOM 2909 C CA . LEU A 1 376 ? -3.541 -6.091 -8.957 1.00 98.00 376 LEU A CA 1
ATOM 2910 C C . LEU A 1 376 ? -4.413 -7.053 -8.144 1.00 98.00 376 LEU A C 1
ATOM 2912 O O . LEU A 1 376 ? -4.252 -8.265 -8.253 1.00 98.00 376 LEU A O 1
ATOM 2916 N N . LEU A 1 377 ? -5.338 -6.549 -7.329 1.00 98.00 377 LEU A N 1
ATOM 2917 C CA . LEU A 1 377 ? -6.176 -7.363 -6.448 1.00 98.00 377 LEU A CA 1
ATOM 2918 C C . LEU A 1 377 ? -7.459 -7.842 -7.144 1.00 98.00 377 LEU A C 1
ATOM 2920 O O . LEU A 1 377 ? -8.159 -8.711 -6.617 1.00 98.00 377 LEU A O 1
ATOM 2924 N N . VAL A 1 378 ? -7.747 -7.324 -8.342 1.00 97.12 378 VAL A N 1
ATOM 2925 C CA . VAL A 1 378 ? -8.964 -7.596 -9.124 1.00 97.12 378 VAL A CA 1
ATOM 2926 C C . VAL A 1 378 ? -8.673 -7.709 -10.629 1.00 97.12 378 VAL A C 1
ATOM 2928 O O . VAL A 1 378 ? -9.468 -7.271 -11.460 1.00 97.12 378 VAL A O 1
ATOM 2931 N N . LEU A 1 379 ? -7.549 -8.328 -11.005 1.00 97.62 379 LEU A N 1
ATOM 2932 C CA . LEU A 1 379 ? -7.173 -8.482 -12.414 1.00 97.62 379 LEU A CA 1
ATOM 2933 C C . LEU A 1 379 ? -8.230 -9.281 -13.203 1.00 97.62 379 LEU A C 1
ATOM 2935 O O . LEU A 1 379 ? -8.697 -10.312 -12.709 1.00 97.62 379 LEU A O 1
ATOM 2939 N N . PRO A 1 380 ? -8.573 -8.877 -14.442 1.00 96.38 380 PRO A N 1
ATOM 2940 C CA . PRO A 1 380 ? -9.529 -9.607 -15.274 1.00 96.38 380 PRO A CA 1
ATOM 2941 C C . PRO A 1 380 ? -9.103 -11.055 -15.540 1.00 96.38 380 PRO A C 1
ATOM 2943 O O . PRO A 1 380 ? -7.978 -11.306 -15.977 1.00 96.38 380 PRO A O 1
ATOM 2946 N N . ARG A 1 381 ? -10.017 -12.009 -15.331 1.00 94.12 381 ARG A N 1
ATOM 2947 C CA . ARG A 1 381 ? -9.820 -13.436 -15.621 1.00 94.12 381 ARG A CA 1
ATOM 2948 C C . ARG A 1 381 ? -11.126 -14.064 -16.113 1.00 94.12 381 ARG A C 1
ATOM 2950 O O . ARG A 1 381 ? -12.044 -14.304 -15.331 1.00 94.12 381 ARG A O 1
ATOM 2957 N N . GLY A 1 382 ? -11.198 -14.363 -17.411 1.00 90.12 382 GLY A N 1
ATOM 2958 C CA . GLY A 1 382 ? -12.454 -14.782 -18.043 1.00 90.12 382 GLY A CA 1
ATOM 2959 C C . GLY A 1 382 ? -13.516 -13.684 -17.924 1.00 90.12 382 GLY A C 1
ATOM 2960 O O . GLY A 1 382 ? -13.221 -12.523 -18.184 1.00 90.12 382 GLY A O 1
ATOM 2961 N N . GLU A 1 383 ? -14.724 -14.046 -17.488 1.00 89.12 383 GLU A N 1
ATOM 2962 C CA . GLU A 1 383 ? -15.838 -13.108 -17.246 1.00 89.12 383 GLU A CA 1
ATOM 2963 C C . GLU A 1 383 ? -15.773 -12.411 -15.868 1.00 89.12 383 GLU A C 1
ATOM 2965 O O . GLU A 1 383 ? -16.625 -11.583 -15.551 1.00 89.12 383 GLU A O 1
ATOM 2970 N N . GLY A 1 384 ? -14.800 -12.761 -15.019 1.00 93.75 384 GLY A N 1
ATOM 2971 C CA . GLY A 1 384 ? -14.677 -12.251 -13.651 1.00 93.75 384 GLY A CA 1
ATOM 2972 C C . GLY A 1 384 ? -13.320 -11.616 -13.366 1.00 93.75 384 GLY A C 1
ATOM 2973 O O . GLY A 1 384 ? -12.569 -11.248 -14.272 1.00 93.75 384 GLY A O 1
ATOM 2974 N N . THR A 1 385 ? -12.993 -11.506 -12.081 1.00 96.44 385 THR A N 1
ATOM 2975 C CA . THR A 1 385 ? -11.700 -11.000 -11.613 1.00 96.44 385 THR A CA 1
ATOM 2976 C C . THR A 1 385 ? -11.024 -11.995 -10.687 1.00 96.44 385 THR A C 1
ATOM 2978 O O . THR A 1 385 ? -11.670 -12.840 -10.067 1.00 96.44 385 THR A O 1
ATOM 2981 N N . MET A 1 386 ? -9.705 -11.888 -10.576 1.00 96.75 386 MET A N 1
ATOM 2982 C CA . MET A 1 386 ? -8.936 -12.618 -9.584 1.00 96.75 386 MET A CA 1
ATOM 2983 C C . MET A 1 386 ? -7.709 -11.817 -9.162 1.00 96.75 386 MET A C 1
ATOM 2985 O O . MET A 1 386 ? -6.986 -11.293 -10.009 1.00 96.75 386 MET A O 1
ATOM 2989 N N . SER A 1 387 ? -7.446 -11.782 -7.854 1.00 97.19 387 SER A N 1
ATOM 2990 C CA . SER A 1 387 ? -6.223 -11.195 -7.303 1.00 97.19 387 SER A CA 1
ATOM 2991 C C . SER A 1 387 ? -4.972 -11.859 -7.865 1.00 97.19 387 SER A C 1
ATOM 2993 O O . SER A 1 387 ? -4.885 -13.089 -7.939 1.00 97.19 387 SER A O 1
ATOM 2995 N N . ALA A 1 388 ? -3.979 -11.033 -8.189 1.00 96.69 388 ALA A N 1
ATOM 2996 C CA . ALA A 1 388 ? -2.643 -11.453 -8.573 1.00 96.69 388 ALA A CA 1
ATOM 2997 C C . ALA A 1 388 ? -1.961 -12.294 -7.478 1.00 96.69 388 ALA A C 1
ATOM 2999 O O . ALA A 1 388 ? -1.099 -13.129 -7.764 1.00 96.69 388 ALA A O 1
ATOM 3000 N N . PHE A 1 389 ? -2.365 -12.090 -6.224 1.00 95.62 389 PHE A N 1
ATOM 3001 C CA . PHE A 1 389 ? -1.817 -12.768 -5.061 1.00 95.62 389 PHE A CA 1
ATOM 3002 C C . PHE A 1 389 ? -2.741 -13.889 -4.571 1.00 95.62 389 PHE A C 1
ATOM 3004 O O . PHE A 1 389 ? -3.960 -13.885 -4.772 1.00 95.62 389 PHE A O 1
ATOM 3011 N N . ASP A 1 390 ? -2.159 -14.898 -3.934 1.00 93.00 390 ASP A N 1
ATOM 3012 C CA . ASP A 1 390 ? -2.908 -15.886 -3.169 1.00 93.00 390 ASP A CA 1
ATOM 3013 C C . ASP A 1 390 ? -3.263 -15.395 -1.758 1.00 93.00 390 ASP A C 1
ATOM 3015 O O . ASP A 1 390 ? -2.859 -14.316 -1.332 1.00 93.00 390 ASP A O 1
ATOM 3019 N N . ALA A 1 391 ? -4.019 -16.200 -1.006 1.00 91.25 391 ALA A N 1
ATOM 3020 C CA . ALA A 1 391 ? -4.447 -15.848 0.350 1.00 91.25 391 ALA A CA 1
ATOM 3021 C C . ALA A 1 391 ? -3.283 -15.714 1.358 1.00 91.25 391 ALA A C 1
ATOM 3023 O O . ALA A 1 391 ? -3.473 -15.193 2.459 1.00 91.25 391 ALA A O 1
ATOM 3024 N N . SER A 1 392 ? -2.082 -16.185 1.006 1.00 89.62 392 SER A N 1
ATOM 3025 C CA . SER A 1 392 ? -0.853 -15.967 1.777 1.00 89.62 392 SER A CA 1
ATOM 3026 C C . SER A 1 392 ? -0.097 -14.700 1.349 1.00 89.62 392 SER A C 1
ATOM 3028 O O . SER A 1 392 ? 0.838 -14.284 2.036 1.00 89.62 392 SER A O 1
ATOM 3030 N N . GLY A 1 393 ? -0.540 -14.062 0.261 1.00 92.50 393 GLY A N 1
ATOM 3031 C CA . GLY A 1 393 ? 0.060 -12.890 -0.361 1.00 92.50 393 GLY A CA 1
ATOM 3032 C C . GLY A 1 393 ? 1.237 -13.221 -1.270 1.00 92.50 393 GLY A C 1
ATOM 3033 O O . GLY A 1 393 ? 2.136 -12.402 -1.411 1.00 92.50 393 GLY A O 1
ATOM 3034 N N . ARG A 1 394 ? 1.273 -14.419 -1.859 1.00 92.38 394 ARG A N 1
ATOM 3035 C CA . ARG A 1 394 ? 2.267 -14.801 -2.870 1.00 92.38 394 ARG A CA 1
ATOM 3036 C C . ARG A 1 394 ? 1.721 -14.553 -4.269 1.00 92.38 394 ARG A C 1
ATOM 3038 O O . ARG A 1 394 ? 0.585 -14.929 -4.552 1.00 92.38 394 ARG A O 1
ATOM 3045 N N . LEU A 1 395 ? 2.521 -13.950 -5.141 1.00 93.25 395 LEU A N 1
ATOM 3046 C CA . LEU A 1 395 ? 2.187 -13.756 -6.549 1.00 93.25 395 LEU A CA 1
ATOM 3047 C C . LEU A 1 395 ? 1.967 -15.112 -7.242 1.00 93.25 395 LEU A C 1
ATOM 3049 O O . LEU A 1 395 ? 2.713 -16.066 -7.033 1.00 93.25 395 LEU A O 1
ATOM 3053 N N . ARG A 1 396 ? 0.932 -15.226 -8.072 1.00 92.44 396 ARG A N 1
ATOM 3054 C CA . ARG A 1 396 ? 0.540 -16.496 -8.704 1.00 92.44 396 ARG A CA 1
ATOM 3055 C C . ARG A 1 396 ? 1.313 -16.747 -10.007 1.00 92.44 396 ARG A C 1
ATOM 3057 O O . ARG A 1 396 ? 0.739 -16.716 -11.094 1.00 92.44 396 ARG A O 1
ATOM 3064 N N . VAL A 1 397 ? 2.618 -16.982 -9.885 1.00 89.62 397 VAL A N 1
ATOM 3065 C CA . VAL A 1 397 ? 3.545 -17.306 -10.991 1.00 89.62 397 VAL A CA 1
ATOM 3066 C C . VAL A 1 397 ? 3.785 -18.813 -11.130 1.00 89.62 397 VAL A C 1
ATOM 3068 O O . VAL A 1 397 ? 3.482 -19.592 -10.226 1.00 89.62 397 VAL A O 1
ATOM 3071 N N . SER A 1 398 ? 4.333 -19.239 -12.270 1.00 83.44 398 SER A N 1
ATOM 3072 C CA . SER A 1 398 ? 4.637 -20.647 -12.571 1.00 83.44 398 SER A CA 1
ATOM 3073 C C . SER A 1 398 ? 5.937 -21.161 -11.928 1.00 83.44 398 SER A C 1
ATOM 3075 O O . SER A 1 398 ? 6.063 -22.365 -11.708 1.00 83.44 398 SER A O 1
ATOM 3077 N N . SER A 1 399 ? 6.887 -20.276 -11.605 1.00 77.38 399 SER A N 1
ATOM 3078 C CA . SER A 1 399 ? 8.257 -20.607 -11.167 1.00 77.38 399 SER A CA 1
ATOM 3079 C C . SER A 1 399 ? 8.383 -21.112 -9.722 1.00 77.38 399 SER A C 1
ATOM 3081 O O . SER A 1 399 ? 9.402 -21.695 -9.347 1.00 77.38 399 SER A O 1
ATOM 3083 N N . GLY A 1 400 ? 7.369 -20.868 -8.884 1.00 70.00 400 GLY A N 1
ATOM 3084 C CA . GLY A 1 400 ? 7.363 -21.247 -7.469 1.00 70.00 400 GLY A CA 1
ATOM 3085 C C . GLY A 1 400 ? 8.175 -20.347 -6.523 1.00 70.00 400 GLY A C 1
ATOM 3086 O O . GLY A 1 400 ? 8.131 -20.594 -5.316 1.00 70.00 400 GLY A O 1
ATOM 3087 N N . HIS A 1 401 ? 8.840 -19.293 -7.018 1.00 69.56 401 HIS A N 1
ATOM 3088 C CA . HIS A 1 401 ? 9.526 -18.269 -6.207 1.00 69.56 401 HIS A CA 1
ATOM 3089 C C . HIS A 1 401 ? 8.798 -16.924 -6.316 1.00 69.56 401 HIS A C 1
ATOM 3091 O O . HIS A 1 401 ? 9.256 -16.014 -6.997 1.00 69.56 401 HIS A O 1
ATOM 3097 N N . PRO A 1 402 ? 7.616 -16.794 -5.699 1.00 76.56 402 PRO A N 1
ATOM 3098 C CA . PRO A 1 402 ? 6.751 -15.675 -5.996 1.00 76.56 402 PRO A CA 1
ATOM 3099 C C . PRO A 1 402 ? 7.197 -14.416 -5.260 1.00 76.56 402 PRO A C 1
ATOM 3101 O O . PRO A 1 402 ? 7.452 -14.445 -4.052 1.00 76.56 402 PRO A O 1
ATOM 3104 N N . ALA A 1 403 ? 7.150 -13.293 -5.970 1.00 89.75 403 ALA A N 1
ATOM 3105 C CA . ALA A 1 403 ? 7.047 -11.988 -5.345 1.00 89.75 403 ALA A CA 1
ATOM 3106 C C . ALA A 1 403 ? 5.902 -11.944 -4.317 1.00 89.75 403 ALA A C 1
ATOM 3108 O O . ALA A 1 403 ? 4.927 -12.702 -4.383 1.00 89.75 403 ALA A O 1
ATOM 3109 N N . LEU A 1 404 ? 6.013 -11.040 -3.355 1.00 91.94 404 LEU A N 1
ATOM 3110 C CA . LEU A 1 404 ? 5.148 -10.967 -2.194 1.00 91.94 404 LEU A CA 1
ATOM 3111 C C . LEU A 1 404 ? 4.317 -9.685 -2.226 1.00 91.94 404 LEU A C 1
ATOM 3113 O O . LEU A 1 404 ? 4.767 -8.600 -2.593 1.00 91.94 404 LEU A O 1
ATOM 3117 N N . GLN A 1 405 ? 3.070 -9.813 -1.793 1.00 93.38 405 GLN A N 1
ATOM 3118 C CA . GLN A 1 405 ? 2.202 -8.685 -1.507 1.00 93.38 405 GLN A CA 1
ATOM 3119 C C . GLN A 1 405 ? 2.818 -7.846 -0.379 1.00 93.38 405 GLN A C 1
ATOM 3121 O O . GLN A 1 405 ? 3.445 -8.378 0.551 1.00 93.38 405 GLN A O 1
ATOM 3126 N N . LEU A 1 406 ? 2.635 -6.522 -0.427 1.00 89.94 406 LEU A N 1
ATOM 3127 C CA . LEU A 1 406 ? 3.134 -5.647 0.633 1.00 89.94 406 LEU A CA 1
ATOM 3128 C C . LEU A 1 406 ? 2.634 -6.126 2.012 1.00 89.94 406 LEU A C 1
ATOM 3130 O O . LEU A 1 406 ? 1.513 -6.605 2.163 1.00 89.94 406 LEU A O 1
ATOM 3134 N N . GLY A 1 407 ? 3.507 -6.058 3.020 1.00 88.44 407 GLY A N 1
ATOM 3135 C CA . GLY A 1 407 ? 3.227 -6.549 4.374 1.00 88.44 407 GLY A CA 1
ATOM 3136 C C . GLY A 1 407 ? 3.425 -8.056 4.587 1.00 88.44 407 GLY A C 1
ATOM 3137 O O . GLY A 1 407 ? 3.364 -8.520 5.736 1.00 88.44 407 GLY A O 1
ATOM 3138 N N . ARG A 1 408 ? 3.723 -8.817 3.522 1.00 90.19 408 ARG A N 1
ATOM 3139 C CA . ARG A 1 408 ? 4.057 -10.257 3.564 1.00 90.19 408 ARG A CA 1
ATOM 3140 C C . ARG A 1 408 ? 5.537 -10.564 3.358 1.00 90.19 408 ARG A C 1
ATOM 3142 O O . ARG A 1 408 ? 5.923 -11.728 3.393 1.00 90.19 408 ARG A O 1
ATOM 3149 N N . HIS A 1 409 ? 6.352 -9.525 3.232 1.00 90.75 409 HIS A N 1
ATOM 3150 C CA . HIS A 1 409 ? 7.799 -9.635 3.146 1.00 90.75 409 HIS A CA 1
ATOM 3151 C C . HIS A 1 409 ? 8.414 -10.093 4.481 1.00 90.75 409 HIS A C 1
ATOM 3153 O O . HIS A 1 409 ? 7.887 -9.767 5.555 1.00 90.75 409 HIS A O 1
ATOM 3159 N N . PRO A 1 410 ? 9.522 -10.843 4.422 1.00 88.31 410 PRO A N 1
ATOM 3160 C CA . PRO A 1 410 ? 10.270 -11.270 5.596 1.00 88.31 410 PRO A CA 1
ATOM 3161 C C . PRO A 1 410 ? 10.935 -10.091 6.334 1.00 88.31 410 PRO A C 1
ATOM 3163 O O . PRO A 1 410 ? 11.067 -8.997 5.777 1.00 88.31 410 PRO A O 1
ATOM 3166 N N . PRO A 1 411 ? 11.367 -10.279 7.596 1.00 88.62 411 PRO A N 1
ATOM 3167 C CA . PRO A 1 411 ? 12.149 -9.274 8.306 1.00 88.62 411 PRO A CA 1
ATOM 3168 C C . PRO A 1 411 ? 13.471 -8.947 7.598 1.00 88.62 411 PRO A C 1
ATOM 3170 O O . PRO A 1 411 ? 14.204 -9.824 7.146 1.00 88.62 411 PRO A O 1
ATOM 3173 N N . LEU A 1 412 ? 13.791 -7.660 7.561 1.00 88.00 412 LEU A N 1
ATOM 3174 C CA . LEU A 1 412 ? 14.967 -7.072 6.942 1.00 88.00 412 LEU A CA 1
ATOM 3175 C C . LEU A 1 412 ? 16.168 -7.162 7.883 1.00 88.00 412 LEU A C 1
ATOM 3177 O O . LEU A 1 412 ? 16.129 -6.709 9.034 1.00 88.00 412 LEU A O 1
ATOM 3181 N N . ALA A 1 413 ? 17.277 -7.693 7.381 1.00 84.19 413 ALA A N 1
ATOM 3182 C CA . ALA A 1 413 ? 18.559 -7.594 8.061 1.00 84.19 413 ALA A CA 1
ATOM 3183 C C . ALA A 1 413 ? 19.103 -6.143 8.007 1.00 84.19 413 ALA A C 1
ATOM 3185 O O . ALA A 1 413 ? 18.773 -5.383 7.099 1.00 84.19 413 ALA A O 1
ATOM 3186 N N . PRO A 1 414 ? 19.941 -5.719 8.972 1.00 87.00 414 PRO A N 1
ATOM 3187 C CA . PRO A 1 414 ? 20.352 -6.448 10.174 1.00 87.00 414 PRO A CA 1
ATOM 3188 C C . PRO A 1 414 ? 19.395 -6.264 11.365 1.00 87.00 414 PRO A C 1
ATOM 3190 O O . PRO A 1 414 ? 19.581 -6.914 12.391 1.00 87.00 414 PRO A O 1
ATOM 3193 N N . LEU A 1 415 ? 18.408 -5.366 11.270 1.00 87.62 415 LEU A N 1
ATOM 3194 C CA . LEU A 1 415 ? 17.581 -4.953 12.413 1.00 87.62 415 LEU A CA 1
ATOM 3195 C C . LEU A 1 415 ? 16.389 -5.878 12.696 1.00 87.62 415 LEU A C 1
ATOM 3197 O O . LEU A 1 415 ? 15.732 -5.703 13.721 1.00 87.62 415 LEU A O 1
ATOM 3201 N N . GLN A 1 416 ? 16.116 -6.845 11.815 1.00 88.69 416 GLN A N 1
ATOM 3202 C CA . GLN A 1 416 ? 14.976 -7.763 11.897 1.00 88.69 416 GLN A CA 1
ATOM 3203 C C . GLN A 1 416 ? 13.632 -7.016 11.974 1.00 88.69 416 GLN A C 1
ATOM 3205 O O . GLN A 1 416 ? 12.727 -7.394 12.715 1.00 88.69 416 GLN A O 1
ATOM 3210 N N . ARG A 1 417 ? 13.512 -5.925 11.206 1.00 89.12 417 ARG A N 1
ATOM 3211 C CA . ARG A 1 417 ? 12.279 -5.133 11.047 1.00 89.12 417 ARG A CA 1
ATOM 3212 C C . ARG A 1 417 ? 11.632 -5.438 9.711 1.00 89.12 417 ARG A C 1
ATOM 3214 O O . ARG A 1 417 ? 12.351 -5.707 8.764 1.00 89.12 417 ARG A O 1
ATOM 3221 N N . THR A 1 418 ? 10.311 -5.402 9.598 1.00 91.00 418 THR A N 1
ATOM 3222 C CA . THR A 1 418 ? 9.660 -5.608 8.295 1.00 91.00 418 THR A CA 1
ATOM 3223 C C . THR A 1 418 ? 9.654 -4.320 7.475 1.00 91.00 418 THR A C 1
ATOM 3225 O O . THR A 1 418 ? 9.728 -3.223 8.023 1.00 91.00 418 THR A O 1
ATOM 3228 N N . PHE A 1 419 ? 9.562 -4.446 6.152 1.00 92.69 419 PHE A N 1
ATOM 3229 C CA . PHE A 1 419 ? 9.576 -3.301 5.234 1.00 92.69 419 PHE A CA 1
ATOM 3230 C C . PHE A 1 419 ? 8.413 -2.316 5.454 1.00 92.69 419 PHE A C 1
ATOM 3232 O O . PHE A 1 419 ? 8.561 -1.110 5.262 1.00 92.69 419 PHE A O 1
ATOM 3239 N N . ASP A 1 420 ? 7.269 -2.823 5.910 1.00 92.75 420 ASP A N 1
ATOM 3240 C CA . ASP A 1 420 ? 6.070 -2.067 6.277 1.00 92.75 420 ASP A CA 1
ATOM 3241 C C . ASP A 1 420 ? 5.994 -1.734 7.783 1.00 92.75 420 ASP A C 1
ATOM 3243 O O . ASP A 1 420 ? 4.921 -1.402 8.283 1.00 92.75 420 ASP A O 1
ATOM 3247 N N . ASP A 1 421 ? 7.099 -1.855 8.534 1.00 94.12 421 ASP A N 1
ATOM 3248 C CA . ASP A 1 421 ? 7.162 -1.340 9.907 1.00 94.12 421 ASP A CA 1
ATOM 3249 C C . ASP A 1 421 ? 6.930 0.183 9.864 1.00 94.12 421 ASP A C 1
ATOM 3251 O O . ASP A 1 421 ? 7.736 0.905 9.268 1.00 94.12 421 ASP A O 1
ATOM 3255 N N . PRO A 1 422 ? 5.860 0.713 10.486 1.00 94.69 422 PRO A N 1
ATOM 3256 C CA . PRO A 1 422 ? 5.586 2.143 10.440 1.00 94.69 422 PRO A CA 1
ATOM 3257 C C . PRO A 1 422 ? 6.721 2.955 11.064 1.00 94.69 422 PRO A C 1
ATOM 3259 O O . PRO A 1 422 ? 6.912 4.098 10.685 1.00 94.69 422 PRO A O 1
ATOM 3262 N N . ARG A 1 423 ? 7.504 2.382 11.984 1.00 94.12 423 ARG A N 1
ATOM 3263 C CA . ARG A 1 423 ? 8.605 3.053 12.690 1.00 94.12 423 ARG A CA 1
ATOM 3264 C C . ARG A 1 423 ? 9.977 2.715 12.097 1.00 94.12 423 ARG A C 1
ATOM 3266 O O . ARG A 1 423 ? 11.001 2.836 12.771 1.00 94.12 423 ARG A O 1
ATOM 3273 N N . LEU A 1 424 ? 10.032 2.311 10.824 1.00 93.88 424 LEU A N 1
ATOM 3274 C CA . LEU A 1 424 ? 11.291 1.945 10.172 1.00 93.88 424 LEU A CA 1
ATOM 3275 C C . LEU A 1 424 ? 12.287 3.117 10.111 1.00 93.88 424 LEU A C 1
ATOM 3277 O O . LEU A 1 424 ? 13.484 2.901 10.282 1.00 93.88 424 LEU A O 1
ATOM 3281 N N . VAL A 1 425 ? 11.812 4.360 9.957 1.00 93.50 425 VAL A N 1
ATOM 3282 C CA . VAL A 1 425 ? 12.667 5.565 9.919 1.00 93.50 425 VAL A CA 1
ATOM 3283 C C . VAL A 1 425 ? 13.513 5.687 11.193 1.00 93.50 425 VAL A C 1
ATOM 3285 O O . VAL A 1 425 ? 14.740 5.736 11.124 1.00 93.50 425 VAL A O 1
ATOM 3288 N N . GLU A 1 426 ? 12.882 5.651 12.368 1.00 92.81 426 GLU A N 1
ATOM 3289 C CA . GLU A 1 426 ? 13.572 5.762 13.664 1.00 92.81 426 GLU A CA 1
ATOM 3290 C C . GLU A 1 426 ? 14.370 4.505 14.051 1.00 92.81 426 GLU A C 1
ATOM 3292 O O . GLU A 1 426 ? 15.195 4.542 14.972 1.00 92.81 426 GLU A O 1
ATOM 3297 N N . ALA A 1 427 ? 14.156 3.381 13.358 1.00 92.75 427 ALA A N 1
ATOM 3298 C CA . ALA A 1 427 ? 14.984 2.190 13.517 1.00 92.75 427 ALA A CA 1
ATOM 3299 C C . ALA A 1 427 ? 16.386 2.389 12.909 1.00 92.75 427 ALA A C 1
ATOM 3301 O O . ALA A 1 427 ? 17.370 1.912 13.480 1.00 92.75 427 ALA A O 1
ATOM 3302 N N . TYR A 1 428 ? 16.488 3.113 11.788 1.00 93.81 428 TYR A N 1
ATOM 3303 C CA . TYR A 1 428 ? 17.753 3.348 11.081 1.00 93.81 428 TYR A CA 1
ATOM 3304 C C . TYR A 1 428 ? 18.403 4.697 11.404 1.00 93.81 428 TYR A C 1
ATOM 3306 O O . TYR A 1 428 ? 19.635 4.778 11.417 1.00 93.81 428 TYR A O 1
ATOM 3314 N N . PHE A 1 429 ? 17.616 5.731 11.700 1.00 93.94 429 PHE A N 1
ATOM 3315 C CA . PHE A 1 429 ? 18.103 7.102 11.859 1.00 93.94 429 PHE A CA 1
ATOM 3316 C C . PHE A 1 429 ? 17.768 7.687 13.231 1.00 93.94 429 PHE A C 1
ATOM 3318 O O . PHE A 1 429 ? 16.789 7.305 13.876 1.00 93.94 429 PHE A O 1
ATOM 3325 N N . LEU A 1 430 ? 18.597 8.625 13.687 1.00 92.44 430 LEU A N 1
ATOM 3326 C CA . LEU A 1 430 ? 18.212 9.532 14.758 1.00 92.44 430 LEU A CA 1
ATOM 3327 C C . LEU A 1 430 ? 17.188 10.520 14.208 1.00 92.44 430 LEU A C 1
ATOM 3329 O O . LEU A 1 430 ? 17.368 11.075 13.124 1.00 92.44 430 LEU A O 1
ATOM 3333 N N . LEU A 1 431 ? 16.111 10.724 14.962 1.00 87.38 431 LEU A N 1
ATOM 3334 C CA . LEU A 1 431 ? 15.078 11.670 14.576 1.00 87.38 431 LEU A CA 1
ATOM 3335 C C . LEU A 1 431 ? 15.576 13.105 14.785 1.00 87.38 431 LEU A C 1
ATOM 3337 O O . LEU A 1 431 ? 16.075 13.410 15.874 1.00 87.38 431 LEU A O 1
ATOM 3341 N N . PRO A 1 432 ? 15.423 13.983 13.781 1.00 83.12 432 PRO A N 1
ATOM 3342 C CA . PRO A 1 432 ? 15.510 15.425 13.965 1.00 83.12 432 PRO A CA 1
ATOM 3343 C C . PRO A 1 432 ? 14.647 15.901 15.143 1.00 83.12 432 PRO A C 1
ATOM 3345 O O . PRO A 1 432 ? 13.630 15.285 15.469 1.00 83.12 432 PRO A O 1
ATOM 3348 N N . LEU A 1 433 ? 15.066 16.983 15.805 1.00 77.94 433 LEU A N 1
ATOM 3349 C CA . LEU A 1 433 ? 14.431 17.467 17.041 1.00 77.94 433 LEU A CA 1
ATOM 3350 C C . LEU A 1 433 ? 12.943 17.802 16.872 1.00 77.94 433 LEU A C 1
ATOM 3352 O O . LEU A 1 433 ? 12.176 17.628 17.812 1.00 77.94 433 LEU A O 1
ATOM 3356 N N . ASP A 1 434 ? 12.542 18.251 15.687 1.00 77.19 434 ASP A N 1
ATOM 3357 C CA . ASP A 1 434 ? 11.160 18.561 15.320 1.00 77.19 434 ASP A CA 1
ATOM 3358 C C . ASP A 1 434 ? 10.278 17.318 15.117 1.00 77.19 434 ASP A C 1
ATOM 3360 O O . ASP A 1 434 ? 9.065 17.423 15.261 1.00 77.19 434 ASP A O 1
ATOM 3364 N N . MET A 1 435 ? 10.872 16.146 14.859 1.00 80.69 435 MET A N 1
ATOM 3365 C CA . MET A 1 435 ? 10.181 14.848 14.781 1.00 80.69 435 MET A CA 1
ATOM 3366 C C . MET A 1 435 ? 10.331 13.995 16.053 1.00 80.69 435 MET A C 1
ATOM 3368 O O . MET A 1 435 ? 9.756 12.909 16.154 1.00 80.69 435 MET A O 1
ATOM 3372 N N . ALA A 1 436 ? 11.141 14.428 17.022 1.00 70.62 436 ALA A N 1
ATOM 3373 C CA . ALA A 1 436 ? 11.319 13.697 18.269 1.00 70.62 436 ALA A CA 1
ATOM 3374 C C . ALA A 1 436 ? 10.005 13.681 19.078 1.00 70.62 436 ALA A C 1
ATOM 3376 O O . ALA A 1 436 ? 9.283 14.677 19.078 1.00 70.62 436 ALA A O 1
ATOM 3377 N N . PRO A 1 437 ? 9.689 12.581 19.792 1.00 66.94 437 PRO A N 1
ATOM 3378 C CA . PRO A 1 437 ? 8.462 12.507 20.579 1.00 66.94 437 PRO A CA 1
ATOM 3379 C C . PRO A 1 437 ? 8.413 13.616 21.635 1.00 66.94 437 PRO A C 1
ATOM 3381 O O . PRO A 1 437 ? 9.430 13.909 22.281 1.00 66.94 437 PRO A O 1
ATOM 3384 N N . GLU A 1 438 ? 7.234 14.208 21.834 1.00 61.47 438 GLU A N 1
ATOM 3385 C CA . GLU A 1 438 ? 7.034 15.259 22.828 1.00 61.47 438 GLU A CA 1
ATOM 3386 C C . GLU A 1 438 ? 7.347 14.709 24.227 1.00 61.47 438 GLU A C 1
ATOM 3388 O O . GLU A 1 438 ? 6.736 13.757 24.721 1.00 61.47 438 GLU A O 1
ATOM 3393 N N . ARG A 1 439 ? 8.334 15.307 24.905 1.00 52.56 439 ARG A N 1
ATOM 3394 C CA . ARG A 1 439 ? 8.645 14.953 26.292 1.00 52.56 439 ARG A CA 1
ATOM 3395 C C . ARG A 1 439 ? 7.758 15.770 27.219 1.00 52.56 439 ARG A C 1
ATOM 3397 O O . ARG A 1 439 ? 8.013 16.946 27.469 1.00 52.56 439 ARG A O 1
ATOM 3404 N N . VAL A 1 440 ? 6.747 15.125 27.788 1.00 44.88 440 VAL A N 1
ATOM 3405 C CA . VAL A 1 440 ? 5.964 15.712 28.878 1.00 44.88 440 VAL A CA 1
ATOM 3406 C C . VAL A 1 440 ? 6.711 15.487 30.195 1.00 44.88 440 VAL A C 1
ATOM 3408 O O . VAL A 1 440 ? 6.767 14.371 30.712 1.00 44.88 440 VAL A O 1
ATOM 3411 N N . ALA A 1 441 ? 7.309 16.548 30.741 1.00 35.34 441 ALA A N 1
ATOM 3412 C CA . ALA A 1 441 ? 7.871 16.558 32.091 1.00 35.34 441 ALA A CA 1
ATOM 3413 C C . ALA A 1 441 ? 6.993 17.445 32.991 1.00 35.34 441 ALA A C 1
ATOM 3415 O O . ALA A 1 441 ? 7.156 18.663 33.047 1.00 35.34 441 ALA A O 1
ATOM 3416 N N . GLY A 1 442 ? 6.036 16.833 33.696 1.00 57.53 442 GLY A N 1
ATOM 3417 C CA . GLY A 1 442 ? 5.045 17.557 34.506 1.00 57.53 442 GLY A CA 1
ATOM 3418 C C . GLY A 1 442 ? 3.938 18.206 33.660 1.00 57.53 442 GLY A C 1
ATOM 3419 O O . GLY A 1 442 ? 3.581 17.688 32.612 1.00 57.53 442 GLY A O 1
ATOM 3420 N N . ASN A 1 443 ? 3.391 19.346 34.105 1.00 38.34 443 ASN A N 1
ATOM 3421 C CA . ASN A 1 443 ? 2.322 20.092 33.408 1.00 38.34 443 ASN A CA 1
ATOM 3422 C C . ASN A 1 443 ? 2.833 21.035 32.295 1.00 38.34 443 ASN A C 1
ATOM 3424 O O . ASN A 1 443 ? 2.122 21.955 31.890 1.00 38.34 443 ASN A O 1
ATOM 3428 N N . GLN A 1 444 ? 4.066 20.857 31.819 1.00 37.19 444 GLN A N 1
ATOM 3429 C CA . GLN A 1 444 ? 4.618 21.645 30.719 1.00 37.19 444 GLN A CA 1
ATOM 3430 C C . GLN A 1 444 ? 5.003 20.727 29.560 1.00 37.19 444 GLN A C 1
ATOM 3432 O O . GLN A 1 444 ? 5.756 19.768 29.732 1.00 37.19 444 GLN A O 1
ATOM 3437 N N . VAL A 1 445 ? 4.483 21.050 28.374 1.00 40.09 445 VAL A N 1
ATOM 3438 C CA . VAL A 1 445 ? 4.971 20.505 27.106 1.00 40.09 445 VAL A CA 1
ATOM 3439 C C . VAL A 1 445 ? 6.325 21.155 26.852 1.00 40.09 445 VAL A C 1
ATOM 3441 O O . VAL A 1 445 ? 6.400 22.350 26.563 1.00 40.09 445 VAL A O 1
ATOM 3444 N N . ILE A 1 446 ? 7.402 20.392 27.021 1.00 38.69 446 ILE A N 1
ATOM 3445 C CA . ILE A 1 446 ? 8.750 20.850 26.692 1.00 38.69 446 ILE A CA 1
ATOM 3446 C C . ILE A 1 446 ? 9.037 20.357 25.276 1.00 38.69 446 ILE A C 1
ATOM 3448 O O . ILE A 1 446 ? 9.293 19.171 25.069 1.00 38.69 446 ILE A O 1
ATOM 3452 N N . ARG A 1 447 ? 8.987 21.267 24.296 1.00 37.72 447 ARG A N 1
ATOM 3453 C CA . ARG A 1 447 ? 9.686 21.029 23.027 1.00 37.72 447 ARG A CA 1
ATOM 3454 C C . ARG A 1 447 ? 11.193 21.089 23.312 1.00 37.72 447 ARG A C 1
ATOM 3456 O O . ARG A 1 447 ? 11.591 21.999 24.046 1.00 37.72 447 ARG A O 1
ATOM 3463 N N . PRO A 1 448 ? 11.991 20.123 22.830 1.00 46.66 448 PRO A N 1
ATOM 3464 C CA . PRO A 1 448 ? 13.436 20.151 23.021 1.00 46.66 448 PRO A CA 1
ATOM 3465 C C . PRO A 1 448 ? 14.092 21.376 22.376 1.00 46.66 448 PRO A C 1
ATOM 3467 O O . PRO A 1 448 ? 13.556 21.882 21.361 1.00 46.66 448 PRO A O 1
#

Foldseek 3Di:
DDDDDDDDDDPPPPPPPDPPPDVVVVCVVLQVVQVVLLVVLVVLLVVLLLFDQQWFQQPPQNQFTAALLLLVCLPVCVDPQVVVVSLVVRNVVSLLRLLLSCQQSVDDPVVSVVSSVSSSVNSVSVVVVQCVDPVSVNVRSVSRNVRNPPAAPDDFDDDDPDPFDPDWDKAKEAADDDPVQVVCLVCLLVADAGPLRDGDDDPVNVVNLLRQQPATETETEPVHFRAQFDWADDPQAIAGHRVAREKAKDWDWFAFASHIWIKIWIKTWTQEPPRDIWIKIKMFTADSSRATQKIWMATLSQPATAIEGQDDFAWPDVVCVVVRRYDYHAHDRAHKYWYAHNHRNYGPDIYHDDPDPCPPCVPGYDYHYYHHPCCQSFHDDPVGTGHCAGNLQFGRHPPPSGRGDPSNHFQDPDQRHGPPNSHVDVSTTDDDLVSHHFDDDDPDGDRD

Secondary structure (DSSP, 8-state):
----------------------HHHHHHHHHHHHHHHHHHHHHHHHHHT----SSEEETTEEEEEE-HHHHTTTTSTTSHHHHHHHHHHHHHHHHHHHHHHHHHTT--HHHHHHHHHHHHHHHHHHHHHHHTSHHHHHHHHHHHHHHHH----PPPP----PPPPTT-EEEEEEEPP-TTHHHHHHTGGGS-B-TT-PBP--HHHHHHHHHHT--EEEEEESSS----EEEEEETTEEEEEEEEEEEEEEEEEEEETTEEEEEEEEEEEEE-GGG-EEEEEEEEEE-TTS-EEEEEEEETTS---EEEESS---BS-HHHHHTT-B-----SSSPEEEEEETTTTEEEEEEEPP---TTTSTTT-EEEEEEEGGGGGSEEETTEEE-SB-TTSBB--SSS---B-TT-SPPBTTTTB-TT-TTHHHHHBPPPTTTSPPEEETTEEE--

Sequence (448 aa):
MLSVLLALTGPAQAQTERPADDPHQAVAEFLPSCAPRFAQIDARVAEAGVGDASYRRVEGFPYLRTDRLMSSYDRELDDPDKLDAWLLQLRDNDNFSRDIELRNLGLDTRERSTLLLDMRLCAVWLSFMETGDPERLRAMIRAVRKTAEAAPSAAPPEHADAPASGRATQRVWRAAANDEARELLERFARLPRDPLRRTGLTVDGWLALATEFAPTWIIGSGRGNATPSALAWHDTHLVADTARPTVYFMPAFARAGDTVLMQFHYFVWFAGADGDIDGVIWRVTLDENGRPLLYDSLGADGSAYRIHRAQALEVRHPRTLAAGVIAEDVLGTGPLRVHVDADTAAVTAVEPGEPVSETAVATTARDYALVAYEELLVLPRGEGTMSAFDASGRLRVSSGHPALQLGRHPPLAPLQRTFDDPRLVEAYFLLPLDMAPERVAGNQVIRP

pLDDT: mean 85.96, std 16.5, range [34.19, 98.56]